Protein AF-A0A2I2G0P3-F1 (afdb_monomer)

Nearest PDB structures (foldseek):
  2veo-assembly2_B  TM=8.657E-01  e=7.746E-29  Moesziomyces antarcticus
  3guu-assembly2_B  TM=8.616E-01  e=9.047E-29  Moesziomyces antarcticus
  3zpx-assembly1_B  TM=8.786E-01  e=8.376E-28  Mycosarcoma maydis
  4ezi-assembly1_A  TM=7.750E-01  e=2.146E-11  Legionella pneumophila subsp. pneumophila str. Philadelphia 1
  7qun-assembly1_A  TM=5.470E-01  e=3.706E-06  Sus scrofa domesticus

Foldseek 3Di:
DDPPPPPDPVLVVDPLVVSLVVLLVQQAQDFQFDDDPDPDDGDRDGLDDPPDDHDCVVQPPDPVSVLSNLLSSLASDEWEWEQELAFIDGSNDTHGQPHQDPLSLQSHQHYEYEYEQDDDDPDDPDPVVCCNRQVSLSVVLSSLQSNFDDPSGHHQYYEYEYEYEPNVVVVCVVPVVVVVVSCCSSCVSNVVGNPDHNYYHYHYHYDYPPDDDPVVVVLVVVVVVVVVVPDCPLPVCVPPDPPPPVVVPPDDDPDPPDPDDDADDFLVGDCVLPADPPLQVDDQLAFRDKDWQPAAFAAPPLHHDAFPTKMKTWTWWAALVRGIDIWIKIKTFHPLADLQAEEEEEEPQLFQARSSFLSQLRGGPRCLVDDVSNNSSNVSVLLVVLCVVVNHIYIYISLLGDRNLQLSQLSLLRRSLSSVSNCLVCCVVRPHDVNHAYEYEYADSSLLSQLSVLQCCVPPPVVDDHLEYEHYQDALFPLQLCVLCALALQNLSVLRNLLSNVSRPVVSVVLCVVFFDPPPVLSVLSVVRSNHTRPVSSVSCHSHRNLVRTNHSVSCPPPVNVVSRVSSGHDPGAGPHAYEYEHECQASRHHVVSVVVSLVSNQVVQHHYEYEYADQDYRPVCCLQVSLVSSVVSVCSSVVNHGDSHHDHDYHNTSVPDPCSVCSSPDVNVVVSCVVVVD

Sequence (679 aa):
MASSPVSALPLLDFPAEVRLCIYRYLVPNVPIRNFPLIRGRSKTVHLRSDNLPCCPAILRTNHQIHDELIPEWYGSTPYEVVIDNRYILFCGKVIPPYAPLPSTIRWVQSMHLKITIQGAPRHIHSTSTLEHLLGFQDRVVALARSLSHNEMRQLRKLHIDIAVDIPLLLSLSKTPSELLDLLDWNFSPFREIVTDVPEVEWELNEQSYGIQSHEFLQSYAELKAIMHGAGMVTFLNLFLLPLSPLLLTLGYSLPTLDKRAPGPVPPSEDPFYQPPDGYQDEQPGTVLASREVPHPIAGLLNRPVKLSSSYQLLYRSTDSFDNATATITTVLVPENADPTKLLSYQMPEDSSFVDCAPSYALQKDADNDGILGDTYNKVNILFILSLLEKGWIVSIPDFEGPRGAFLANNRAGYAVLDGIRAVLASSDLFGVSSDVDITMWGYSGGSLATGFAAELQPSYASELHIAGAALGGVIGSLETTTNTVNEGLFAGLVVAGAHGFAREYPDVAELIEDQLTDDPVRRKKFLDARDRCLIPNILDFASEDVLSYYKNHDIQSNPIFQRVYHENELGHHTPGIPLFVYKGTLDEVSPVNETNALVDQYCAEGVIVEYKETVTHEHALLEVDGFAEATLWLQDRMNGVPAEEKCTHSKKLTPLTEPGTLNVLGTTVIAELQEILGL

Solvent-accessible surface area (backbone atoms only — not comparable to full-atom values): 36543 Å² total; per-residue (Å²): 133,86,79,73,76,78,74,71,60,73,68,72,76,46,58,66,73,57,40,52,57,51,44,64,62,33,51,45,71,48,67,44,57,52,79,64,96,59,95,75,78,73,64,64,51,53,64,38,84,82,84,64,85,54,62,61,72,74,54,76,77,44,70,68,59,31,66,63,34,49,47,53,57,35,44,61,44,74,43,61,34,38,46,46,87,72,32,39,36,46,86,74,40,81,38,52,76,92,57,85,75,66,86,64,63,36,31,31,20,25,39,37,38,38,35,63,49,63,73,67,71,94,66,88,89,51,72,68,60,52,46,73,63,64,59,39,40,72,58,44,43,55,51,20,62,55,63,27,90,57,103,84,59,52,50,44,36,39,37,38,38,38,32,36,29,51,68,36,51,58,59,38,65,78,40,60,67,60,48,50,54,50,51,45,67,50,46,44,46,44,64,73,41,43,75,79,50,86,38,74,46,79,43,83,44,79,40,65,90,90,67,84,50,72,64,56,57,52,54,47,58,50,52,53,51,51,71,70,45,86,78,60,79,72,60,62,58,72,78,78,52,78,81,78,64,77,72,74,72,74,73,88,74,82,73,76,86,66,82,70,74,82,45,61,76,50,51,89,77,32,70,79,70,54,80,62,91,70,50,66,79,53,56,75,12,41,70,76,46,74,44,66,54,92,41,57,46,21,33,64,95,62,39,71,61,87,55,65,48,46,35,37,37,28,22,25,24,38,41,77,81,76,42,65,41,52,34,43,26,29,37,41,32,24,78,65,50,41,41,46,35,38,36,42,40,33,70,60,55,65,20,16,18,39,54,42,31,56,69,50,45,38,25,32,66,37,78,36,83,50,73,66,30,38,47,56,49,19,54,55,38,46,60,51,48,30,43,28,74,73,8,28,28,39,34,32,37,28,32,46,28,81,53,8,16,20,72,45,24,57,18,11,8,38,28,45,52,19,36,51,42,26,50,64,77,41,19,83,83,80,52,47,42,97,79,40,30,31,34,39,36,12,42,41,65,7,11,46,28,44,48,35,23,42,27,40,29,62,82,78,41,64,86,62,72,54,54,29,36,31,31,26,51,42,64,40,41,63,66,62,22,45,66,54,16,43,47,25,66,54,16,14,52,51,56,23,37,54,38,1,36,31,57,70,36,65,69,51,35,51,48,48,67,72,34,41,32,88,51,67,66,57,38,48,55,59,61,57,42,40,75,34,41,39,52,62,33,24,67,75,30,44,50,31,61,59,46,68,46,27,70,52,58,65,51,66,77,34,70,67,47,45,50,54,43,57,70,42,38,77,80,85,50,75,40,78,44,41,34,39,37,36,36,21,62,53,20,66,54,36,56,43,66,38,36,50,53,49,50,55,51,41,43,73,74,66,29,33,30,46,35,40,38,23,61,75,21,32,59,71,62,33,54,68,45,45,45,31,56,44,50,53,55,51,48,36,28,56,70,70,45,78,77,66,97,49,58,44,79,47,78,39,67,58,63,72,76,48,90,64,32,79,63,44,50,37,69,66,44,52,49,56,52,32,55,76,70,73,103

pLDDT: mean 79.22, std 20.1, range [27.23, 98.94]

Organism: NCBI:txid1392250

Mean predicted aligned error: 16.6 Å

Radius of gyration: 34.7 Å; Cα contacts (8 Å, |Δi|>4): 1254; chains: 1; bounding box: 94×105×55 Å

Secondary structure (DSSP, 8-state):
------PPPGGGGS-HHHHHHHHHTTS--PEE----SSSS----EES--S-----GGGGGS-HHHHHHHHHHHHHSS-EEEEE-SS-EEETTEEE-TTSPPPTTGGG-SEEEEEEEE----S----HHHHHHHH--HHHHHHHHHHHS--TT----EEEEEEEEEHHHHHHHHT-HHHHHHHHHHHHHHHHHH----SEEEEEEEEE-SS---HHHHHHHHHHHHHHHSTTSHHHHTTTSS---SGGGS--S-------PPP-PPPTTT-GGGSPPTTGGGSPTT-EEEEEE-SS-BB-GGGPBP--SEEEEEEEEEE-TTS-EEEEEEEEEE-TT--TTEEEEEE-----S-GGG-HHHHTBTT---SSHHHHHHHHHHHHHHHHHHHTT-EEEEE-TTGGGT-TT-HHHHHHHHHHHHHHHHHTHHHHT--TT-EEEEEEETHHHHHHHHHHHHHHHH-TT--EEEEEEES----HHHHHHHHTTSTTTHHHHHHHHHHHHH-HHHHHHHHHHB-S-HHHHHHHHHGGGS-HHHHHHHHTT--GGGGBSSTTGGGSHHHHHHHHHTSS-SS--SS-EEEEEETT-SSS-HHHHHHHHHHHHHHT--EEEEEETT--HHHHHHHHHHHHHHHHHHHHTT-PPPSS-EEEEES-GGGSTTHHHHSHHHHHHHHHHHTT-

InterPro domains:
  IPR005152 Lipase, secreted [PF03583] (379-643)
  IPR005152 Lipase, secreted [PTHR34853] (252-678)
  IPR029058 Alpha/Beta hydrolase fold [G3DSA:3.40.50.1820] (267-641)
  IPR029058 Alpha/Beta hydrolase fold [SSF53474] (379-625)

Structure (mmCIF, N/CA/C/O backbone):
data_AF-A0A2I2G0P3-F1
#
_entry.id   AF-A0A2I2G0P3-F1
#
loop_
_atom_site.group_PDB
_atom_site.id
_atom_site.type_symbol
_atom_site.label_atom_id
_atom_site.label_alt_id
_atom_site.label_comp_id
_atom_site.label_asym_id
_atom_site.label_entity_id
_atom_site.label_seq_id
_atom_site.pdbx_PDB_ins_code
_atom_site.Cartn_x
_atom_site.Cartn_y
_atom_site.Cartn_z
_atom_site.occupancy
_atom_site.B_iso_or_equiv
_atom_site.auth_seq_id
_atom_site.auth_comp_id
_atom_site.auth_asym_id
_atom_site.auth_atom_id
_atom_site.pdbx_PDB_model_num
ATOM 1 N N . MET A 1 1 ? 70.099 74.543 -27.214 1.00 40.28 1 MET A N 1
ATOM 2 C CA . MET A 1 1 ? 68.625 74.612 -27.174 1.00 40.28 1 MET A CA 1
ATOM 3 C C . MET A 1 1 ? 68.181 73.769 -25.998 1.00 40.28 1 MET A C 1
ATOM 5 O O . MET A 1 1 ? 68.446 72.576 -26.000 1.00 40.28 1 MET A O 1
ATOM 9 N N . ALA A 1 2 ? 67.660 74.412 -24.955 1.00 42.47 2 ALA A N 1
ATOM 10 C CA . ALA A 1 2 ? 67.150 73.743 -23.769 1.00 42.47 2 ALA A CA 1
ATOM 11 C C . ALA A 1 2 ? 65.943 72.882 -24.162 1.00 42.47 2 ALA A C 1
ATOM 13 O O . ALA A 1 2 ? 64.975 73.405 -24.710 1.00 42.47 2 ALA A O 1
ATOM 14 N N . SER A 1 3 ? 66.006 71.576 -23.912 1.00 48.91 3 SER A N 1
ATOM 15 C CA . SER A 1 3 ? 64.800 70.759 -23.862 1.00 48.91 3 SER A CA 1
ATOM 16 C C . SER A 1 3 ? 64.043 71.187 -22.610 1.00 48.91 3 SER A C 1
ATOM 18 O O . SER A 1 3 ? 64.527 70.966 -21.498 1.00 48.91 3 SER A O 1
ATOM 20 N N . SER A 1 4 ? 62.911 71.864 -22.790 1.00 47.22 4 SER A N 1
ATOM 21 C CA . SER A 1 4 ? 61.995 72.205 -21.704 1.00 47.22 4 SER A CA 1
ATOM 22 C C . SER A 1 4 ? 61.783 70.982 -20.804 1.00 47.22 4 SER A C 1
ATOM 24 O O . SER A 1 4 ? 61.609 69.882 -21.342 1.00 47.22 4 SER A O 1
ATOM 26 N N . PRO A 1 5 ? 61.807 71.128 -19.467 1.00 50.09 5 PRO A N 1
ATOM 27 C CA . PRO A 1 5 ? 61.433 70.026 -18.597 1.00 50.09 5 PRO A CA 1
ATOM 28 C C . PRO A 1 5 ? 60.013 69.633 -18.993 1.00 50.09 5 PRO A C 1
ATOM 30 O O . PRO A 1 5 ? 59.148 70.503 -19.120 1.00 50.09 5 PRO A O 1
ATOM 33 N N . VAL A 1 6 ? 59.791 68.348 -19.272 1.00 56.84 6 VAL A N 1
ATOM 34 C CA . VAL A 1 6 ? 58.440 67.805 -19.423 1.00 56.84 6 VAL A CA 1
ATOM 35 C C . VAL A 1 6 ? 57.692 68.271 -18.183 1.00 56.84 6 VAL A C 1
ATOM 37 O O . VAL A 1 6 ? 58.076 67.891 -17.077 1.00 56.84 6 VAL A O 1
ATOM 40 N N . SER A 1 7 ? 56.732 69.187 -18.345 1.00 55.19 7 SER A N 1
ATOM 41 C CA . SER A 1 7 ? 55.986 69.712 -17.209 1.00 55.19 7 SER A CA 1
ATOM 42 C C . SER A 1 7 ? 55.406 68.505 -16.492 1.00 55.19 7 SER A C 1
ATOM 44 O O . SER A 1 7 ? 54.683 67.723 -17.123 1.00 55.19 7 SER A O 1
ATOM 46 N N . ALA A 1 8 ? 55.760 68.319 -15.219 1.00 60.59 8 ALA A N 1
ATOM 47 C CA . ALA A 1 8 ? 55.073 67.350 -14.388 1.00 60.59 8 ALA A CA 1
ATOM 48 C C . ALA A 1 8 ? 53.572 67.595 -14.575 1.00 60.59 8 ALA A C 1
ATOM 50 O O . ALA A 1 8 ? 53.137 68.747 -14.651 1.00 60.59 8 ALA A O 1
ATOM 51 N N . LEU A 1 9 ? 52.804 66.524 -14.790 1.00 66.69 9 LEU A N 1
ATOM 52 C CA . LEU A 1 9 ? 51.352 66.628 -14.900 1.00 66.69 9 LEU A CA 1
ATOM 53 C C . LEU A 1 9 ? 50.876 67.461 -13.702 1.00 66.69 9 LEU A C 1
ATOM 55 O O . LEU A 1 9 ? 51.123 67.011 -12.588 1.00 66.69 9 LEU A O 1
ATOM 59 N N . PRO A 1 10 ? 50.204 68.616 -13.887 1.00 75.19 10 PRO A N 1
ATOM 60 C CA . PRO A 1 10 ? 49.797 69.475 -12.766 1.00 75.19 10 PRO A CA 1
ATOM 61 C C . PRO A 1 10 ? 48.950 68.740 -11.716 1.00 75.19 10 PRO A C 1
ATOM 63 O O . PRO A 1 10 ? 48.854 69.143 -10.565 1.00 75.19 10 PRO A O 1
ATOM 66 N N . LEU A 1 11 ? 48.348 67.614 -12.113 1.00 75.25 11 LEU A N 1
ATOM 67 C CA . LEU A 1 11 ? 47.662 66.680 -11.230 1.00 75.25 11 LEU A CA 1
ATOM 68 C C . LEU A 1 11 ? 48.566 66.093 -10.125 1.00 75.25 11 LEU A C 1
ATOM 70 O O . LEU A 1 11 ? 48.083 65.834 -9.029 1.00 75.25 11 LEU A O 1
ATOM 74 N N . LEU A 1 12 ? 49.856 65.880 -10.395 1.00 80.81 12 LEU A N 1
ATOM 75 C CA . LEU A 1 12 ? 50.821 65.316 -9.445 1.00 80.81 12 LEU A CA 1
ATOM 76 C C . LEU A 1 12 ? 51.267 66.325 -8.374 1.00 80.81 12 LEU A C 1
ATOM 78 O O . LEU A 1 12 ? 51.775 65.903 -7.337 1.00 80.81 12 LEU A O 1
ATOM 82 N N . ASP A 1 13 ? 51.017 67.622 -8.583 1.00 84.44 13 ASP A N 1
ATOM 83 C CA . ASP A 1 13 ? 51.335 68.683 -7.618 1.00 84.44 13 ASP A CA 1
ATOM 84 C C . ASP A 1 13 ? 50.328 68.743 -6.452 1.00 84.44 13 ASP A C 1
ATOM 86 O O . ASP A 1 13 ? 50.613 69.325 -5.404 1.00 84.44 13 ASP A O 1
ATOM 90 N N . PHE A 1 14 ? 49.145 68.133 -6.601 1.00 82.94 14 PHE A N 1
ATOM 91 C CA . PHE A 1 14 ? 48.169 68.020 -5.514 1.00 82.94 14 PHE A CA 1
ATOM 92 C C . PHE A 1 14 ? 48.627 67.024 -4.444 1.00 82.94 14 PHE A C 1
ATOM 94 O O . PHE A 1 14 ? 49.267 66.043 -4.800 1.00 82.94 14 PHE A O 1
ATOM 101 N N . PRO A 1 15 ? 48.247 67.183 -3.163 1.00 85.25 15 PRO A N 1
ATOM 102 C CA . PRO A 1 15 ? 48.445 66.153 -2.139 1.00 85.25 15 PRO A CA 1
ATOM 103 C C . PRO A 1 15 ? 47.830 64.803 -2.538 1.00 85.25 15 PRO A C 1
ATOM 105 O O . PRO A 1 15 ? 46.817 64.763 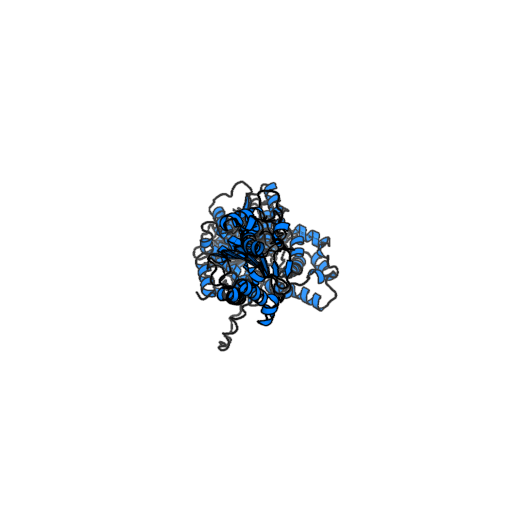-3.242 1.00 85.25 15 PRO A O 1
ATOM 108 N N . ALA A 1 16 ? 48.418 63.695 -2.077 1.00 77.31 16 ALA A N 1
ATOM 109 C CA . ALA A 1 16 ? 48.000 62.344 -2.461 1.00 77.31 16 ALA A CA 1
ATOM 110 C C . ALA A 1 16 ? 46.517 62.079 -2.158 1.00 77.31 16 ALA A C 1
ATOM 112 O O . ALA A 1 16 ? 45.821 61.481 -2.968 1.00 77.31 16 ALA A O 1
ATOM 113 N N . GLU A 1 17 ? 45.996 62.603 -1.052 1.00 77.38 17 GLU A N 1
ATOM 114 C CA . GLU A 1 17 ? 44.597 62.478 -0.639 1.00 77.38 17 GLU A CA 1
ATOM 115 C C . GLU A 1 17 ? 43.647 63.102 -1.667 1.00 77.38 17 GLU A C 1
ATOM 117 O O . GLU A 1 17 ? 42.596 62.541 -1.981 1.00 77.38 17 GLU A O 1
ATOM 122 N N . VAL A 1 18 ? 44.046 64.238 -2.246 1.00 79.19 18 VAL A N 1
ATOM 123 C CA . VAL A 1 18 ? 43.287 64.930 -3.292 1.00 79.19 18 VAL A CA 1
ATOM 124 C C . VAL A 1 18 ? 43.397 64.165 -4.609 1.00 79.19 18 VAL A C 1
ATOM 126 O O . VAL A 1 18 ? 42.388 63.980 -5.290 1.00 79.19 18 VAL A O 1
ATOM 129 N N . ARG A 1 19 ? 44.589 63.655 -4.948 1.00 83.19 19 ARG A N 1
ATOM 130 C CA . ARG A 1 19 ? 44.794 62.824 -6.145 1.00 83.19 19 ARG A CA 1
ATOM 131 C C . ARG A 1 19 ? 43.959 61.546 -6.101 1.00 83.19 19 ARG A C 1
ATOM 133 O O . ARG A 1 19 ? 43.268 61.263 -7.072 1.00 83.19 19 ARG A O 1
ATOM 140 N N . LEU A 1 20 ? 43.925 60.840 -4.970 1.00 76.69 20 LEU A N 1
ATOM 141 C CA . LEU A 1 20 ? 43.100 59.641 -4.768 1.00 76.69 20 LEU A CA 1
ATOM 142 C C . LEU A 1 20 ? 41.602 59.956 -4.890 1.00 76.69 20 LEU A C 1
ATOM 144 O O . LEU A 1 20 ? 40.874 59.218 -5.554 1.00 76.69 20 LEU A O 1
ATOM 148 N N . CYS A 1 21 ? 41.140 61.086 -4.336 1.00 76.38 21 CYS A N 1
ATOM 149 C CA . CYS A 1 21 ? 39.766 61.553 -4.551 1.00 76.38 21 CYS A CA 1
ATOM 150 C C . CYS A 1 21 ? 39.467 61.749 -6.042 1.00 76.38 21 CYS A C 1
ATOM 152 O O . CYS A 1 21 ? 38.429 61.301 -6.519 1.00 76.38 21 CYS A O 1
ATOM 154 N N . ILE A 1 22 ? 40.385 62.369 -6.790 1.00 77.19 22 ILE A N 1
ATOM 155 C CA . ILE A 1 22 ? 40.242 62.577 -8.237 1.00 77.19 22 ILE A CA 1
ATOM 156 C C . ILE A 1 22 ? 40.249 61.241 -8.988 1.00 77.19 22 ILE A C 1
ATOM 158 O O . ILE A 1 22 ? 39.395 61.022 -9.844 1.00 77.19 22 ILE A O 1
ATOM 162 N N . TYR A 1 23 ? 41.162 60.325 -8.665 1.00 77.56 23 TYR A N 1
ATOM 163 C CA . TYR A 1 23 ? 41.257 59.013 -9.304 1.00 77.56 23 TYR A CA 1
ATOM 164 C C . TYR A 1 23 ? 39.973 58.194 -9.159 1.00 77.56 23 TYR A C 1
ATOM 166 O O . TYR A 1 23 ? 39.544 57.577 -10.134 1.00 77.56 23 TYR A O 1
ATOM 174 N N . ARG A 1 24 ? 39.295 58.263 -8.005 1.00 73.25 24 ARG A N 1
ATOM 175 C CA . ARG A 1 24 ? 37.970 57.646 -7.800 1.00 73.25 24 ARG A CA 1
ATOM 176 C C . ARG A 1 24 ? 36.917 58.164 -8.787 1.00 73.25 24 ARG A C 1
ATOM 178 O O . ARG A 1 24 ? 36.109 57.381 -9.278 1.00 73.25 24 ARG A O 1
ATOM 185 N N . TYR A 1 25 ? 36.973 59.445 -9.162 1.00 71.62 25 TYR A N 1
ATOM 186 C CA . TYR A 1 25 ? 36.127 60.030 -10.216 1.00 71.62 25 TYR A CA 1
ATOM 187 C C . TYR A 1 25 ? 36.585 59.701 -11.647 1.00 71.62 25 TYR A C 1
ATOM 189 O O . TYR A 1 25 ? 35.917 60.082 -12.610 1.00 71.62 25 TYR A O 1
ATOM 197 N N . LEU A 1 26 ? 37.708 59.011 -11.831 1.00 70.25 26 LEU A N 1
ATOM 198 C CA . LEU A 1 26 ? 38.186 58.584 -13.148 1.00 70.25 26 LEU A CA 1
ATOM 199 C C . LEU A 1 26 ? 37.987 57.085 -13.395 1.00 70.25 26 LEU A C 1
ATOM 201 O O . LEU A 1 26 ? 38.092 56.655 -14.548 1.00 70.25 26 LEU A O 1
ATOM 205 N N . VAL A 1 27 ? 37.647 56.311 -12.357 1.00 70.69 27 VAL A N 1
ATOM 206 C CA . VAL A 1 27 ? 37.251 54.904 -12.482 1.00 70.69 27 VAL A CA 1
ATOM 207 C C . VAL A 1 27 ? 36.070 54.811 -13.452 1.00 70.69 27 VAL A C 1
ATOM 209 O O . VAL A 1 27 ? 35.062 55.504 -13.274 1.00 70.69 27 VAL A O 1
ATOM 212 N N . PRO A 1 28 ? 36.184 54.013 -14.524 1.00 66.44 28 PRO A N 1
ATOM 213 C CA . PRO A 1 28 ? 35.212 54.086 -15.587 1.00 66.44 28 PRO A CA 1
ATOM 214 C C . PRO A 1 28 ? 33.927 53.352 -15.200 1.00 66.44 28 PRO A C 1
ATOM 216 O O . PRO A 1 28 ? 33.969 52.287 -14.587 1.00 66.44 28 PRO A O 1
ATOM 219 N N . ASN A 1 29 ? 32.779 53.903 -15.603 1.00 67.62 29 ASN A N 1
ATOM 220 C CA . ASN A 1 29 ? 31.471 53.262 -15.438 1.00 67.62 29 ASN A CA 1
ATOM 221 C C . ASN A 1 29 ? 31.301 52.135 -16.473 1.00 67.62 29 ASN A C 1
ATOM 223 O O . ASN A 1 29 ? 30.474 52.204 -17.381 1.00 67.62 29 ASN A O 1
ATOM 227 N N . VAL A 1 30 ? 32.168 51.127 -16.388 1.00 63.97 30 VAL A N 1
ATOM 228 C CA . VAL A 1 30 ? 32.111 49.934 -17.227 1.00 63.97 30 VAL A CA 1
ATOM 229 C C . VAL A 1 30 ? 31.502 48.821 -16.390 1.00 63.97 30 VAL A C 1
ATOM 231 O O . VAL A 1 30 ? 31.969 48.588 -15.270 1.00 63.97 30 VAL A O 1
ATOM 234 N N . PRO A 1 31 ? 30.489 48.116 -16.912 1.00 61.91 31 PRO A N 1
ATOM 235 C CA . PRO A 1 31 ? 30.030 46.901 -16.275 1.00 61.91 31 PRO A CA 1
ATOM 236 C C . PRO A 1 31 ? 31.164 45.876 -16.290 1.00 61.91 31 PRO A C 1
ATOM 238 O O . PRO A 1 31 ? 31.675 45.511 -17.354 1.00 61.91 31 PRO A O 1
ATOM 241 N N . ILE A 1 32 ? 31.547 45.380 -15.117 1.00 63.06 32 ILE A N 1
ATOM 242 C CA . ILE A 1 32 ? 32.372 44.180 -15.047 1.00 63.06 32 ILE A CA 1
ATOM 243 C C . ILE A 1 32 ? 31.431 43.004 -15.265 1.00 63.06 32 ILE A C 1
ATOM 245 O O . ILE A 1 32 ? 30.459 42.801 -14.532 1.00 63.06 32 ILE A O 1
ATOM 249 N N . ARG A 1 33 ? 31.684 42.260 -16.344 1.00 54.50 33 ARG A N 1
ATOM 250 C CA . ARG A 1 33 ? 30.895 41.081 -16.676 1.00 54.50 33 ARG A CA 1
ATOM 251 C C . ARG A 1 33 ? 31.311 39.947 -15.747 1.00 54.50 33 ARG A C 1
ATOM 253 O O . ARG A 1 33 ? 32.296 39.260 -16.009 1.00 54.50 33 ARG A O 1
ATOM 260 N N . ASN A 1 34 ? 30.540 39.765 -14.686 1.00 54.72 34 ASN A N 1
ATOM 261 C CA . ASN A 1 34 ? 30.595 38.565 -13.866 1.00 54.72 34 ASN A CA 1
ATOM 262 C C . ASN A 1 34 ? 29.821 37.468 -14.604 1.00 54.72 34 ASN A C 1
ATOM 264 O O . ASN A 1 34 ? 28.681 37.682 -15.039 1.00 54.72 34 ASN A O 1
ATOM 268 N N . PHE A 1 35 ? 30.470 36.328 -14.830 1.00 49.59 35 PHE A N 1
ATOM 269 C CA . PHE A 1 35 ? 29.806 35.150 -15.374 1.00 49.59 35 PHE A CA 1
ATOM 270 C C . PHE A 1 35 ? 29.340 34.304 -14.197 1.00 49.59 35 PHE A C 1
ATOM 272 O O . PHE A 1 35 ? 30.177 33.684 -13.544 1.00 49.59 35 PHE A O 1
ATOM 279 N N . PRO A 1 36 ? 28.029 34.199 -13.951 1.00 47.06 36 PRO A N 1
ATOM 280 C CA . PRO A 1 36 ? 27.560 33.105 -13.135 1.00 47.06 36 PRO A CA 1
ATOM 281 C C . PRO A 1 36 ? 27.706 31.814 -13.956 1.00 47.06 36 PRO A C 1
ATOM 283 O O . PRO A 1 36 ? 27.268 31.746 -15.107 1.00 47.06 36 PRO A O 1
ATOM 286 N N . LEU A 1 37 ? 28.290 30.774 -13.356 1.00 45.00 37 LEU A N 1
ATOM 287 C CA . LEU A 1 37 ? 28.149 29.393 -13.844 1.00 45.00 37 LEU A CA 1
ATOM 288 C C . LEU A 1 37 ? 26.672 28.933 -13.814 1.00 45.00 37 LEU A C 1
ATOM 290 O O . LEU A 1 37 ? 26.308 27.954 -14.457 1.00 45.00 37 LEU A O 1
ATOM 294 N N . ILE A 1 38 ? 25.810 29.675 -13.110 1.00 43.47 38 ILE A N 1
ATOM 295 C CA . ILE A 1 38 ? 24.391 29.400 -12.885 1.00 43.47 38 ILE A CA 1
ATOM 296 C C . ILE A 1 38 ? 23.553 30.309 -13.798 1.00 43.47 38 ILE A C 1
ATOM 298 O O . ILE A 1 38 ? 23.591 31.538 -13.701 1.00 43.47 38 ILE A O 1
ATOM 302 N N . ARG A 1 39 ? 22.785 29.721 -14.723 1.00 42.62 39 ARG A N 1
ATOM 303 C CA . ARG A 1 39 ? 21.831 30.471 -15.553 1.00 42.62 39 ARG A CA 1
ATOM 304 C C . ARG A 1 39 ? 20.754 31.096 -14.663 1.00 42.62 39 ARG A C 1
ATOM 306 O O . ARG A 1 39 ? 19.858 30.403 -14.209 1.00 42.62 39 ARG A O 1
ATOM 313 N N . GLY A 1 40 ? 20.815 32.414 -14.483 1.00 41.03 40 GLY A N 1
ATOM 314 C CA . GLY A 1 40 ? 19.751 33.170 -13.822 1.00 41.03 40 GLY A CA 1
ATOM 315 C C . GLY A 1 40 ? 20.217 34.531 -13.316 1.00 41.03 40 GLY A C 1
ATOM 316 O O . GLY A 1 40 ? 20.467 34.694 -12.133 1.00 41.03 40 GLY A O 1
ATOM 317 N N . ARG A 1 41 ? 20.285 35.517 -14.223 1.00 41.66 41 ARG A N 1
ATOM 318 C CA . ARG A 1 41 ? 20.718 36.923 -14.030 1.00 41.66 41 ARG A CA 1
ATOM 319 C C . ARG A 1 41 ? 22.237 37.134 -13.919 1.00 41.66 41 ARG A C 1
ATOM 321 O O . ARG A 1 41 ? 22.862 36.900 -12.893 1.00 41.66 41 ARG A O 1
ATOM 328 N N . SER A 1 42 ? 22.823 37.709 -14.972 1.00 47.50 42 SER A N 1
ATOM 329 C CA . SER A 1 42 ? 24.113 38.400 -14.866 1.00 47.50 42 SER A CA 1
ATOM 330 C C . SER A 1 42 ? 23.920 39.623 -13.963 1.00 47.50 42 SER A C 1
ATOM 332 O O . SER A 1 42 ? 23.185 40.540 -14.327 1.00 47.50 42 SER A O 1
ATOM 334 N N . LYS A 1 43 ? 24.537 39.639 -12.776 1.00 52.78 43 LYS A N 1
ATOM 335 C CA . LYS A 1 43 ? 24.702 40.884 -12.018 1.00 52.78 43 LYS A CA 1
ATOM 336 C C . LYS A 1 43 ? 25.906 41.611 -12.607 1.00 52.78 43 LYS A C 1
ATOM 338 O O . LYS A 1 43 ? 27.048 41.255 -12.333 1.00 52.78 43 LYS A O 1
ATOM 343 N N . THR A 1 44 ? 25.657 42.611 -13.443 1.00 57.31 44 THR A N 1
ATOM 344 C CA . THR A 1 44 ? 26.690 43.574 -13.827 1.00 57.31 44 THR A CA 1
ATOM 345 C C . THR A 1 44 ? 26.968 44.475 -12.638 1.00 57.31 44 THR A C 1
ATOM 347 O O . THR A 1 44 ? 26.140 45.308 -12.273 1.00 57.31 44 THR A O 1
ATOM 350 N N . VAL A 1 45 ? 28.129 44.284 -12.014 1.00 60.06 45 VAL A N 1
ATOM 351 C CA . VAL A 1 45 ? 28.624 45.210 -11.000 1.00 60.06 45 VAL A CA 1
ATOM 352 C C . VAL A 1 45 ? 29.317 46.346 -11.732 1.00 60.06 45 VAL A C 1
ATOM 354 O O . VAL A 1 45 ? 30.199 46.133 -12.569 1.00 60.06 45 VAL A O 1
ATOM 357 N N . HIS A 1 46 ? 28.863 47.559 -11.454 1.00 63.38 46 HIS A N 1
ATOM 358 C CA . HIS A 1 46 ? 29.477 48.758 -11.984 1.00 63.38 46 HIS A CA 1
ATOM 359 C C . HIS A 1 46 ? 30.544 49.218 -11.005 1.00 63.38 46 HIS A C 1
ATOM 361 O O . HIS A 1 46 ? 30.270 49.393 -9.822 1.00 63.38 46 HIS A O 1
ATOM 367 N N . LEU A 1 47 ? 31.746 49.466 -11.518 1.00 67.06 47 LEU A N 1
ATOM 368 C CA . LEU A 1 47 ? 32.826 50.089 -10.751 1.00 67.06 47 LEU A CA 1
ATOM 369 C C . LEU A 1 47 ? 32.444 51.477 -10.211 1.00 67.06 47 LEU A C 1
ATOM 371 O O . LEU A 1 47 ? 33.038 51.966 -9.256 1.00 67.06 47 LEU A O 1
ATOM 375 N N . ARG A 1 48 ? 31.459 52.119 -10.852 1.00 69.50 48 ARG A N 1
ATOM 376 C CA . ARG A 1 48 ? 30.919 53.423 -10.486 1.00 69.50 48 ARG A CA 1
ATOM 377 C C . ARG A 1 48 ? 29.462 53.547 -10.928 1.00 69.50 48 ARG A C 1
ATOM 379 O O . ARG A 1 48 ? 29.143 53.173 -12.048 1.00 69.50 48 ARG A O 1
ATOM 386 N N . SER A 1 49 ? 28.599 54.108 -10.085 1.00 64.44 49 SER A N 1
ATOM 387 C CA . SER A 1 49 ? 27.141 54.185 -10.303 1.00 64.44 49 SER A CA 1
ATOM 388 C C . SER A 1 49 ? 26.592 55.604 -10.522 1.00 64.44 49 SER A C 1
ATOM 390 O O . SER A 1 49 ? 25.385 55.779 -10.660 1.00 64.44 49 SER A O 1
ATOM 392 N N . ASP A 1 50 ? 27.456 56.621 -10.583 1.00 71.69 50 ASP A N 1
ATOM 393 C CA . ASP A 1 50 ? 27.067 58.037 -10.705 1.00 71.69 50 ASP A CA 1
ATOM 394 C C . ASP A 1 50 ? 26.656 58.476 -12.128 1.00 71.69 50 ASP A C 1
ATOM 396 O O . ASP A 1 50 ? 26.198 59.601 -12.317 1.00 71.69 50 ASP A O 1
ATOM 400 N N . ASN A 1 51 ? 26.816 57.602 -13.134 1.00 66.31 51 ASN A N 1
ATOM 401 C CA . ASN A 1 51 ? 26.560 57.866 -14.558 1.00 66.31 51 ASN A CA 1
ATOM 402 C C . ASN A 1 51 ? 27.297 59.082 -15.155 1.00 66.31 51 ASN A C 1
ATOM 404 O O . ASN A 1 51 ? 26.950 59.540 -16.246 1.00 66.31 51 ASN A O 1
ATOM 408 N N . LEU A 1 52 ? 28.345 59.586 -14.498 1.00 70.69 52 LEU A N 1
ATOM 409 C CA . LEU A 1 52 ? 29.126 60.708 -15.012 1.00 70.69 52 LEU A CA 1
ATOM 410 C C . LEU A 1 52 ? 30.107 60.252 -16.112 1.00 70.69 52 LEU A C 1
ATOM 412 O O . LEU A 1 52 ? 30.453 59.067 -16.187 1.00 70.69 52 LEU A O 1
ATOM 416 N N . PRO A 1 53 ? 30.596 61.160 -16.980 1.00 63.00 53 PRO A N 1
ATOM 417 C CA . PRO A 1 53 ? 31.665 60.850 -17.929 1.00 63.00 53 PRO A CA 1
ATOM 418 C C . PRO A 1 53 ? 32.955 60.418 -17.212 1.00 63.00 53 PRO A C 1
ATOM 420 O O . PRO A 1 53 ? 33.270 60.893 -16.122 1.00 63.00 53 PRO A O 1
ATOM 423 N N . CYS A 1 54 ? 33.731 59.521 -17.819 1.00 68.12 54 CYS A N 1
ATOM 424 C CA . CYS A 1 54 ? 35.077 59.149 -17.365 1.00 68.12 54 CYS A CA 1
ATOM 425 C C . CYS A 1 54 ? 36.049 59.171 -18.548 1.00 68.12 54 CYS A C 1
ATOM 427 O O . CYS A 1 54 ? 35.662 58.858 -19.675 1.00 68.12 54 CYS A O 1
ATOM 429 N N . CYS A 1 55 ? 37.324 59.473 -18.295 1.00 64.94 55 CYS A N 1
ATOM 430 C CA . CYS A 1 55 ? 38.375 59.422 -19.312 1.00 64.94 55 CYS A CA 1
ATOM 431 C C . CYS A 1 55 ? 39.476 58.428 -18.900 1.00 64.94 55 CYS A C 1
ATOM 433 O O . CYS A 1 55 ? 40.541 58.838 -18.436 1.00 64.94 55 CYS A O 1
ATOM 435 N N . PRO A 1 56 ? 39.257 57.109 -19.068 1.00 60.78 56 PRO A N 1
ATOM 436 C CA . PRO A 1 56 ? 40.216 56.090 -18.639 1.00 60.78 56 PRO A CA 1
ATOM 437 C C . PRO A 1 56 ? 41.536 56.110 -19.427 1.00 60.78 56 PRO A C 1
ATOM 439 O O . PRO A 1 56 ? 42.503 55.468 -19.027 1.00 60.78 56 PRO A O 1
ATOM 442 N N . ALA A 1 57 ? 41.612 56.852 -20.536 1.00 60.25 57 ALA A N 1
ATOM 443 C CA . ALA A 1 57 ? 42.837 57.013 -21.317 1.00 60.25 57 ALA A CA 1
ATOM 444 C C . ALA A 1 57 ? 43.929 57.805 -20.567 1.00 60.25 57 ALA A C 1
ATOM 446 O O . ALA A 1 57 ? 45.104 57.480 -20.710 1.00 60.25 57 ALA A O 1
ATOM 447 N N . ILE A 1 58 ? 43.549 58.770 -19.713 1.00 62.00 58 ILE A N 1
ATOM 448 C CA . ILE A 1 58 ? 44.470 59.533 -18.838 1.00 62.00 58 ILE A CA 1
ATOM 449 C C . ILE A 1 58 ? 45.196 58.625 -17.828 1.00 62.00 58 ILE A C 1
ATOM 451 O O . ILE A 1 58 ? 46.252 58.964 -17.305 1.00 62.00 58 ILE A O 1
ATOM 455 N N . LEU A 1 59 ? 44.651 57.436 -17.579 1.00 59.12 59 LEU A N 1
ATOM 456 C CA . LEU A 1 59 ? 45.066 56.537 -16.506 1.00 59.12 59 LEU A CA 1
ATOM 457 C C . LEU A 1 59 ? 46.212 55.590 -16.891 1.00 59.12 59 LEU A C 1
ATOM 459 O O . LEU A 1 59 ? 46.672 54.811 -16.063 1.00 59.12 59 LEU A O 1
ATOM 463 N N . ARG A 1 60 ? 46.674 55.634 -18.147 1.00 60.31 60 ARG A N 1
ATOM 464 C CA . ARG A 1 60 ? 47.759 54.774 -18.662 1.00 60.31 60 ARG A CA 1
ATOM 465 C C . ARG A 1 60 ? 48.986 55.555 -19.132 1.00 60.31 60 ARG A C 1
ATOM 467 O O . ARG A 1 60 ? 49.896 54.968 -19.705 1.00 60.31 60 ARG A O 1
ATOM 474 N N . THR A 1 61 ? 49.006 56.872 -18.929 1.00 67.00 61 THR A N 1
ATOM 475 C CA . THR A 1 61 ? 50.025 57.764 -19.504 1.00 67.00 61 THR A CA 1
ATOM 476 C C . THR A 1 61 ? 51.177 58.090 -18.550 1.00 67.00 61 THR A C 1
ATOM 478 O O . THR A 1 61 ? 52.144 58.716 -18.975 1.00 67.00 61 THR A O 1
ATOM 481 N N . ASN A 1 62 ? 51.097 57.700 -17.272 1.00 79.12 62 ASN A N 1
ATOM 482 C CA . ASN A 1 62 ? 52.126 57.970 -16.265 1.00 79.12 62 ASN A CA 1
ATOM 483 C C . ASN A 1 62 ? 52.185 56.846 -15.210 1.00 79.12 62 ASN A C 1
ATOM 485 O O . ASN A 1 62 ? 51.144 56.414 -14.720 1.00 79.12 62 ASN A O 1
ATOM 489 N N . HIS A 1 63 ? 53.395 56.400 -14.853 1.00 77.81 63 HIS A N 1
ATOM 490 C CA . HIS A 1 63 ? 53.610 55.304 -13.898 1.00 77.81 63 HIS A CA 1
ATOM 491 C C . HIS A 1 63 ? 53.134 55.630 -12.478 1.00 77.81 63 HIS A C 1
ATOM 493 O O . HIS A 1 63 ? 52.500 54.790 -11.858 1.00 77.81 63 HIS A O 1
ATOM 499 N N . GLN A 1 64 ? 53.355 56.853 -11.987 1.00 81.50 64 GLN A N 1
ATOM 500 C CA . GLN A 1 64 ? 52.908 57.251 -10.651 1.00 81.50 64 GLN A CA 1
ATOM 501 C C . GLN A 1 64 ? 51.378 57.294 -10.563 1.00 81.50 64 GLN A C 1
ATOM 503 O O . GLN A 1 64 ? 50.802 56.787 -9.607 1.00 81.50 64 GLN A O 1
ATOM 508 N N . ILE A 1 65 ? 50.711 57.836 -11.588 1.00 77.25 65 ILE A N 1
ATOM 509 C CA . ILE A 1 65 ? 49.241 57.814 -11.667 1.00 77.25 65 ILE A CA 1
ATOM 510 C C . ILE A 1 65 ? 48.736 56.371 -11.700 1.00 77.25 65 ILE A C 1
ATOM 512 O O . ILE A 1 65 ? 47.790 56.045 -10.997 1.00 77.25 65 ILE A O 1
ATOM 516 N N . HIS A 1 66 ? 49.365 55.505 -12.498 1.00 76.50 66 HIS A N 1
ATOM 517 C CA . HIS A 1 66 ? 49.008 54.090 -12.568 1.00 76.50 66 HIS A CA 1
ATOM 518 C C . HIS A 1 66 ? 49.155 53.396 -11.205 1.00 76.50 66 HIS A C 1
ATOM 520 O O . HIS A 1 66 ? 48.239 52.701 -10.774 1.00 76.50 66 HIS A O 1
ATOM 526 N N . ASP A 1 67 ? 50.267 53.611 -10.507 1.00 77.94 67 ASP A N 1
ATOM 527 C CA . ASP A 1 67 ? 50.554 52.941 -9.238 1.00 77.94 67 ASP A CA 1
ATOM 528 C C . ASP A 1 67 ? 49.671 53.450 -8.088 1.00 77.94 67 ASP A C 1
ATOM 530 O O . ASP A 1 67 ? 49.301 52.664 -7.220 1.00 77.94 67 ASP A O 1
ATOM 534 N N . GLU A 1 68 ? 49.263 54.725 -8.104 1.00 79.19 68 GLU A N 1
ATOM 535 C CA . GLU A 1 68 ? 48.289 55.275 -7.147 1.00 79.19 68 GLU A CA 1
ATOM 536 C C . GLU A 1 68 ? 46.839 54.865 -7.483 1.00 79.19 68 GLU A C 1
ATOM 538 O O . GLU A 1 68 ? 46.024 54.653 -6.588 1.00 79.19 68 GLU A O 1
ATOM 543 N N . LEU A 1 69 ? 46.500 54.726 -8.768 1.00 77.25 69 LEU A N 1
ATOM 544 C CA . LEU A 1 69 ? 45.143 54.421 -9.228 1.00 77.25 69 LEU A CA 1
ATOM 545 C C . LEU A 1 69 ? 44.789 52.938 -9.151 1.00 77.25 69 LEU A C 1
ATOM 547 O O . LEU A 1 69 ? 43.650 52.607 -8.839 1.00 77.25 69 LEU A O 1
ATOM 551 N N . ILE A 1 70 ? 45.695 52.036 -9.531 1.00 78.00 70 ILE A N 1
ATOM 552 C CA . ILE A 1 70 ? 45.390 50.601 -9.608 1.00 78.00 70 ILE A CA 1
ATOM 553 C C . ILE A 1 70 ? 44.865 50.050 -8.266 1.00 78.00 70 ILE A C 1
ATOM 555 O O . ILE A 1 70 ? 43.867 49.324 -8.303 1.00 78.00 70 ILE A O 1
ATOM 559 N N . PRO A 1 71 ? 45.426 50.420 -7.098 1.00 77.44 71 PRO A N 1
ATOM 560 C CA . PRO A 1 71 ? 44.850 50.071 -5.801 1.00 77.44 71 PRO A CA 1
ATOM 561 C C . PRO A 1 71 ? 43.440 50.641 -5.593 1.00 77.44 71 PRO A C 1
ATOM 563 O O . PRO A 1 71 ? 42.563 49.928 -5.118 1.00 77.44 71 PRO A O 1
ATOM 566 N N . GLU A 1 72 ? 43.183 51.888 -6.002 1.00 78.25 72 GLU A N 1
ATOM 567 C CA . GLU A 1 72 ? 41.846 52.498 -5.915 1.00 78.25 72 GLU A CA 1
ATOM 568 C C . GLU A 1 72 ? 40.834 51.801 -6.837 1.00 78.25 72 GLU A C 1
ATOM 570 O O . GLU A 1 72 ? 39.684 51.584 -6.461 1.00 78.25 72 GLU A O 1
ATOM 575 N N . TRP A 1 73 ? 41.257 51.377 -8.029 1.00 78.81 73 TRP A N 1
ATOM 576 C CA . TRP A 1 73 ? 40.403 50.664 -8.977 1.00 78.81 73 TRP A CA 1
ATOM 577 C C . TRP A 1 73 ? 40.041 49.272 -8.446 1.00 78.81 73 TRP A C 1
ATOM 579 O O . TRP A 1 73 ? 38.858 48.937 -8.328 1.00 78.81 73 TRP A O 1
ATOM 589 N N . TYR A 1 74 ? 41.030 48.449 -8.099 1.00 80.69 74 TYR A N 1
ATOM 590 C CA . TYR A 1 74 ? 40.783 47.087 -7.612 1.00 80.69 74 TYR A CA 1
ATOM 591 C C . TYR A 1 74 ? 40.274 47.045 -6.156 1.00 80.69 74 TYR A C 1
ATOM 593 O O . TYR A 1 74 ? 39.763 46.016 -5.717 1.00 80.69 74 TYR A O 1
ATOM 601 N N . GLY A 1 75 ? 40.323 48.171 -5.437 1.00 78.62 75 GLY A N 1
ATOM 602 C CA . GLY A 1 75 ? 39.698 48.355 -4.126 1.00 78.62 75 GLY A CA 1
ATOM 603 C C . GLY A 1 75 ? 38.270 48.909 -4.144 1.00 78.62 75 GLY A C 1
ATOM 604 O O . GLY A 1 75 ? 37.568 48.802 -3.144 1.00 78.62 75 GLY A O 1
ATOM 605 N N . SER A 1 76 ? 37.811 49.480 -5.263 1.00 76.44 76 SER A N 1
ATOM 606 C CA . SER A 1 76 ? 36.516 50.185 -5.335 1.00 76.44 76 SER A CA 1
ATOM 607 C C . SER A 1 76 ? 35.273 49.296 -5.214 1.00 76.44 76 SER A C 1
ATOM 609 O O . SER A 1 76 ? 34.196 49.789 -4.884 1.00 76.44 76 SER A O 1
ATOM 611 N N . THR A 1 77 ? 35.395 47.999 -5.496 1.00 74.88 77 THR A N 1
ATOM 612 C CA . THR A 1 77 ? 34.270 47.059 -5.537 1.00 74.88 77 THR A CA 1
ATOM 613 C C . THR A 1 77 ? 34.735 45.641 -5.210 1.00 74.88 77 THR A C 1
ATOM 615 O O . THR A 1 77 ? 35.911 45.330 -5.419 1.00 74.88 77 THR A O 1
ATOM 618 N N . PRO A 1 78 ? 33.834 44.746 -4.770 1.00 79.38 78 PRO A N 1
ATOM 619 C CA . PRO A 1 78 ? 34.104 43.317 -4.751 1.00 79.38 78 PRO A CA 1
ATOM 620 C C . PRO A 1 78 ? 34.357 42.769 -6.160 1.00 79.38 78 PRO A C 1
ATOM 622 O O . PRO A 1 78 ? 33.613 43.085 -7.095 1.00 79.38 78 PRO A O 1
ATOM 625 N N . TYR A 1 79 ? 35.381 41.928 -6.302 1.00 82.56 79 TYR A N 1
ATOM 626 C CA . TYR A 1 79 ? 35.702 41.215 -7.540 1.00 82.56 79 TYR A CA 1
ATOM 627 C C . TYR A 1 79 ? 35.377 39.732 -7.417 1.00 82.56 79 TYR A C 1
ATOM 629 O O . TYR A 1 79 ? 35.738 39.093 -6.434 1.00 82.56 79 TYR A O 1
ATOM 637 N N . GLU A 1 80 ? 34.747 39.177 -8.449 1.00 82.31 80 GLU A N 1
ATOM 638 C CA . GLU A 1 80 ? 34.450 37.748 -8.524 1.00 82.31 80 GLU A CA 1
ATOM 639 C C . GLU A 1 80 ? 35.609 36.988 -9.188 1.00 82.31 80 GLU A C 1
ATOM 641 O O . GLU A 1 80 ? 36.116 37.392 -10.243 1.00 82.31 80 GLU A O 1
ATOM 646 N N . VAL A 1 81 ? 36.020 35.883 -8.568 1.00 84.69 81 VAL A N 1
ATOM 647 C CA . VAL A 1 81 ? 36.964 34.910 -9.124 1.00 84.69 81 VAL A CA 1
ATOM 648 C C . VAL A 1 81 ? 36.274 33.556 -9.138 1.00 84.69 81 VAL A C 1
ATOM 650 O O . VAL A 1 81 ? 35.794 33.118 -8.101 1.00 84.69 81 VAL A O 1
ATOM 653 N N . VAL A 1 82 ? 36.236 32.880 -10.286 1.00 82.25 82 VAL A N 1
ATOM 654 C CA . VAL A 1 82 ? 35.668 31.524 -10.385 1.00 82.25 82 VAL A CA 1
ATOM 655 C C . VAL A 1 82 ? 36.794 30.525 -10.603 1.00 82.25 82 VAL A C 1
ATOM 657 O O . VAL A 1 82 ? 37.602 30.712 -11.515 1.00 82.25 82 VAL A O 1
ATOM 660 N N . ILE A 1 83 ? 36.848 29.467 -9.799 1.00 80.75 83 ILE A N 1
ATOM 661 C CA . ILE A 1 83 ? 37.741 28.328 -10.025 1.00 80.75 83 ILE A CA 1
ATOM 662 C C . ILE A 1 83 ? 36.903 27.146 -10.503 1.00 80.75 83 ILE A C 1
ATOM 664 O O . ILE A 1 83 ? 35.983 26.701 -9.823 1.00 80.75 83 ILE A O 1
ATOM 668 N N . ASP A 1 84 ? 37.257 26.645 -11.681 1.00 73.44 84 ASP A N 1
ATOM 669 C CA . ASP A 1 84 ? 36.691 25.451 -12.305 1.00 73.44 84 ASP A CA 1
ATOM 670 C C . ASP A 1 84 ? 37.760 24.346 -12.376 1.00 73.44 84 ASP A C 1
ATOM 672 O O . ASP A 1 84 ? 38.954 24.594 -12.151 1.00 73.44 84 ASP A O 1
ATOM 676 N N . ASN A 1 85 ? 37.373 23.116 -12.724 1.00 68.75 85 ASN A N 1
ATOM 677 C CA . ASN A 1 85 ? 38.338 22.043 -12.957 1.00 68.75 85 ASN A CA 1
ATOM 678 C C . ASN A 1 85 ? 39.275 22.324 -14.155 1.00 68.75 85 ASN A C 1
ATOM 680 O O . ASN A 1 85 ? 40.394 21.810 -14.197 1.00 68.75 85 ASN A O 1
ATOM 684 N N . ARG A 1 86 ? 38.874 23.190 -15.096 1.00 70.94 86 ARG A N 1
ATOM 685 C CA . ARG A 1 86 ? 39.632 23.483 -16.324 1.00 70.94 86 ARG A CA 1
ATOM 686 C C . ARG A 1 86 ? 40.194 24.894 -16.425 1.00 70.94 86 ARG A C 1
ATOM 688 O O . ARG A 1 86 ? 40.969 25.132 -17.346 1.00 70.94 86 ARG A O 1
ATOM 695 N N . TYR A 1 87 ? 39.835 25.838 -15.556 1.00 78.00 87 TYR A N 1
ATOM 696 C CA . TYR A 1 87 ? 40.305 27.227 -15.662 1.00 78.00 87 TYR A CA 1
ATOM 697 C C . TYR A 1 87 ? 40.094 28.049 -14.382 1.00 78.00 87 TYR A C 1
ATOM 699 O O . TYR A 1 87 ? 39.378 27.646 -13.470 1.00 78.00 87 TYR A O 1
ATOM 707 N N . ILE A 1 88 ? 40.697 29.240 -14.345 1.00 83.88 88 ILE A N 1
ATOM 708 C CA . ILE A 1 88 ? 40.335 30.336 -13.437 1.00 83.88 88 ILE A CA 1
ATOM 709 C C . ILE A 1 88 ? 39.673 31.433 -14.270 1.00 83.88 88 ILE A C 1
ATOM 711 O O . ILE A 1 88 ? 40.208 31.834 -15.302 1.00 83.88 88 ILE A O 1
ATOM 715 N N . LEU A 1 89 ? 38.525 31.947 -13.846 1.00 80.50 89 LEU A N 1
ATOM 716 C CA . LEU A 1 89 ? 37.893 33.106 -14.466 1.00 80.50 89 LEU A CA 1
ATOM 717 C C . LEU A 1 89 ? 38.108 34.345 -13.597 1.00 80.50 89 LEU A C 1
ATOM 719 O O . LEU A 1 89 ? 37.757 34.348 -12.421 1.00 80.50 89 LEU A O 1
ATOM 723 N N . PHE A 1 90 ? 38.629 35.417 -14.194 1.00 83.88 90 PHE A N 1
ATOM 724 C CA . PHE A 1 90 ? 38.771 36.712 -13.527 1.00 83.88 90 PHE A CA 1
ATOM 725 C C . PHE A 1 90 ? 38.531 37.860 -14.510 1.00 83.88 90 PHE A C 1
ATOM 727 O O . PHE A 1 90 ? 39.091 37.870 -15.609 1.00 83.88 90 PHE A O 1
ATOM 734 N N . CYS A 1 91 ? 37.685 38.828 -14.136 1.00 74.56 91 CYS A N 1
ATOM 735 C CA . CYS A 1 91 ? 37.315 39.982 -14.975 1.00 74.56 91 CYS A CA 1
ATOM 736 C C . CYS A 1 91 ? 36.894 39.594 -16.411 1.00 74.56 91 CYS A C 1
ATOM 738 O O . CYS A 1 91 ? 37.287 40.241 -17.386 1.00 74.56 91 CYS A O 1
ATOM 740 N N . GLY A 1 92 ? 36.136 38.501 -16.554 1.00 68.25 92 GLY A N 1
ATOM 741 C CA . GLY A 1 92 ? 35.661 37.994 -17.846 1.00 68.25 92 GLY A CA 1
ATOM 742 C C . GLY A 1 92 ? 36.726 37.318 -18.721 1.00 68.25 92 GLY A C 1
ATOM 743 O O . GLY A 1 92 ? 36.440 37.009 -19.877 1.00 68.25 92 GLY A O 1
ATOM 744 N N . LYS A 1 93 ? 37.940 37.079 -18.205 1.00 75.38 93 LYS A N 1
ATOM 745 C CA . LYS A 1 93 ? 38.996 36.326 -18.894 1.00 75.38 93 LYS A CA 1
ATOM 746 C C . LYS A 1 93 ? 39.143 34.928 -18.311 1.00 75.38 93 LYS A C 1
ATOM 748 O O . LYS A 1 93 ? 39.330 34.782 -17.107 1.00 75.38 93 LYS A O 1
ATOM 753 N N . VAL A 1 94 ? 39.109 33.929 -19.191 1.00 79.31 94 VAL A N 1
ATOM 754 C CA . VAL A 1 94 ? 39.432 32.534 -18.874 1.00 79.31 94 VAL A CA 1
ATOM 755 C C . VAL A 1 94 ? 40.951 32.389 -18.865 1.00 79.31 94 VAL A C 1
ATOM 757 O O . VAL A 1 94 ? 41.612 32.637 -19.873 1.00 79.31 94 VAL A O 1
ATOM 760 N N . ILE A 1 95 ? 41.500 32.024 -17.716 1.00 83.50 95 ILE A N 1
ATOM 761 C CA . ILE A 1 95 ? 42.922 31.812 -17.474 1.00 83.50 95 ILE A CA 1
ATOM 762 C C . ILE A 1 95 ? 43.128 30.295 -17.388 1.00 83.50 95 ILE A C 1
ATOM 764 O O . ILE A 1 95 ? 42.582 29.665 -16.478 1.00 83.50 95 ILE A O 1
ATOM 768 N N . PRO A 1 96 ? 43.862 29.686 -18.336 1.00 78.19 96 PRO A N 1
ATOM 769 C CA . PRO A 1 96 ? 44.116 28.253 -18.320 1.00 78.19 96 PRO A CA 1
ATOM 770 C C . PRO A 1 96 ? 44.840 27.800 -17.045 1.00 78.19 96 PRO A C 1
ATOM 772 O O . PRO A 1 96 ? 45.534 28.605 -16.412 1.00 78.19 96 PRO A O 1
ATOM 775 N N . PRO A 1 97 ? 44.751 26.507 -16.693 1.00 65.06 97 PRO A N 1
ATOM 776 C CA . PRO A 1 97 ? 45.533 25.942 -15.606 1.00 65.06 97 PRO A CA 1
ATOM 777 C C . PRO A 1 97 ? 47.019 26.196 -15.898 1.00 65.06 97 PRO A C 1
ATOM 779 O O . PRO A 1 97 ? 47.452 26.064 -17.043 1.00 65.06 97 PRO A O 1
ATOM 782 N N . TYR A 1 98 ? 47.786 26.598 -14.882 1.00 69.38 98 TYR A N 1
ATOM 783 C CA . TYR A 1 98 ? 49.232 26.879 -14.962 1.00 69.38 98 TYR A CA 1
ATOM 784 C C . TYR A 1 98 ? 49.659 28.176 -15.678 1.00 69.38 98 TYR A C 1
ATOM 786 O O . TYR A 1 98 ? 50.852 28.477 -15.721 1.00 69.38 98 TYR A O 1
ATOM 794 N N . ALA A 1 99 ? 48.730 28.991 -16.188 1.00 79.19 99 ALA A N 1
ATOM 795 C CA . ALA A 1 99 ? 49.064 30.338 -16.655 1.00 79.19 99 ALA A CA 1
ATOM 796 C C . ALA A 1 99 ? 49.239 31.308 -15.462 1.00 79.19 99 ALA A C 1
ATOM 798 O O . ALA A 1 99 ? 48.481 31.223 -14.491 1.00 79.19 99 ALA A O 1
ATOM 799 N N . PRO A 1 100 ? 50.204 32.252 -15.503 1.00 81.00 100 PRO A N 1
ATOM 800 C CA . PRO A 1 100 ? 50.373 33.225 -14.428 1.00 81.00 100 PRO A CA 1
ATOM 801 C C . PRO A 1 100 ? 49.139 34.128 -14.317 1.00 81.00 100 PRO A C 1
ATOM 803 O O . PRO A 1 100 ? 48.659 34.674 -15.315 1.00 81.00 100 PRO A O 1
ATOM 806 N N . LEU A 1 101 ? 48.642 34.311 -13.090 1.00 84.25 101 LEU A N 1
ATOM 807 C CA . LEU A 1 101 ? 47.536 35.226 -12.817 1.00 84.25 101 LEU A CA 1
ATOM 808 C C . LEU A 1 101 ? 47.943 36.679 -13.123 1.00 84.25 101 LEU A C 1
ATOM 810 O O . LEU A 1 101 ? 49.109 37.049 -12.941 1.00 84.25 101 LEU A O 1
ATOM 814 N N . PRO A 1 102 ? 47.001 37.538 -13.562 1.00 84.25 102 PRO A N 1
ATOM 815 C CA . PRO A 1 102 ? 47.276 38.950 -13.769 1.00 84.25 102 PRO A CA 1
ATOM 816 C C . PRO A 1 102 ? 47.858 39.576 -12.507 1.00 84.25 102 PRO A C 1
ATOM 818 O O . PRO A 1 102 ? 47.262 39.501 -11.435 1.00 84.25 102 PRO A O 1
ATOM 821 N N . SER A 1 103 ? 48.983 40.280 -12.641 1.00 80.56 103 SER A N 1
ATOM 822 C CA . SER A 1 103 ? 49.647 40.933 -11.509 1.00 80.56 103 SER A CA 1
ATOM 823 C C . SER A 1 103 ? 48.789 42.002 -10.828 1.00 80.56 103 SER A C 1
ATOM 825 O O . SER A 1 103 ? 49.215 42.575 -9.834 1.00 80.56 103 SER A O 1
ATOM 827 N N . THR A 1 104 ? 47.625 42.344 -11.379 1.00 80.62 104 THR A N 1
ATOM 828 C CA . THR A 1 104 ? 46.670 43.272 -10.777 1.00 80.62 104 THR A CA 1
ATOM 829 C C . THR A 1 104 ? 45.789 42.628 -9.707 1.00 80.62 104 THR A C 1
ATOM 831 O O . THR A 1 104 ? 45.277 43.350 -8.860 1.00 80.62 104 THR A O 1
ATOM 834 N N . ILE A 1 105 ? 45.661 41.293 -9.679 1.00 85.00 105 ILE A N 1
ATOM 835 C CA . ILE A 1 105 ? 44.793 40.581 -8.723 1.00 85.00 105 ILE A CA 1
ATOM 836 C C . ILE A 1 105 ? 45.193 40.821 -7.258 1.00 85.00 105 ILE A C 1
ATOM 838 O O . ILE A 1 105 ? 44.341 40.831 -6.379 1.00 85.00 105 ILE A O 1
ATOM 842 N N . ARG A 1 106 ? 46.476 41.110 -7.000 1.00 83.38 106 ARG A N 1
ATOM 843 C CA . ARG A 1 106 ? 47.010 41.436 -5.663 1.00 83.38 106 ARG A CA 1
ATOM 844 C C . ARG A 1 106 ? 46.457 42.730 -5.053 1.00 83.38 106 ARG A C 1
ATOM 846 O O . ARG A 1 106 ? 46.649 42.965 -3.865 1.00 83.38 106 ARG A O 1
ATOM 853 N N . TRP A 1 107 ? 45.842 43.585 -5.871 1.00 83.81 107 TRP A N 1
ATOM 854 C CA . TRP A 1 107 ? 45.262 44.863 -5.449 1.00 83.81 107 TRP A CA 1
ATOM 855 C C . TRP A 1 107 ? 43.769 44.758 -5.122 1.00 83.81 107 TRP A C 1
ATOM 857 O O . TRP A 1 107 ? 43.162 45.752 -4.735 1.00 83.81 107 TRP A O 1
ATOM 867 N N . VAL A 1 108 ? 43.172 43.572 -5.284 1.00 86.62 108 VAL A N 1
ATOM 868 C CA . VAL A 1 108 ? 41.777 43.322 -4.920 1.00 86.62 108 VAL A CA 1
ATOM 869 C C . VAL A 1 108 ? 41.630 43.419 -3.404 1.00 86.62 108 VAL A C 1
ATOM 871 O O . VAL A 1 108 ? 42.268 42.668 -2.668 1.00 86.62 108 VAL A O 1
ATOM 874 N N . GLN A 1 109 ? 40.783 44.341 -2.940 1.00 86.38 109 GLN A N 1
ATOM 875 C CA . GLN A 1 109 ? 40.507 44.502 -1.507 1.00 86.38 109 GLN A CA 1
ATOM 876 C C . GLN A 1 109 ? 39.336 43.647 -1.020 1.00 86.38 109 GLN A C 1
ATOM 878 O O . GLN A 1 109 ? 39.300 43.262 0.147 1.00 86.38 109 GLN A O 1
ATOM 883 N N . SER A 1 110 ? 38.376 43.352 -1.895 1.00 85.75 110 SER A N 1
ATOM 884 C CA . SER A 1 110 ? 37.233 42.493 -1.595 1.00 85.75 110 SER A CA 1
ATOM 885 C C . SER A 1 110 ? 37.066 41.476 -2.715 1.00 85.75 110 SER A C 1
ATOM 887 O O . SER A 1 110 ? 36.948 41.850 -3.882 1.00 85.75 110 SER A O 1
ATOM 889 N N . MET A 1 111 ? 37.101 40.192 -2.369 1.00 86.00 111 MET A N 1
ATOM 890 C CA . MET A 1 111 ? 37.026 39.093 -3.326 1.00 86.00 111 MET A CA 1
ATOM 891 C C . MET A 1 111 ? 35.862 38.169 -2.992 1.00 86.00 111 MET A C 1
ATOM 893 O O . MET A 1 111 ? 35.704 37.776 -1.843 1.00 86.00 111 MET A O 1
ATOM 897 N N . HIS A 1 112 ? 35.093 37.799 -4.012 1.00 84.75 112 HIS A N 1
ATOM 898 C CA . HIS A 1 112 ? 34.123 36.715 -3.964 1.00 84.75 112 HIS A CA 1
ATOM 899 C C . HIS A 1 112 ? 34.678 35.554 -4.794 1.00 84.75 112 HIS A C 1
ATOM 901 O O . HIS A 1 112 ? 34.706 35.608 -6.024 1.00 84.75 112 HIS A O 1
ATOM 907 N N . LEU A 1 113 ? 35.172 34.527 -4.117 1.00 82.94 113 LEU A N 1
ATOM 908 C CA . LEU A 1 113 ? 35.703 33.319 -4.723 1.00 82.94 113 LEU A CA 1
ATOM 909 C C . LEU A 1 113 ? 34.583 32.290 -4.877 1.00 82.94 113 LEU A C 1
ATOM 911 O O . LEU A 1 113 ? 34.023 31.867 -3.878 1.00 82.94 113 LEU A O 1
ATOM 915 N N . LYS A 1 114 ? 34.288 31.873 -6.107 1.00 79.56 114 LYS A N 1
ATOM 916 C CA . LYS A 1 114 ? 33.292 30.843 -6.415 1.00 79.56 114 LYS A CA 1
ATOM 917 C C . LYS A 1 114 ? 33.949 29.571 -6.900 1.00 79.56 114 LYS A C 1
ATOM 919 O O . LYS A 1 114 ? 34.763 29.605 -7.825 1.00 79.56 114 LYS A O 1
ATOM 924 N N . ILE A 1 115 ? 33.569 28.454 -6.306 1.00 75.19 115 ILE A N 1
ATOM 925 C CA . ILE A 1 115 ? 34.101 27.135 -6.629 1.00 75.19 115 ILE A CA 1
ATOM 926 C C . ILE A 1 115 ? 32.920 26.210 -6.811 1.00 75.19 115 ILE A C 1
ATOM 928 O O . ILE A 1 115 ? 32.055 26.155 -5.948 1.00 75.19 115 ILE A O 1
ATOM 932 N N . THR A 1 116 ? 32.877 25.483 -7.921 1.00 70.69 116 THR A N 1
ATOM 933 C CA . THR A 1 116 ? 31.834 24.480 -8.131 1.00 70.69 116 THR A CA 1
ATOM 934 C C . THR A 1 116 ? 32.455 23.098 -8.186 1.00 70.69 116 THR A C 1
ATOM 936 O O . THR A 1 116 ? 33.352 22.830 -8.984 1.00 70.69 116 THR A O 1
ATOM 939 N N . ILE A 1 117 ? 31.959 22.235 -7.316 1.00 66.69 117 ILE A N 1
ATOM 940 C CA . ILE A 1 117 ? 32.323 20.842 -7.182 1.00 66.69 117 ILE A CA 1
ATOM 941 C C . ILE A 1 117 ? 31.225 20.023 -7.867 1.00 66.69 117 ILE A C 1
ATOM 943 O O . ILE A 1 117 ? 30.054 20.172 -7.528 1.00 66.69 117 ILE A O 1
ATOM 947 N N . GLN A 1 118 ? 31.588 19.230 -8.879 1.00 64.00 118 GLN A N 1
ATOM 948 C CA . GLN A 1 118 ? 30.631 18.491 -9.710 1.00 64.00 118 GLN A CA 1
ATOM 949 C C . GLN A 1 118 ? 31.112 17.070 -9.995 1.00 64.00 118 GLN A C 1
ATOM 951 O O . GLN A 1 118 ? 32.304 16.856 -10.230 1.00 64.00 118 GLN A O 1
ATOM 956 N N . GLY A 1 119 ? 30.158 16.142 -10.109 1.00 55.81 119 GLY A N 1
ATOM 957 C CA . GLY A 1 119 ? 30.354 14.806 -10.663 1.00 55.81 119 GLY A CA 1
ATOM 958 C C . GLY A 1 119 ? 30.029 13.710 -9.657 1.00 55.81 119 GLY A C 1
ATOM 959 O O . GLY A 1 119 ? 30.659 13.621 -8.614 1.00 55.81 119 GLY A O 1
ATOM 960 N N . ALA A 1 120 ? 29.097 12.821 -10.005 1.00 52.50 120 ALA A N 1
ATOM 961 C CA . ALA A 1 120 ? 28.812 11.614 -9.236 1.00 52.50 120 ALA A CA 1
ATOM 962 C C . ALA A 1 120 ? 29.707 10.462 -9.728 1.00 52.50 120 ALA A C 1
ATOM 964 O O . ALA A 1 120 ? 29.474 9.941 -10.828 1.00 52.50 120 ALA A O 1
ATOM 965 N N . PRO A 1 121 ? 30.743 10.038 -8.983 1.00 47.28 121 PRO A N 1
ATOM 966 C CA . PRO A 1 121 ? 31.460 8.832 -9.355 1.00 47.28 121 PRO A CA 1
ATOM 967 C C . PRO A 1 121 ? 30.515 7.639 -9.185 1.00 47.28 121 PRO A C 1
ATOM 969 O O . PRO A 1 121 ? 29.999 7.398 -8.099 1.00 47.28 121 PRO A O 1
ATOM 972 N N . ARG A 1 122 ? 30.306 6.862 -10.256 1.00 43.00 122 ARG A N 1
ATOM 973 C CA . ARG A 1 122 ? 29.550 5.600 -10.162 1.00 43.00 122 ARG A CA 1
ATOM 974 C C . ARG A 1 122 ? 30.215 4.618 -9.187 1.00 43.00 122 ARG A C 1
ATOM 976 O O . ARG A 1 122 ? 29.500 3.854 -8.558 1.00 43.00 122 ARG A O 1
ATOM 983 N N . HIS A 1 123 ? 31.542 4.705 -9.008 1.00 45.12 123 HIS A N 1
ATOM 984 C CA . HIS A 1 123 ? 32.300 4.030 -7.950 1.00 45.12 123 HIS A CA 1
ATOM 985 C C . HIS A 1 123 ? 33.572 4.817 -7.560 1.00 45.12 123 HIS A C 1
ATOM 987 O O . HIS A 1 123 ? 34.321 5.251 -8.438 1.00 45.12 123 HIS A O 1
ATOM 993 N N . ILE A 1 124 ? 33.854 4.965 -6.258 1.00 47.53 124 ILE A N 1
ATOM 994 C CA . ILE A 1 124 ? 35.124 5.500 -5.732 1.00 47.53 124 ILE A CA 1
ATOM 995 C C . ILE A 1 124 ? 36.017 4.307 -5.374 1.00 47.53 124 ILE A C 1
ATOM 997 O O . ILE A 1 124 ? 35.837 3.679 -4.337 1.00 47.53 124 ILE A O 1
ATOM 1001 N N . HIS A 1 125 ? 36.958 3.949 -6.249 1.00 42.59 125 HIS A N 1
ATOM 1002 C CA . HIS A 1 125 ? 37.852 2.802 -6.020 1.00 42.59 125 HIS A CA 1
ATOM 1003 C C . HIS A 1 125 ? 39.263 3.197 -5.541 1.00 42.59 125 HIS A C 1
ATOM 1005 O O . HIS A 1 125 ? 40.038 2.321 -5.161 1.00 42.59 125 HIS A O 1
ATOM 1011 N N . SER A 1 126 ? 39.620 4.490 -5.562 1.00 48.38 126 SER A N 1
ATOM 1012 C CA . SER A 1 126 ? 40.923 4.997 -5.098 1.00 48.38 126 SER A CA 1
ATOM 1013 C C . SER A 1 126 ? 40.953 6.525 -4.927 1.00 48.38 126 SER A C 1
ATOM 1015 O O . SER A 1 126 ? 40.202 7.254 -5.582 1.00 48.38 126 SER A O 1
ATOM 1017 N N . THR A 1 127 ? 41.915 7.017 -4.137 1.00 49.56 127 THR A N 1
ATOM 1018 C CA . THR A 1 127 ? 42.243 8.445 -3.944 1.00 49.56 127 THR A CA 1
ATOM 1019 C C . THR A 1 127 ? 42.555 9.177 -5.257 1.00 49.56 127 THR A C 1
ATOM 1021 O O . THR A 1 127 ? 42.176 10.331 -5.421 1.00 49.56 127 THR A O 1
ATOM 1024 N N . SER A 1 128 ? 43.138 8.496 -6.252 1.00 50.12 128 SER A N 1
ATOM 1025 C CA . SER A 1 128 ? 43.459 9.096 -7.561 1.00 50.12 128 SER A CA 1
ATOM 1026 C C . SER A 1 128 ? 42.222 9.465 -8.392 1.00 50.12 128 SER A C 1
ATOM 1028 O O . SER A 1 128 ? 42.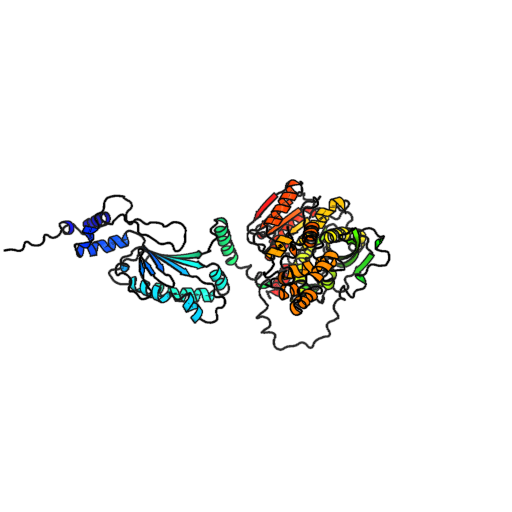281 10.342 -9.251 1.00 50.12 128 SER A O 1
ATOM 1030 N N . THR A 1 129 ? 41.092 8.786 -8.167 1.00 54.97 129 THR A N 1
ATOM 1031 C CA . THR A 1 129 ? 39.828 9.069 -8.870 1.00 54.97 129 THR A CA 1
ATOM 1032 C C . THR A 1 129 ? 39.177 10.341 -8.314 1.00 54.97 129 THR A C 1
ATOM 1034 O O . THR A 1 129 ? 38.647 11.148 -9.075 1.00 54.97 129 THR A O 1
ATOM 1037 N N . LEU A 1 130 ? 39.303 10.566 -7.000 1.00 54.09 130 LEU A N 1
ATOM 1038 C CA . LEU A 1 130 ? 38.905 11.806 -6.327 1.00 54.09 130 LEU A CA 1
ATOM 1039 C C . LEU A 1 130 ? 39.795 12.984 -6.751 1.00 54.09 130 LEU A C 1
ATOM 1041 O O . LEU A 1 130 ? 39.272 14.037 -7.101 1.00 54.09 130 LEU A O 1
ATOM 1045 N N . GLU A 1 131 ? 41.117 12.797 -6.833 1.00 55.34 131 GLU A N 1
ATOM 1046 C CA . GLU A 1 131 ? 42.051 13.820 -7.335 1.00 55.34 131 GLU A CA 1
ATOM 1047 C C . GLU A 1 131 ? 41.713 14.278 -8.765 1.00 55.34 131 GLU A C 1
ATOM 1049 O O . GLU A 1 131 ? 41.801 15.463 -9.077 1.00 55.34 131 GLU A O 1
ATOM 1054 N N . HIS A 1 132 ? 41.282 13.370 -9.645 1.00 55.81 132 HIS A N 1
ATOM 1055 C CA . HIS A 1 132 ? 40.951 13.709 -11.032 1.00 55.81 132 HIS A CA 1
ATOM 1056 C C . HIS A 1 132 ? 39.583 14.405 -11.184 1.00 55.81 132 HIS A C 1
ATOM 1058 O O . HIS A 1 132 ? 39.391 15.202 -12.106 1.00 55.81 132 HIS A O 1
ATOM 1064 N N . LEU A 1 133 ? 38.623 14.110 -10.302 1.00 53.88 133 LEU A N 1
ATOM 1065 C CA . LEU A 1 133 ? 37.298 14.742 -10.297 1.00 53.88 133 LEU A CA 1
ATOM 1066 C C . LEU A 1 133 ? 37.305 16.096 -9.566 1.00 53.88 133 LEU A C 1
ATOM 1068 O O . LEU A 1 133 ? 36.550 16.995 -9.930 1.00 53.88 133 LEU A O 1
ATOM 1072 N N . LEU A 1 134 ? 38.186 16.256 -8.572 1.00 59.34 134 LEU A N 1
ATOM 1073 C CA . LEU A 1 134 ? 38.127 17.329 -7.571 1.00 59.34 134 LEU A CA 1
ATOM 1074 C C . LEU A 1 134 ? 39.451 18.111 -7.421 1.00 59.34 134 LEU A C 1
ATOM 1076 O O . LEU A 1 134 ? 39.547 19.013 -6.596 1.00 59.34 134 LEU A O 1
ATOM 1080 N N . GLY A 1 135 ? 40.473 17.820 -8.234 1.00 60.53 135 GLY A N 1
ATOM 1081 C CA . GLY A 1 135 ? 41.818 18.410 -8.169 1.00 60.53 135 GLY A CA 1
ATOM 1082 C C . GLY A 1 135 ? 41.934 19.823 -8.747 1.00 60.53 135 GLY A C 1
ATOM 1083 O O . GLY A 1 135 ? 42.511 20.041 -9.818 1.00 60.53 135 GLY A O 1
ATOM 1084 N N . PHE A 1 136 ? 41.409 20.819 -8.033 1.00 71.31 136 PHE A N 1
ATOM 1085 C CA . PHE A 1 136 ? 41.661 22.245 -8.302 1.00 71.31 136 PHE A CA 1
ATOM 1086 C C . PHE A 1 136 ? 42.635 22.908 -7.326 1.00 71.31 136 PHE A C 1
ATOM 1088 O O . PHE A 1 136 ? 42.884 24.112 -7.434 1.00 71.31 136 PHE A O 1
ATOM 1095 N N . GLN A 1 137 ? 43.258 22.119 -6.451 1.00 73.19 137 GLN A N 1
ATOM 1096 C CA . GLN A 1 137 ? 44.232 22.572 -5.463 1.00 73.19 137 GLN A CA 1
ATOM 1097 C C . GLN A 1 137 ? 45.360 23.425 -6.073 1.00 73.19 137 GLN A C 1
ATOM 1099 O O . GLN A 1 137 ? 45.656 24.495 -5.553 1.00 73.19 137 GLN A O 1
ATOM 1104 N N . ASP A 1 138 ? 45.922 23.055 -7.229 1.00 76.00 138 ASP A N 1
ATOM 1105 C CA . ASP A 1 138 ? 46.959 23.853 -7.914 1.00 76.00 138 ASP A CA 1
ATOM 1106 C C . ASP A 1 138 ? 46.507 25.290 -8.230 1.00 76.00 138 ASP A C 1
ATOM 1108 O O . ASP A 1 138 ? 47.280 26.249 -8.130 1.00 76.00 138 ASP A O 1
ATOM 1112 N N . ARG A 1 139 ? 45.234 25.458 -8.607 1.00 83.06 139 ARG A N 1
ATOM 1113 C CA . ARG A 1 139 ? 44.628 26.760 -8.930 1.00 83.06 139 ARG A CA 1
ATOM 1114 C C . ARG A 1 139 ? 44.363 27.564 -7.662 1.00 83.06 139 ARG A C 1
ATOM 1116 O O . ARG A 1 139 ? 44.641 28.763 -7.639 1.00 83.06 139 ARG A O 1
ATOM 1123 N N . VAL A 1 140 ? 43.904 26.892 -6.607 1.00 80.44 140 VAL A N 1
ATOM 1124 C CA . VAL A 1 140 ? 43.759 27.465 -5.263 1.00 80.44 140 VAL A CA 1
ATOM 1125 C C . VAL A 1 140 ? 45.109 27.946 -4.735 1.00 80.44 140 VAL A C 1
ATOM 1127 O O . VAL A 1 140 ? 45.219 29.094 -4.323 1.00 80.44 140 VAL A O 1
ATOM 1130 N N . VAL A 1 141 ? 46.166 27.142 -4.849 1.00 81.75 141 VAL A N 1
ATOM 1131 C CA . VAL A 1 141 ? 47.533 27.508 -4.452 1.00 81.75 141 VAL A CA 1
ATOM 1132 C C . VAL A 1 141 ? 48.049 28.696 -5.268 1.00 81.75 141 VAL A C 1
ATOM 1134 O O . VAL A 1 141 ? 48.637 29.621 -4.706 1.00 81.75 141 VAL A O 1
ATOM 1137 N N . ALA A 1 142 ? 47.836 28.715 -6.587 1.00 82.62 142 ALA A N 1
ATOM 1138 C CA . ALA A 1 142 ? 48.256 29.828 -7.442 1.00 82.62 142 ALA A CA 1
ATOM 1139 C C . ALA A 1 142 ? 47.553 31.148 -7.072 1.00 82.62 142 ALA A C 1
ATOM 1141 O O . ALA A 1 142 ? 48.194 32.207 -7.027 1.00 82.62 142 ALA A O 1
ATOM 1142 N N . LEU A 1 143 ? 46.253 31.082 -6.770 1.00 84.75 143 LEU A N 1
ATOM 1143 C CA . LEU A 1 143 ? 45.472 32.223 -6.303 1.00 84.75 143 LEU A CA 1
ATOM 1144 C C . LEU A 1 143 ? 45.915 32.662 -4.904 1.00 84.75 143 LEU A C 1
ATOM 1146 O O . LEU A 1 143 ? 46.261 33.827 -4.720 1.00 84.75 143 LEU A O 1
ATOM 1150 N N . ALA A 1 144 ? 46.020 31.729 -3.958 1.00 81.56 144 ALA A N 1
ATOM 1151 C CA . ALA A 1 144 ? 46.471 31.979 -2.595 1.00 81.56 144 ALA A CA 1
ATOM 1152 C C . ALA A 1 144 ? 47.861 32.636 -2.568 1.00 81.56 144 ALA A C 1
ATOM 1154 O O . ALA A 1 144 ? 48.040 33.656 -1.915 1.00 81.56 144 ALA A O 1
ATOM 1155 N N . ARG A 1 145 ? 48.830 32.167 -3.368 1.00 81.56 145 ARG A N 1
ATOM 1156 C CA . ARG A 1 145 ? 50.161 32.806 -3.507 1.00 81.56 145 ARG A CA 1
ATOM 1157 C C . ARG A 1 145 ? 50.099 34.222 -4.088 1.00 81.56 145 ARG A C 1
ATOM 1159 O O . ARG A 1 145 ? 50.882 35.100 -3.715 1.00 81.56 145 ARG A O 1
ATOM 1166 N N . SER A 1 146 ? 49.164 34.469 -5.001 1.00 79.31 146 SER A N 1
ATOM 1167 C CA . SER A 1 146 ? 48.951 35.809 -5.565 1.00 79.31 146 SER A CA 1
ATOM 1168 C C . SER A 1 146 ? 48.332 36.780 -4.550 1.00 79.31 146 SER A C 1
ATOM 1170 O O . SER A 1 146 ? 48.449 37.993 -4.728 1.00 79.31 146 SER A O 1
ATOM 1172 N N . LEU A 1 147 ? 47.738 36.247 -3.475 1.00 77.12 147 LEU A N 1
ATOM 1173 C CA . LEU A 1 147 ? 47.088 36.980 -2.385 1.00 77.12 147 LEU A CA 1
ATOM 1174 C C . LEU A 1 147 ? 47.885 36.965 -1.061 1.00 77.12 147 LEU A C 1
ATOM 1176 O O . LEU A 1 147 ? 47.644 37.812 -0.211 1.00 77.12 147 LEU A O 1
ATOM 1180 N N . SER A 1 148 ? 48.875 36.077 -0.917 1.00 73.12 148 SER A N 1
ATOM 1181 C CA . SER A 1 148 ? 49.708 35.852 0.282 1.00 73.12 148 SER A CA 1
ATOM 1182 C C . SER A 1 148 ? 50.476 37.084 0.782 1.00 73.12 148 SER A C 1
ATOM 1184 O O . SER A 1 148 ? 50.702 38.023 0.033 1.00 73.12 148 SER A O 1
ATOM 1186 N N . HIS A 1 149 ? 50.948 37.094 2.024 1.00 59.38 149 HIS A N 1
ATOM 1187 C CA . HIS A 1 149 ? 51.537 38.280 2.664 1.00 59.38 149 HIS A CA 1
ATOM 1188 C C . HIS A 1 149 ? 52.690 38.974 1.888 1.00 59.38 149 HIS A C 1
ATOM 1190 O O . HIS A 1 149 ? 53.642 38.324 1.450 1.00 59.38 149 HIS A O 1
ATOM 1196 N N . ASN A 1 150 ? 52.610 40.308 1.736 1.00 59.91 150 ASN A N 1
ATOM 1197 C CA . ASN A 1 150 ? 53.733 41.230 1.475 1.00 59.91 150 ASN A CA 1
ATOM 1198 C C . ASN A 1 150 ? 53.283 42.689 1.740 1.00 59.91 150 ASN A C 1
ATOM 1200 O O . ASN A 1 150 ? 52.098 42.974 1.567 1.00 59.91 150 ASN A O 1
ATOM 1204 N N . GLU A 1 151 ? 54.199 43.616 2.065 1.00 57.78 151 GLU A N 1
ATOM 1205 C CA . GLU A 1 151 ? 53.933 45.000 2.559 1.00 57.78 151 GLU A CA 1
ATOM 1206 C C . GLU A 1 151 ? 52.995 45.881 1.690 1.00 57.78 151 GLU A C 1
ATOM 1208 O O . GLU A 1 151 ? 52.570 46.954 2.107 1.00 57.78 151 GLU A O 1
ATOM 1213 N N . MET A 1 152 ? 52.645 45.435 0.481 1.00 57.34 152 MET A N 1
ATOM 1214 C CA . MET A 1 152 ? 51.916 46.190 -0.546 1.00 57.34 152 MET A CA 1
ATOM 1215 C C . MET A 1 152 ? 50.509 45.637 -0.861 1.00 57.34 152 MET A C 1
ATOM 1217 O O . MET A 1 152 ? 49.909 46.044 -1.853 1.00 57.34 152 MET A O 1
ATOM 1221 N N . ARG A 1 153 ? 49.978 44.674 -0.093 1.00 63.41 153 ARG A N 1
ATOM 1222 C CA . ARG A 1 153 ? 48.705 43.977 -0.401 1.00 63.41 153 ARG A CA 1
ATOM 1223 C C . ARG A 1 153 ? 47.568 44.395 0.538 1.00 63.41 153 ARG A C 1
ATOM 1225 O O . ARG A 1 153 ? 47.815 44.835 1.654 1.00 63.41 153 ARG A O 1
ATOM 1232 N N . GLN A 1 154 ? 46.320 44.306 0.062 1.00 67.31 154 GLN A N 1
ATOM 1233 C CA . GLN A 1 154 ? 45.164 44.946 0.712 1.00 67.31 154 GLN A CA 1
ATOM 1234 C C . GLN A 1 154 ? 43.879 44.096 0.738 1.00 67.31 154 GLN A C 1
ATOM 1236 O O . GLN A 1 154 ? 42.805 44.673 0.896 1.00 67.31 154 GLN A O 1
ATOM 1241 N N . LEU A 1 155 ? 43.944 42.765 0.578 1.00 81.19 155 LEU A N 1
ATOM 1242 C CA . LEU A 1 155 ? 42.741 41.928 0.692 1.00 81.19 155 LEU A CA 1
ATOM 1243 C C . LEU A 1 155 ? 42.180 42.046 2.116 1.00 81.19 155 LEU A C 1
ATOM 1245 O O . LEU A 1 155 ? 42.787 41.590 3.079 1.00 81.19 155 LEU A O 1
ATOM 1249 N N . ARG A 1 156 ? 41.038 42.719 2.238 1.00 82.50 156 ARG A N 1
ATOM 1250 C CA . ARG A 1 156 ? 40.355 43.001 3.503 1.00 82.50 156 ARG A CA 1
ATOM 1251 C C . ARG A 1 156 ? 39.184 42.062 3.736 1.00 82.50 156 ARG A C 1
ATOM 1253 O O . ARG A 1 156 ? 38.915 41.727 4.882 1.00 82.50 156 ARG A O 1
ATOM 1260 N N . LYS A 1 157 ? 38.508 41.679 2.651 1.00 81.88 157 LYS A N 1
ATOM 1261 C CA . LYS A 1 157 ? 37.323 40.824 2.667 1.00 81.88 157 LYS A CA 1
ATOM 1262 C C . LYS A 1 157 ? 37.467 39.694 1.661 1.00 81.88 157 LYS A C 1
ATOM 1264 O O . LYS A 1 157 ? 37.697 39.957 0.478 1.00 81.88 157 LYS A O 1
ATOM 1269 N N . LEU A 1 158 ? 37.290 38.464 2.112 1.00 81.56 158 LEU A N 1
ATOM 1270 C CA . LEU A 1 158 ? 37.257 37.282 1.264 1.00 81.56 158 LEU A CA 1
ATOM 1271 C C . LEU A 1 158 ? 35.979 36.504 1.556 1.00 81.56 158 LEU A C 1
ATOM 1273 O O . LEU A 1 158 ? 35.833 35.958 2.640 1.00 81.56 158 LEU A O 1
ATOM 1277 N N . HIS A 1 159 ? 35.079 36.452 0.581 1.00 79.94 159 HIS A N 1
ATOM 1278 C CA . HIS A 1 159 ? 33.894 35.603 0.613 1.00 79.94 159 HIS A CA 1
ATOM 1279 C C . HIS A 1 159 ? 34.144 34.379 -0.255 1.00 79.94 159 HIS A C 1
ATOM 1281 O O . HIS A 1 159 ? 34.480 34.535 -1.432 1.00 79.94 159 HIS A O 1
ATOM 1287 N N . ILE A 1 160 ? 34.019 33.182 0.302 1.00 76.81 160 ILE A N 1
ATOM 1288 C CA . ILE A 1 160 ? 34.247 31.923 -0.408 1.00 76.81 160 ILE A CA 1
ATOM 1289 C C . ILE A 1 160 ? 32.918 31.195 -0.523 1.00 76.81 160 ILE A C 1
ATOM 1291 O O . ILE A 1 160 ? 32.381 30.739 0.476 1.00 76.81 160 ILE A O 1
ATOM 1295 N N . ASP A 1 161 ? 32.427 31.076 -1.748 1.00 73.44 161 ASP A N 1
ATOM 1296 C CA . ASP A 1 161 ? 31.200 30.388 -2.124 1.00 73.44 161 ASP A CA 1
ATOM 1297 C C . ASP A 1 161 ? 31.559 29.049 -2.787 1.00 73.44 161 ASP A C 1
ATOM 1299 O O . ASP A 1 161 ? 32.174 29.001 -3.861 1.00 73.44 161 ASP A O 1
ATOM 1303 N N . ILE A 1 162 ? 31.224 27.953 -2.110 1.00 69.75 162 ILE A N 1
ATOM 1304 C CA . ILE A 1 162 ? 31.462 26.584 -2.568 1.00 69.75 162 ILE A CA 1
ATOM 1305 C C . ILE A 1 162 ? 30.118 25.991 -2.968 1.00 69.75 162 ILE A C 1
ATOM 1307 O O . ILE A 1 162 ? 29.277 25.762 -2.114 1.00 69.75 162 ILE A O 1
ATOM 1311 N N . ALA A 1 163 ? 29.925 25.692 -4.247 1.00 69.44 163 ALA A N 1
ATOM 1312 C CA . ALA A 1 163 ? 28.739 25.027 -4.763 1.00 69.44 163 ALA A CA 1
ATOM 1313 C C . ALA A 1 163 ? 29.008 23.529 -4.976 1.00 69.44 163 ALA A C 1
ATOM 1315 O O . ALA A 1 163 ? 29.923 23.190 -5.724 1.00 69.44 163 ALA A O 1
ATOM 1316 N N . VAL A 1 164 ? 28.224 22.637 -4.368 1.00 65.62 164 VAL A N 1
ATOM 1317 C CA . VAL A 1 164 ? 28.327 21.171 -4.559 1.00 65.62 164 VAL A CA 1
ATOM 1318 C C . VAL A 1 164 ? 27.063 20.643 -5.237 1.00 65.62 164 VAL A C 1
ATOM 1320 O O . VAL A 1 164 ? 25.961 21.068 -4.887 1.00 65.62 164 VAL A O 1
ATOM 1323 N N . ASP A 1 165 ? 27.187 19.736 -6.209 1.00 66.38 165 ASP A N 1
ATOM 1324 C CA . ASP A 1 165 ? 26.025 19.103 -6.839 1.00 66.38 165 ASP A CA 1
ATOM 1325 C C . ASP A 1 165 ? 25.322 18.110 -5.902 1.00 66.38 165 ASP A C 1
ATOM 1327 O O . ASP A 1 165 ? 25.952 17.334 -5.185 1.00 66.38 165 ASP A O 1
ATOM 1331 N N . ILE A 1 166 ? 23.985 18.118 -5.930 1.00 59.31 166 ILE A N 1
ATOM 1332 C CA . ILE A 1 166 ? 23.150 17.307 -5.027 1.00 59.31 166 ILE A CA 1
ATOM 1333 C C . ILE A 1 166 ? 23.498 15.806 -5.065 1.00 59.31 166 ILE A C 1
ATOM 1335 O O . ILE A 1 166 ? 23.635 15.218 -3.996 1.00 59.31 166 ILE A O 1
ATOM 1339 N N . PRO A 1 167 ? 23.712 15.158 -6.228 1.00 58.88 167 PRO A N 1
ATOM 1340 C CA . PRO A 1 167 ? 24.070 13.739 -6.258 1.00 58.88 167 PRO A CA 1
ATOM 1341 C C . PRO A 1 167 ? 25.402 13.422 -5.568 1.00 58.88 167 PRO A C 1
ATOM 1343 O O . PRO A 1 167 ? 25.519 12.403 -4.888 1.00 58.88 167 PRO A O 1
ATOM 1346 N N . LEU A 1 168 ? 26.406 14.291 -5.711 1.00 60.66 168 LEU A N 1
ATOM 1347 C CA . LEU A 1 168 ? 27.682 14.132 -5.022 1.00 60.66 168 LEU A CA 1
ATOM 1348 C C . LEU A 1 168 ? 27.533 14.422 -3.532 1.00 60.66 168 LEU A C 1
ATOM 1350 O O . LEU A 1 168 ? 28.079 13.681 -2.725 1.00 60.66 168 LEU A O 1
ATOM 1354 N N . LEU A 1 169 ? 26.759 15.440 -3.154 1.00 59.34 169 LEU A N 1
ATOM 1355 C CA . LEU A 1 169 ? 26.467 15.730 -1.753 1.00 59.34 169 LEU A CA 1
ATOM 1356 C C . LEU A 1 169 ? 25.771 14.542 -1.071 1.00 59.34 169 LEU A C 1
ATOM 1358 O O . LEU A 1 169 ? 26.169 14.145 0.019 1.00 59.34 169 LEU A O 1
ATOM 1362 N N . LEU A 1 170 ? 24.803 13.915 -1.744 1.00 55.91 170 LEU A N 1
ATOM 1363 C CA . LEU A 1 170 ? 24.133 12.699 -1.279 1.00 55.91 170 LEU A CA 1
ATOM 1364 C C . LEU A 1 170 ? 25.099 11.508 -1.208 1.00 55.91 170 LEU A C 1
ATOM 1366 O O . LEU A 1 170 ? 25.084 10.769 -0.226 1.00 55.91 170 LEU A O 1
ATOM 1370 N N . SER A 1 171 ? 25.983 11.341 -2.195 1.00 55.62 171 SER A N 1
ATOM 1371 C CA . SER A 1 171 ? 27.023 10.305 -2.161 1.00 55.62 171 SER A CA 1
ATOM 1372 C C . SER A 1 171 ? 28.008 10.505 -1.004 1.00 55.62 171 SER A C 1
ATOM 1374 O O . SER A 1 171 ? 28.372 9.535 -0.348 1.00 55.62 171 SER A O 1
ATOM 1376 N N . LEU A 1 172 ? 28.432 11.743 -0.747 1.00 51.47 172 LEU A N 1
ATOM 1377 C CA . LEU A 1 172 ? 29.416 12.102 0.280 1.00 51.47 172 LEU A CA 1
ATOM 1378 C C . LEU A 1 172 ? 28.800 12.188 1.684 1.00 51.47 172 LEU A C 1
ATOM 1380 O O . LEU A 1 172 ? 29.506 12.015 2.673 1.00 51.47 172 LEU A O 1
ATOM 1384 N N . SER A 1 173 ? 27.482 12.388 1.797 1.00 49.97 173 SER A N 1
ATOM 1385 C CA . SER A 1 173 ? 26.759 12.341 3.079 1.00 49.97 173 SER A CA 1
ATOM 1386 C C . SER A 1 173 ? 26.824 10.964 3.751 1.00 49.97 173 SER A C 1
ATOM 1388 O O . SER A 1 173 ? 26.686 10.859 4.968 1.00 49.97 173 SER A O 1
ATOM 1390 N N . LYS A 1 174 ? 27.108 9.915 2.968 1.00 45.84 174 LYS A N 1
ATOM 1391 C CA . LYS A 1 174 ? 27.336 8.549 3.449 1.00 45.84 174 LYS A CA 1
ATOM 1392 C C . LYS A 1 174 ? 28.726 8.364 4.080 1.00 45.84 174 LYS A C 1
ATOM 1394 O O . LYS A 1 174 ? 28.916 7.408 4.825 1.00 45.84 174 LYS A O 1
ATOM 1399 N N . THR A 1 175 ? 29.676 9.274 3.828 1.00 53.19 175 THR A N 1
ATOM 1400 C CA . THR A 1 175 ? 31.048 9.255 4.374 1.00 53.19 175 THR A CA 1
ATOM 1401 C C . THR A 1 175 ? 31.524 10.658 4.816 1.00 53.19 175 THR A C 1
ATOM 1403 O O . THR A 1 175 ? 32.437 11.240 4.227 1.00 53.19 175 THR A O 1
ATOM 1406 N N . PRO A 1 176 ? 30.965 11.230 5.905 1.00 48.81 176 PRO A N 1
ATOM 1407 C CA . PRO A 1 176 ? 31.237 12.617 6.316 1.00 48.81 176 PRO A CA 1
ATOM 1408 C C . PRO A 1 176 ? 32.715 12.952 6.579 1.00 48.81 176 PRO A C 1
ATOM 1410 O O . PRO A 1 176 ? 33.141 14.086 6.361 1.00 48.81 176 PRO A O 1
ATOM 1413 N N . SER A 1 177 ? 33.511 11.979 7.033 1.00 52.66 177 SER A N 1
ATOM 1414 C CA . SER A 1 177 ? 34.954 12.151 7.248 1.00 52.66 177 SER A CA 1
ATOM 1415 C C . SER A 1 177 ? 35.716 12.377 5.943 1.00 52.66 177 SER A C 1
ATOM 1417 O O . SER A 1 177 ? 36.609 13.213 5.899 1.00 52.66 177 SER A O 1
ATOM 1419 N N . GLU A 1 178 ? 35.324 11.703 4.860 1.00 56.00 178 GLU A N 1
ATOM 1420 C CA . GLU A 1 178 ? 35.970 11.844 3.550 1.00 56.00 178 GLU A CA 1
ATOM 1421 C C . GLU A 1 178 ? 35.680 13.214 2.930 1.00 56.00 178 GLU A C 1
ATOM 1423 O O . GLU A 1 178 ? 36.557 13.812 2.310 1.00 56.00 178 GLU A O 1
ATOM 1428 N N . LEU A 1 179 ? 34.472 13.754 3.140 1.00 57.59 179 LEU A N 1
ATOM 1429 C CA . LEU A 1 179 ? 34.128 15.121 2.742 1.00 57.59 179 LEU A CA 1
ATOM 1430 C C . LEU A 1 179 ? 34.986 16.151 3.486 1.00 57.59 179 LEU A C 1
ATOM 1432 O O . LEU A 1 179 ? 35.482 17.095 2.870 1.00 57.59 179 LEU A O 1
ATOM 1436 N N . LEU A 1 180 ? 35.165 15.976 4.797 1.00 57.28 180 LEU A N 1
ATOM 1437 C CA . LEU A 1 180 ? 36.002 16.865 5.601 1.00 57.28 180 LEU A CA 1
ATOM 1438 C C . LEU A 1 180 ? 37.464 16.799 5.165 1.00 57.28 180 LEU A C 1
ATOM 1440 O O . LEU A 1 180 ? 38.049 17.853 4.944 1.00 57.28 180 LEU A O 1
ATOM 1444 N N . ASP A 1 181 ? 38.020 15.606 4.956 1.00 61.28 181 ASP A N 1
ATOM 1445 C CA . ASP A 1 181 ? 39.390 15.429 4.461 1.00 61.28 181 ASP A CA 1
ATOM 1446 C C . ASP A 1 181 ? 39.576 16.057 3.072 1.00 61.28 181 ASP A C 1
ATOM 1448 O O . ASP A 1 181 ? 40.610 16.655 2.772 1.00 61.28 181 ASP A O 1
ATOM 1452 N N . LEU A 1 182 ? 38.552 15.981 2.221 1.00 63.22 182 LEU A N 1
ATOM 1453 C CA . LEU A 1 182 ? 38.583 16.533 0.872 1.00 63.22 182 LEU A CA 1
ATOM 1454 C C . LEU A 1 182 ? 38.502 18.061 0.840 1.00 63.22 182 LEU A C 1
ATOM 1456 O O . LEU A 1 182 ? 39.217 18.713 0.067 1.00 63.22 182 LEU A O 1
ATOM 1460 N N . LEU A 1 183 ? 37.616 18.640 1.651 1.00 66.12 183 LEU A N 1
ATOM 1461 C CA . LEU A 1 183 ? 37.543 20.085 1.840 1.00 66.12 183 LEU A CA 1
ATOM 1462 C C . LEU A 1 183 ? 38.835 20.580 2.495 1.00 66.12 183 LEU A C 1
ATOM 1464 O O . LEU A 1 183 ? 39.420 21.563 2.041 1.00 66.12 183 LEU A O 1
ATOM 1468 N N . ASP A 1 184 ? 39.337 19.873 3.503 1.00 66.12 184 ASP A N 1
ATOM 1469 C CA . ASP A 1 184 ? 40.585 20.221 4.169 1.00 66.12 184 ASP A CA 1
ATOM 1470 C C . ASP A 1 184 ? 41.752 20.234 3.175 1.00 66.12 184 ASP A C 1
ATOM 1472 O O . ASP A 1 184 ? 42.423 21.258 3.049 1.00 66.12 184 ASP A O 1
ATOM 1476 N N . TRP A 1 185 ? 41.893 19.184 2.361 1.00 67.12 185 TRP A N 1
ATOM 1477 C CA . TRP A 1 185 ? 42.916 19.080 1.321 1.00 67.12 185 TRP A CA 1
ATOM 1478 C C . TRP A 1 185 ? 42.850 20.223 0.296 1.00 67.12 185 TRP A C 1
ATOM 1480 O O . TRP A 1 185 ? 43.872 20.834 -0.025 1.00 67.12 185 TRP A O 1
ATOM 1490 N N . ASN A 1 186 ? 41.664 20.576 -0.206 1.00 67.50 186 ASN A N 1
ATOM 1491 C CA . ASN A 1 186 ? 41.539 21.639 -1.211 1.00 67.50 186 ASN A CA 1
ATOM 1492 C C . ASN A 1 186 ? 41.721 23.051 -0.635 1.00 67.50 186 ASN A C 1
ATOM 1494 O O . ASN A 1 186 ? 42.189 23.944 -1.347 1.00 67.50 186 ASN A O 1
ATOM 1498 N N . PHE A 1 187 ? 41.363 23.267 0.633 1.00 70.75 187 PHE A N 1
ATOM 1499 C CA . PHE A 1 187 ? 41.277 24.601 1.235 1.00 70.75 187 PHE A CA 1
ATOM 1500 C C . PHE A 1 187 ? 42.359 24.910 2.270 1.00 70.75 187 PHE A C 1
ATOM 1502 O O . PHE A 1 187 ? 42.508 26.077 2.652 1.00 70.75 187 PHE A O 1
ATOM 1509 N N . SER A 1 188 ? 43.156 23.928 2.704 1.00 69.50 188 SER A N 1
ATOM 1510 C CA . SER A 1 188 ? 44.320 24.182 3.559 1.00 69.50 188 SER A CA 1
ATOM 1511 C C . SER A 1 188 ? 45.277 25.226 2.965 1.00 69.50 188 SER A C 1
ATOM 1513 O O . SER A 1 188 ? 45.688 26.105 3.722 1.00 69.50 188 SER A O 1
ATOM 1515 N N . PRO A 1 189 ? 45.530 25.309 1.635 1.00 75.69 189 PRO A N 1
ATOM 1516 C CA . PRO A 1 189 ? 46.436 26.323 1.107 1.00 75.69 189 PRO A CA 1
ATOM 1517 C C . PRO A 1 189 ? 45.940 27.758 1.301 1.00 75.69 189 PRO A C 1
ATOM 1519 O O . PRO A 1 189 ? 46.758 28.651 1.482 1.00 75.69 189 PRO A O 1
ATOM 1522 N N . PHE A 1 190 ? 44.626 28.018 1.297 1.00 70.12 190 PHE A N 1
ATOM 1523 C CA . PHE A 1 190 ? 44.119 29.355 1.633 1.00 70.12 190 PHE A CA 1
ATOM 1524 C C . PHE A 1 190 ? 44.370 29.688 3.103 1.00 70.12 190 PHE A C 1
ATOM 1526 O O . PHE A 1 190 ? 44.855 30.778 3.392 1.00 70.12 190 PHE A O 1
ATOM 1533 N N . ARG A 1 191 ? 44.109 28.740 4.011 1.00 68.50 191 ARG A N 1
ATOM 1534 C CA . ARG A 1 191 ? 44.350 28.913 5.454 1.00 68.50 191 ARG A CA 1
ATOM 1535 C C . ARG A 1 191 ? 45.833 29.081 5.787 1.00 68.50 191 ARG A C 1
ATOM 1537 O O . ARG A 1 191 ? 46.175 29.873 6.655 1.00 68.50 191 ARG A O 1
ATOM 1544 N N . GLU A 1 192 ? 46.706 28.364 5.088 1.00 73.38 192 GLU A N 1
ATOM 1545 C CA . GLU A 1 192 ? 48.150 28.364 5.340 1.00 73.38 192 GLU A CA 1
ATOM 1546 C C . GLU A 1 192 ? 48.880 29.547 4.685 1.00 73.38 192 GLU A C 1
ATOM 1548 O O . GLU A 1 192 ? 49.869 30.037 5.226 1.00 73.38 192 GLU A O 1
ATOM 1553 N N . ILE A 1 193 ? 48.425 30.006 3.512 1.00 73.06 193 ILE A N 1
ATOM 1554 C CA . ILE A 1 193 ? 49.138 31.003 2.694 1.00 73.06 193 ILE A CA 1
ATOM 1555 C C . ILE A 1 193 ? 48.534 32.415 2.836 1.00 73.06 193 ILE A C 1
ATOM 1557 O O . ILE A 1 193 ? 49.248 33.410 2.670 1.00 73.06 193 ILE A O 1
ATOM 1561 N N . VAL A 1 194 ? 47.233 32.530 3.120 1.00 71.62 194 VAL A N 1
ATOM 1562 C CA . VAL A 1 194 ? 46.497 33.803 3.222 1.00 71.62 194 VAL A CA 1
ATOM 1563 C C . VAL A 1 194 ? 46.086 34.026 4.683 1.00 71.62 194 VAL A C 1
ATOM 1565 O O . VAL A 1 194 ? 44.947 33.799 5.072 1.00 71.62 194 VAL A O 1
ATOM 1568 N N . THR A 1 195 ? 47.046 34.447 5.509 1.00 64.31 195 THR A N 1
ATOM 1569 C CA . THR A 1 195 ? 46.928 34.452 6.980 1.00 64.31 195 THR A CA 1
ATOM 1570 C C . THR A 1 195 ? 46.392 35.752 7.593 1.00 64.31 195 THR A C 1
ATOM 1572 O O . THR A 1 195 ? 45.979 35.742 8.747 1.00 64.31 195 THR A O 1
ATOM 1575 N N . ASP A 1 196 ? 46.366 36.860 6.840 1.00 69.81 196 ASP A N 1
ATOM 1576 C CA . ASP A 1 196 ? 46.131 38.215 7.381 1.00 69.81 196 ASP A CA 1
ATOM 1577 C C . ASP A 1 196 ? 44.912 38.931 6.773 1.00 69.81 196 ASP A C 1
ATOM 1579 O O . ASP A 1 196 ? 44.930 40.148 6.573 1.00 69.81 196 ASP A O 1
ATOM 1583 N N . VAL A 1 197 ? 43.852 38.191 6.437 1.00 69.44 197 VAL A N 1
ATOM 1584 C CA . VAL A 1 197 ? 42.597 38.785 5.947 1.00 69.44 197 VAL A CA 1
ATOM 1585 C C . VAL A 1 197 ? 41.668 39.043 7.143 1.00 69.44 197 VAL A C 1
ATOM 1587 O O . VAL A 1 197 ? 41.268 38.084 7.800 1.00 69.44 197 VAL A O 1
ATOM 1590 N N . PRO A 1 198 ? 41.307 40.308 7.440 1.00 69.38 198 PRO A N 1
ATOM 1591 C CA . PRO A 1 198 ? 40.473 40.665 8.592 1.00 69.38 198 PRO A CA 1
ATOM 1592 C C . PRO A 1 198 ? 39.082 40.028 8.594 1.00 69.38 198 PRO A C 1
ATOM 1594 O O . PRO A 1 198 ? 38.516 39.804 9.660 1.00 69.38 198 PRO A O 1
ATOM 1597 N N . GLU A 1 199 ? 38.516 39.785 7.412 1.00 70.06 199 GLU A N 1
ATOM 1598 C CA . GLU A 1 199 ? 37.150 39.301 7.242 1.00 70.06 199 GLU A CA 1
ATOM 1599 C C . GLU A 1 199 ? 37.141 38.190 6.189 1.00 70.06 199 GLU A C 1
ATOM 1601 O O . GLU A 1 199 ? 37.300 38.444 4.992 1.00 70.06 199 GLU A O 1
ATOM 1606 N N . VAL A 1 200 ? 37.003 36.948 6.653 1.00 67.62 200 VAL A N 1
ATOM 1607 C CA . VAL A 1 200 ? 36.844 35.774 5.793 1.00 67.62 200 VAL A CA 1
ATOM 1608 C C . VAL A 1 200 ? 35.491 35.150 6.091 1.00 67.62 200 VAL A C 1
ATOM 1610 O O . VAL A 1 200 ? 35.246 34.690 7.205 1.00 67.62 200 VAL A O 1
ATOM 1613 N N . GLU A 1 201 ? 34.633 35.138 5.085 1.00 66.06 201 GLU A N 1
ATOM 1614 C CA . GLU A 1 201 ? 33.301 34.552 5.130 1.00 66.06 201 GLU A CA 1
ATOM 1615 C C . GLU A 1 201 ? 33.278 33.321 4.226 1.00 66.06 201 GLU A C 1
ATOM 1617 O O . GLU A 1 201 ? 33.819 33.328 3.118 1.00 66.06 201 GLU A O 1
ATOM 1622 N N . TRP A 1 202 ? 32.679 32.244 4.724 1.00 63.62 202 TRP A N 1
ATOM 1623 C CA . TRP A 1 202 ? 32.523 30.993 3.992 1.00 63.62 202 TRP A CA 1
ATOM 1624 C C . TRP A 1 202 ? 31.037 30.719 3.818 1.00 63.62 202 TRP A C 1
ATOM 1626 O O . TRP A 1 202 ? 30.274 30.771 4.781 1.00 63.62 202 TRP A O 1
ATOM 1636 N N . GLU A 1 203 ? 30.645 30.391 2.600 1.00 58.44 203 GLU A N 1
ATOM 1637 C CA . GLU A 1 203 ? 29.289 30.037 2.225 1.00 58.44 203 GLU A CA 1
ATOM 1638 C C . GLU A 1 203 ? 29.348 28.731 1.427 1.00 58.44 203 GLU A C 1
ATOM 1640 O O . GLU A 1 203 ? 29.995 28.641 0.386 1.00 58.44 203 GLU A O 1
ATOM 1645 N N . LEU A 1 204 ? 28.720 27.680 1.952 1.00 54.41 204 LEU A N 1
ATOM 1646 C CA . LEU A 1 204 ? 28.562 26.412 1.246 1.00 54.41 204 LEU A CA 1
ATOM 1647 C C . LEU A 1 204 ? 27.154 26.385 0.659 1.00 54.41 204 LEU A C 1
ATOM 1649 O O . LEU A 1 204 ? 26.171 26.297 1.395 1.00 54.41 204 LEU A O 1
ATOM 1653 N N . ASN A 1 205 ? 27.082 26.459 -0.660 1.00 57.06 205 ASN A N 1
ATOM 1654 C CA . ASN A 1 205 ? 25.865 26.441 -1.442 1.00 57.06 205 ASN A CA 1
ATOM 1655 C C . ASN A 1 205 ? 25.666 25.087 -2.121 1.00 57.06 205 ASN A C 1
ATOM 1657 O O . ASN A 1 205 ? 26.595 24.343 -2.431 1.00 57.06 205 ASN A O 1
ATOM 1661 N N . GLU A 1 206 ? 24.410 24.763 -2.372 1.00 57.12 206 GLU A N 1
ATOM 1662 C CA . GLU A 1 206 ? 24.021 23.466 -2.901 1.00 57.12 206 GLU A CA 1
ATOM 1663 C C . GLU A 1 206 ? 23.363 23.652 -4.255 1.00 57.12 206 GLU A C 1
ATOM 1665 O O . GLU A 1 206 ? 22.543 24.554 -4.447 1.00 57.12 206 GLU A O 1
ATOM 1670 N N . GLN A 1 207 ? 23.764 22.840 -5.229 1.00 55.06 207 GLN A N 1
ATOM 1671 C CA . GLN A 1 207 ? 23.415 23.074 -6.620 1.00 55.06 207 GLN A CA 1
ATOM 1672 C C . GLN A 1 207 ? 22.605 21.908 -7.195 1.00 55.06 207 GLN A C 1
ATOM 1674 O O . GLN A 1 207 ? 23.140 20.853 -7.535 1.00 55.06 207 GLN A O 1
ATOM 1679 N N . SER A 1 208 ? 21.297 22.133 -7.360 1.00 48.59 208 SER A N 1
ATOM 1680 C CA . SER A 1 208 ? 20.404 21.281 -8.153 1.00 48.59 208 SER A CA 1
ATOM 1681 C C . SER A 1 208 ? 20.417 21.729 -9.613 1.00 48.59 208 SER A C 1
ATOM 1683 O O . SER A 1 208 ? 20.147 22.898 -9.911 1.00 48.59 208 SER A O 1
ATOM 1685 N N . TYR A 1 209 ? 20.705 20.826 -10.550 1.00 41.91 209 TYR A N 1
ATOM 1686 C CA . TYR A 1 209 ? 20.429 21.102 -11.958 1.00 41.91 209 TYR A CA 1
ATOM 1687 C C . TYR A 1 209 ? 18.938 20.873 -12.225 1.00 41.91 209 TYR A C 1
ATOM 1689 O O . TYR A 1 209 ? 18.480 19.740 -12.250 1.00 41.91 209 TYR A O 1
ATOM 1697 N N . GLY A 1 210 ? 18.194 21.954 -12.479 1.00 41.66 210 GLY A N 1
ATOM 1698 C CA . GLY A 1 210 ? 16.875 21.882 -13.120 1.00 41.66 210 GLY A CA 1
ATOM 1699 C C . GLY A 1 210 ? 15.649 22.143 -12.244 1.00 41.66 210 GLY A C 1
ATOM 1700 O O . GLY A 1 210 ? 14.574 22.316 -12.808 1.00 41.66 210 GLY A O 1
ATOM 1701 N N . ILE A 1 211 ? 15.776 22.261 -10.919 1.00 39.69 211 ILE A N 1
ATOM 1702 C CA . ILE A 1 211 ? 14.638 22.577 -10.038 1.00 39.69 211 ILE A CA 1
ATOM 1703 C C . ILE A 1 211 ? 15.068 23.673 -9.057 1.00 39.69 211 ILE A C 1
ATOM 1705 O O . ILE A 1 211 ? 15.887 23.449 -8.172 1.00 39.69 211 ILE A O 1
ATOM 1709 N N . GLN A 1 212 ? 14.558 24.889 -9.264 1.00 39.62 212 GLN A N 1
ATOM 1710 C CA . GLN A 1 212 ? 14.742 26.040 -8.366 1.00 39.62 212 GLN A CA 1
ATOM 1711 C C . GLN A 1 212 ? 13.388 26.636 -7.968 1.00 39.62 212 GLN A C 1
ATOM 1713 O O . GLN A 1 212 ? 13.209 27.856 -7.972 1.00 39.62 212 GLN A O 1
ATOM 1718 N N . SER A 1 213 ? 12.399 25.790 -7.681 1.00 45.31 213 SER A N 1
ATOM 1719 C CA . SER A 1 213 ? 11.182 26.282 -7.045 1.00 45.31 213 SER A CA 1
ATOM 1720 C C . SER A 1 213 ? 11.510 26.704 -5.607 1.00 45.31 213 SER A C 1
ATOM 1722 O O . SER A 1 213 ? 12.382 26.122 -4.953 1.00 45.31 213 SER A O 1
ATOM 1724 N N . HIS A 1 214 ? 10.868 27.771 -5.130 1.00 39.19 214 HIS A N 1
ATOM 1725 C CA . HIS A 1 214 ? 11.082 28.265 -3.767 1.00 39.19 214 HIS A CA 1
ATOM 1726 C C . HIS A 1 214 ? 10.689 27.189 -2.745 1.00 39.19 214 HIS A C 1
ATOM 1728 O O . HIS A 1 214 ? 11.362 27.026 -1.731 1.00 39.19 214 HIS A O 1
ATOM 1734 N N . GLU A 1 215 ? 9.678 26.388 -3.091 1.00 41.56 215 GLU A N 1
ATOM 1735 C CA . GLU A 1 215 ? 9.207 25.247 -2.316 1.00 41.56 215 GLU A CA 1
ATOM 1736 C C . GLU A 1 215 ? 10.280 24.155 -2.165 1.00 41.56 215 GLU A C 1
ATOM 1738 O O . GLU A 1 215 ? 10.447 23.618 -1.072 1.00 41.56 215 GLU A O 1
ATOM 1743 N N . PHE A 1 216 ? 11.066 23.859 -3.211 1.00 42.19 216 PHE A N 1
ATOM 1744 C CA . PHE A 1 216 ? 12.135 22.852 -3.143 1.00 42.19 216 PHE A CA 1
ATOM 1745 C C . PHE A 1 216 ? 13.279 23.299 -2.226 1.00 42.19 216 PHE A C 1
ATOM 1747 O O . PHE A 1 216 ? 13.749 22.526 -1.397 1.00 42.19 216 PHE A O 1
ATOM 1754 N N . LEU A 1 217 ? 13.708 24.560 -2.335 1.00 44.91 217 LEU A N 1
ATOM 1755 C CA . LEU A 1 217 ? 14.802 25.095 -1.515 1.00 44.91 217 LEU A CA 1
ATOM 1756 C C . LEU A 1 217 ? 14.420 25.201 -0.031 1.00 44.91 217 LEU A C 1
ATOM 1758 O O . LEU A 1 217 ? 1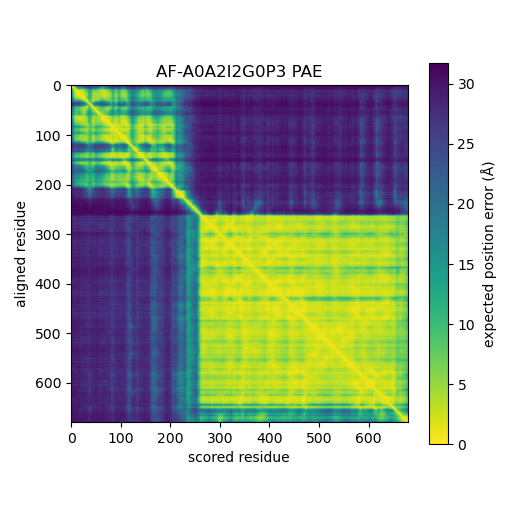5.269 24.980 0.831 1.00 44.91 217 LEU A O 1
ATOM 1762 N N . GLN A 1 218 ? 13.153 25.499 0.266 1.00 43.31 218 GLN A N 1
ATOM 1763 C CA . GLN A 1 218 ? 12.630 25.509 1.630 1.00 43.31 218 GLN A CA 1
ATOM 1764 C C . GLN A 1 218 ? 12.522 24.086 2.204 1.00 43.31 218 GLN A C 1
ATOM 1766 O O . GLN A 1 218 ? 13.053 23.827 3.282 1.00 43.31 218 GLN A O 1
ATOM 1771 N N . SER A 1 219 ? 11.955 23.148 1.436 1.00 40.56 219 SER A N 1
ATOM 1772 C CA . SER A 1 219 ? 11.847 21.728 1.818 1.00 40.56 219 SER A CA 1
ATOM 1773 C C . SER A 1 219 ? 13.220 21.094 2.057 1.00 40.56 219 SER A C 1
ATOM 1775 O O . SER A 1 219 ? 13.411 20.288 2.963 1.00 40.56 219 SER A O 1
ATOM 1777 N N . TYR A 1 220 ? 14.212 21.502 1.270 1.00 43.59 220 TYR A N 1
ATOM 1778 C CA . TYR A 1 220 ? 15.578 21.027 1.391 1.00 43.59 220 TYR A CA 1
ATOM 1779 C C . TYR A 1 220 ? 16.314 21.591 2.624 1.00 43.59 220 TYR A C 1
ATOM 1781 O O . TYR A 1 220 ? 17.030 20.861 3.313 1.00 43.59 220 TYR A O 1
ATOM 1789 N N . ALA A 1 221 ? 16.120 22.873 2.956 1.00 42.03 221 ALA A N 1
ATOM 1790 C CA . ALA A 1 221 ? 16.672 23.468 4.177 1.00 42.03 221 ALA A CA 1
ATOM 1791 C C . ALA A 1 221 ? 16.117 22.796 5.449 1.00 42.03 221 ALA A C 1
ATOM 1793 O O . ALA A 1 221 ? 16.837 22.644 6.440 1.00 42.03 221 ALA A O 1
ATOM 1794 N N . GLU A 1 222 ? 14.864 22.346 5.398 1.00 41.56 222 GLU A N 1
ATOM 1795 C CA . GLU A 1 222 ? 14.194 21.622 6.480 1.00 41.56 222 GLU A CA 1
ATOM 1796 C C . GLU A 1 222 ? 14.631 20.147 6.545 1.00 41.56 222 GLU A C 1
ATOM 1798 O O . GLU A 1 222 ? 14.963 19.674 7.631 1.00 41.56 222 GLU A O 1
ATOM 1803 N N . LEU A 1 223 ? 14.793 19.456 5.407 1.00 39.06 223 LEU A N 1
ATOM 1804 C CA . LEU A 1 223 ? 15.423 18.124 5.330 1.00 39.06 223 LEU A CA 1
ATOM 1805 C C . LEU A 1 223 ? 16.823 18.134 5.962 1.00 39.06 223 LEU A C 1
ATOM 1807 O O . LEU A 1 223 ? 17.172 17.264 6.759 1.00 39.06 223 LEU A O 1
ATOM 1811 N N . LYS A 1 224 ? 17.615 19.171 5.674 1.00 39.56 224 LYS A N 1
ATOM 1812 C CA . LYS A 1 224 ? 18.940 19.375 6.264 1.00 39.56 224 LYS A CA 1
ATOM 1813 C C . LYS A 1 224 ? 18.869 19.619 7.775 1.00 39.56 224 LYS A C 1
ATOM 1815 O O . LYS A 1 224 ? 19.756 19.163 8.494 1.00 39.56 224 LYS A O 1
ATOM 1820 N N . ALA A 1 225 ? 17.841 20.300 8.278 1.00 38.69 225 ALA A N 1
ATOM 1821 C CA . ALA A 1 225 ? 17.626 20.477 9.716 1.00 38.69 225 ALA A CA 1
ATOM 1822 C C . ALA A 1 225 ? 17.233 19.158 10.410 1.00 38.69 225 ALA A C 1
ATOM 1824 O O . ALA A 1 225 ? 17.712 18.888 11.510 1.00 38.69 225 ALA A O 1
ATOM 1825 N N . ILE A 1 226 ? 16.445 18.310 9.740 1.00 36.62 226 ILE A N 1
ATOM 1826 C CA . ILE A 1 226 ? 16.050 16.971 10.208 1.00 36.62 226 ILE A CA 1
ATOM 1827 C C . ILE A 1 226 ? 17.254 16.018 10.224 1.00 36.62 226 ILE A C 1
ATOM 1829 O O . ILE A 1 226 ? 17.479 15.329 11.212 1.00 36.62 226 ILE A O 1
ATOM 1833 N N . MET A 1 227 ? 18.093 16.030 9.184 1.00 36.22 227 MET A N 1
ATOM 1834 C CA . MET A 1 227 ? 19.308 15.203 9.122 1.00 36.22 227 MET A CA 1
ATOM 1835 C C . MET A 1 227 ? 20.363 15.593 10.171 1.00 36.22 227 MET A C 1
ATOM 1837 O O . MET A 1 227 ? 21.091 14.729 10.657 1.00 36.22 227 MET A O 1
ATOM 1841 N N . HIS A 1 228 ? 20.450 16.876 10.541 1.00 36.97 228 HIS A N 1
ATOM 1842 C CA . HIS A 1 228 ? 21.331 17.345 11.620 1.00 36.97 228 HIS A CA 1
ATOM 1843 C C . HIS A 1 228 ? 20.702 17.215 13.022 1.00 36.97 228 HIS A C 1
ATOM 1845 O O . HIS A 1 228 ? 21.420 17.275 14.023 1.00 36.97 228 HIS A O 1
ATOM 1851 N N . GLY A 1 229 ? 19.386 17.005 13.115 1.00 32.94 229 GLY A N 1
ATOM 1852 C CA . GLY A 1 229 ? 18.679 16.632 14.336 1.00 32.94 229 GLY A CA 1
ATOM 1853 C C . GLY A 1 229 ? 18.827 15.135 14.599 1.00 32.94 229 GLY A C 1
ATOM 1854 O O . GLY A 1 229 ? 18.006 14.335 14.170 1.00 32.94 229 GLY A O 1
ATOM 1855 N N . ALA A 1 230 ? 19.909 14.747 15.274 1.00 37.66 230 ALA A N 1
ATOM 1856 C CA . ALA A 1 230 ? 20.241 13.358 15.589 1.00 37.66 230 ALA A CA 1
ATOM 1857 C C . ALA A 1 230 ? 19.034 12.549 16.124 1.00 37.66 230 ALA A C 1
ATOM 1859 O O . ALA A 1 230 ? 18.562 12.793 17.233 1.00 37.66 230 ALA A O 1
ATOM 1860 N N . GLY A 1 231 ? 18.567 11.569 15.336 1.00 33.19 231 GLY A N 1
ATOM 1861 C CA . GLY A 1 231 ? 17.540 10.602 15.748 1.00 33.19 231 GLY A CA 1
ATOM 1862 C C . GLY A 1 231 ? 16.993 9.681 14.645 1.00 33.19 231 GLY A C 1
ATOM 1863 O O . GLY A 1 231 ? 16.718 8.521 14.923 1.00 33.19 231 GLY A O 1
ATOM 1864 N N . MET A 1 232 ? 16.883 10.141 13.392 1.00 33.44 232 MET A N 1
ATOM 1865 C CA . MET A 1 232 ? 16.177 9.386 12.327 1.00 33.44 232 MET A CA 1
ATOM 1866 C C . MET A 1 232 ? 17.066 8.606 11.345 1.00 33.44 232 MET A C 1
ATOM 1868 O O . MET A 1 232 ? 16.578 7.731 10.634 1.00 33.44 232 MET A O 1
ATOM 1872 N N . VAL A 1 233 ? 18.377 8.865 11.310 1.00 33.75 233 VAL A N 1
ATOM 1873 C CA . VAL A 1 233 ? 19.303 8.225 10.346 1.00 33.75 233 VAL A CA 1
ATOM 1874 C C . VAL A 1 233 ? 19.455 6.712 10.592 1.00 33.75 233 VAL A C 1
ATOM 1876 O O . VAL A 1 233 ? 19.845 5.965 9.699 1.00 33.75 233 VAL A O 1
ATOM 1879 N N . THR A 1 234 ? 19.079 6.223 11.773 1.00 33.72 234 THR A N 1
ATOM 1880 C CA . THR A 1 234 ? 19.111 4.793 12.105 1.00 33.72 234 THR A CA 1
ATOM 1881 C C . THR A 1 234 ? 17.969 4.001 11.456 1.00 33.72 234 THR A C 1
ATOM 1883 O O . THR A 1 234 ? 18.130 2.812 11.210 1.00 33.72 234 THR A O 1
ATOM 1886 N N . PHE A 1 235 ? 16.849 4.652 11.127 1.00 31.75 235 PHE A N 1
ATOM 1887 C CA . PHE A 1 235 ? 15.642 3.998 10.608 1.00 31.75 235 PHE A CA 1
ATOM 1888 C C . PHE A 1 235 ? 15.704 3.733 9.094 1.00 31.75 235 PHE A C 1
ATOM 1890 O O . PHE A 1 235 ? 15.311 2.666 8.632 1.00 31.75 235 PHE A O 1
ATOM 1897 N N . LEU A 1 236 ? 16.291 4.655 8.321 1.00 32.00 236 LEU A N 1
ATOM 1898 C CA . LEU A 1 236 ? 16.467 4.510 6.866 1.00 32.00 236 LEU A CA 1
ATOM 1899 C C . LEU A 1 236 ? 17.458 3.399 6.471 1.00 32.00 236 LEU A C 1
ATOM 1901 O O . LEU A 1 236 ? 17.350 2.829 5.387 1.00 32.00 236 LEU A O 1
ATOM 1905 N N . ASN A 1 237 ? 18.400 3.046 7.350 1.00 32.94 237 ASN A N 1
ATOM 1906 C CA . ASN A 1 237 ? 19.337 1.947 7.096 1.00 32.94 237 ASN A CA 1
ATOM 1907 C C . ASN A 1 237 ? 18.683 0.554 7.161 1.00 32.94 237 ASN A C 1
ATOM 1909 O O . ASN A 1 237 ? 19.305 -0.403 6.704 1.00 32.94 237 ASN A O 1
ATOM 1913 N N . LEU A 1 238 ? 17.461 0.426 7.695 1.00 37.06 238 LEU A N 1
ATOM 1914 C CA . LEU A 1 238 ? 16.727 -0.846 7.737 1.00 37.06 238 LEU A CA 1
ATOM 1915 C C . LEU A 1 238 ? 15.977 -1.163 6.438 1.00 37.06 238 LEU A C 1
ATOM 1917 O O . LEU A 1 238 ? 15.738 -2.336 6.169 1.00 37.06 238 LEU A O 1
ATOM 1921 N N . PHE A 1 239 ? 15.641 -0.154 5.630 1.00 36.91 239 PHE A N 1
ATOM 1922 C CA . PHE A 1 239 ? 14.765 -0.346 4.471 1.00 36.91 239 PHE A CA 1
ATOM 1923 C C . PHE A 1 239 ? 15.494 -0.437 3.119 1.00 36.91 239 PHE A C 1
ATOM 1925 O O . PHE A 1 239 ? 14.939 -1.018 2.193 1.00 36.91 239 PHE A O 1
ATOM 1932 N N . LEU A 1 240 ? 16.733 0.068 2.973 1.00 27.89 240 LEU A N 1
ATOM 1933 C CA . LEU A 1 240 ? 17.400 0.140 1.651 1.00 27.89 240 LEU A CA 1
ATOM 1934 C C . LEU A 1 240 ? 18.911 -0.193 1.604 1.00 27.89 240 LEU A C 1
ATOM 1936 O O . LEU A 1 240 ? 19.570 0.096 0.603 1.00 27.89 240 LEU A O 1
ATOM 1940 N N . LEU A 1 241 ? 19.498 -0.840 2.620 1.00 29.44 241 LEU A N 1
ATOM 1941 C CA . LEU A 1 241 ? 20.850 -1.422 2.509 1.00 29.44 241 LEU A CA 1
ATOM 1942 C C . LEU A 1 241 ? 20.835 -2.936 2.769 1.00 29.44 241 LEU A C 1
ATOM 1944 O O . LEU A 1 241 ? 20.177 -3.388 3.705 1.00 29.44 241 LEU A O 1
ATOM 1948 N N . PRO A 1 242 ? 21.601 -3.738 1.999 1.00 37.19 242 PRO A N 1
ATOM 1949 C CA . PRO A 1 242 ? 21.821 -5.129 2.345 1.00 37.19 242 PRO A CA 1
ATOM 1950 C C . PRO A 1 242 ? 22.572 -5.175 3.681 1.00 37.19 242 PRO A C 1
ATOM 1952 O O . PRO A 1 242 ? 23.474 -4.374 3.929 1.00 37.19 242 PRO A O 1
ATOM 1955 N N . LEU A 1 243 ? 22.227 -6.146 4.523 1.00 31.61 243 LEU A N 1
ATOM 1956 C CA . LEU A 1 243 ? 22.966 -6.586 5.712 1.00 31.61 243 LEU A CA 1
ATOM 1957 C C . LEU A 1 243 ? 24.408 -7.025 5.359 1.00 31.61 243 LEU A C 1
ATOM 1959 O O . LEU A 1 243 ? 24.755 -8.201 5.452 1.00 31.61 243 LEU A O 1
ATOM 1963 N N . SER A 1 244 ? 25.273 -6.105 4.924 1.00 31.19 244 SER A N 1
ATOM 1964 C CA . SER A 1 244 ? 26.588 -6.425 4.354 1.00 31.19 244 SER A CA 1
ATOM 1965 C C . SER A 1 244 ? 27.799 -5.968 5.178 1.00 31.19 244 SER A C 1
ATOM 1967 O O . SER A 1 244 ? 28.893 -5.885 4.619 1.00 31.19 244 SER A O 1
ATOM 1969 N N . PRO A 1 245 ? 27.681 -5.748 6.504 1.00 31.98 245 PRO A N 1
ATOM 1970 C CA . PRO A 1 245 ? 28.807 -6.179 7.337 1.00 31.98 245 PRO A CA 1
ATOM 1971 C C . PRO A 1 245 ? 28.441 -6.959 8.609 1.00 31.98 245 PRO A C 1
ATOM 1973 O O . PRO A 1 245 ? 29.346 -7.531 9.214 1.00 31.98 245 PRO A O 1
ATOM 1976 N N . LEU A 1 246 ? 27.167 -7.082 9.009 1.00 29.55 246 LEU A N 1
ATOM 1977 C CA . LEU A 1 246 ? 26.826 -7.823 10.241 1.00 29.55 246 LEU A CA 1
ATOM 1978 C C . LEU A 1 246 ? 26.955 -9.355 10.091 1.00 29.55 246 LEU A C 1
ATOM 1980 O O . LEU A 1 246 ? 27.115 -10.069 11.076 1.00 29.55 246 LEU A O 1
ATOM 1984 N N . LEU A 1 247 ? 26.986 -9.865 8.856 1.00 29.17 247 LEU A N 1
ATOM 1985 C CA . LEU A 1 247 ? 27.231 -11.283 8.557 1.00 29.17 247 LEU A CA 1
ATOM 1986 C C . LEU A 1 247 ? 28.722 -11.676 8.535 1.00 29.17 247 LEU A C 1
ATOM 1988 O O . LEU A 1 247 ? 29.035 -12.858 8.412 1.00 29.17 247 LEU A O 1
ATOM 1992 N N . LEU A 1 248 ? 29.656 -10.728 8.691 1.00 30.36 248 LEU A N 1
ATOM 1993 C CA . LEU A 1 248 ? 31.102 -11.005 8.649 1.00 30.36 248 LEU A CA 1
ATOM 1994 C C . LEU A 1 248 ? 31.761 -11.187 10.028 1.00 30.36 248 LEU A C 1
ATOM 1996 O O . LEU A 1 248 ? 32.936 -11.549 10.083 1.00 30.36 248 LEU A O 1
ATOM 2000 N N . THR A 1 249 ? 31.032 -11.022 11.138 1.00 31.05 249 THR A N 1
ATOM 2001 C CA . THR A 1 249 ? 31.568 -11.239 12.501 1.00 31.05 249 THR A CA 1
ATOM 2002 C C . THR A 1 249 ? 30.929 -12.394 13.280 1.00 31.05 249 THR A C 1
ATOM 2004 O O . THR A 1 249 ? 31.456 -12.759 14.327 1.00 31.05 249 THR A O 1
ATOM 2007 N N . LEU A 1 250 ? 29.900 -13.070 12.750 1.00 33.28 250 LEU A N 1
ATOM 2008 C CA . LEU A 1 250 ? 29.405 -14.360 13.270 1.00 33.28 250 LEU A CA 1
ATOM 2009 C C . LEU A 1 250 ? 29.957 -15.563 12.479 1.00 33.28 250 LEU A C 1
ATOM 2011 O O . LEU A 1 250 ? 29.271 -16.540 12.192 1.00 33.28 250 LEU A O 1
ATOM 2015 N N . GLY A 1 251 ? 31.245 -15.512 12.142 1.00 35.75 251 GLY A N 1
ATOM 2016 C CA . GLY A 1 251 ? 32.012 -16.703 11.793 1.00 35.75 251 GLY A CA 1
ATOM 2017 C C . GLY A 1 251 ? 32.532 -17.372 13.067 1.00 35.75 251 GLY A C 1
ATOM 2018 O O . GLY A 1 251 ? 33.292 -16.754 13.804 1.00 35.75 251 GLY A O 1
ATOM 2019 N N . TYR A 1 252 ? 32.181 -18.645 13.270 1.00 36.09 252 TYR A N 1
ATOM 2020 C CA . TYR A 1 252 ? 32.638 -19.558 14.336 1.00 36.09 252 TYR A CA 1
ATOM 2021 C C . TYR A 1 252 ? 31.887 -19.531 15.674 1.00 36.09 252 TYR A C 1
ATOM 2023 O O . TYR A 1 252 ? 32.467 -19.344 16.739 1.00 36.09 252 TYR A O 1
ATOM 2031 N N . SER A 1 253 ? 30.606 -19.891 15.623 1.00 27.23 253 SER A N 1
ATOM 2032 C CA . SER A 1 253 ? 30.025 -20.921 16.500 1.00 27.23 253 SER A CA 1
ATOM 2033 C C . SER A 1 253 ? 28.712 -21.367 15.866 1.00 27.23 253 SER A C 1
ATOM 2035 O O . SER A 1 253 ? 27.677 -20.787 16.153 1.00 27.23 253 SER A O 1
ATOM 2037 N N . LEU A 1 254 ? 28.749 -22.353 14.962 1.00 30.98 254 LEU A N 1
ATOM 2038 C CA . LEU A 1 254 ? 27.532 -23.061 14.556 1.00 30.98 254 LEU A CA 1
ATOM 2039 C C . LEU A 1 254 ? 26.955 -23.708 15.824 1.00 30.98 254 LEU A C 1
ATOM 2041 O O . LEU A 1 254 ? 27.589 -24.639 16.336 1.00 30.98 254 LEU A O 1
ATOM 2045 N N . PRO A 1 255 ? 25.790 -23.279 16.348 1.00 35.66 255 PRO A N 1
ATOM 2046 C CA . PRO A 1 255 ? 25.021 -24.194 17.161 1.00 35.66 255 PRO A CA 1
ATOM 2047 C C . PRO A 1 255 ? 24.687 -25.351 16.221 1.00 35.66 255 PRO A C 1
ATOM 2049 O O . PRO A 1 255 ? 24.297 -25.148 15.068 1.00 35.66 255 PRO A O 1
ATOM 2052 N N . THR A 1 256 ? 24.919 -26.573 16.681 1.00 32.50 256 THR A N 1
ATOM 2053 C CA . THR A 1 256 ? 24.352 -27.767 16.058 1.00 32.50 256 THR A CA 1
ATOM 2054 C C . THR A 1 256 ? 22.918 -27.456 15.648 1.00 32.50 256 THR A C 1
ATOM 2056 O O . THR A 1 256 ? 22.183 -26.958 16.499 1.00 32.50 256 THR A O 1
ATOM 2059 N N . LEU A 1 257 ? 22.566 -27.698 14.376 1.00 40.28 257 LEU A N 1
ATOM 2060 C CA . LEU A 1 257 ? 21.190 -27.688 13.876 1.00 40.28 257 LEU A CA 1
ATOM 2061 C C . LEU A 1 257 ? 20.342 -28.507 14.849 1.00 40.28 257 LEU A C 1
ATOM 2063 O O . LEU A 1 257 ? 20.287 -29.736 14.768 1.00 40.28 257 LEU A O 1
ATOM 2067 N N . ASP A 1 258 ? 19.747 -27.819 15.814 1.00 37.19 258 ASP A N 1
ATOM 2068 C CA . ASP A 1 258 ? 18.682 -28.378 16.605 1.00 37.19 258 ASP A CA 1
ATOM 2069 C C . ASP A 1 258 ? 17.532 -28.560 15.623 1.00 37.19 258 ASP A C 1
ATOM 2071 O O . ASP A 1 258 ? 17.333 -27.734 14.724 1.00 37.19 258 ASP A O 1
ATOM 2075 N N . LYS A 1 259 ? 16.839 -29.693 15.708 1.00 37.31 259 LYS A N 1
ATOM 2076 C CA . LYS A 1 259 ? 15.708 -29.972 14.824 1.00 37.31 259 LYS A CA 1
ATOM 2077 C C . LYS A 1 259 ? 14.679 -28.868 15.045 1.00 37.31 259 LYS A C 1
ATOM 2079 O O . LYS A 1 259 ? 13.944 -28.917 16.029 1.00 37.31 259 LYS A O 1
ATOM 2084 N N . ARG A 1 260 ? 14.650 -27.873 14.153 1.00 50.94 260 ARG A N 1
ATOM 2085 C CA . ARG A 1 260 ? 13.609 -26.847 14.122 1.00 50.94 260 ARG A CA 1
ATOM 2086 C C . ARG A 1 260 ? 12.284 -27.607 14.113 1.00 50.94 260 ARG A C 1
ATOM 2088 O O . ARG A 1 260 ? 12.133 -28.558 13.340 1.00 50.94 260 ARG A O 1
ATOM 2095 N N . ALA A 1 261 ? 11.385 -27.276 15.038 1.00 58.22 261 ALA A N 1
ATOM 2096 C CA . ALA A 1 261 ? 10.023 -27.783 14.954 1.00 58.22 261 ALA A CA 1
ATOM 2097 C C . ALA A 1 261 ? 9.501 -27.472 13.537 1.00 58.22 261 ALA A C 1
ATOM 2099 O O . ALA A 1 261 ? 9.877 -26.427 12.997 1.00 58.22 261 ALA A O 1
ATOM 2100 N N . PRO A 1 262 ? 8.736 -28.376 12.901 1.00 72.00 262 PRO A N 1
ATOM 2101 C CA . PRO A 1 262 ? 8.181 -28.079 11.587 1.00 72.00 262 PRO A CA 1
ATOM 2102 C C . PRO A 1 262 ? 7.371 -26.780 11.687 1.00 72.00 262 PRO A C 1
ATOM 2104 O O . PRO A 1 262 ? 6.652 -26.598 12.670 1.00 72.00 262 PRO A O 1
ATOM 2107 N N . GLY A 1 263 ? 7.563 -25.870 10.730 1.00 85.81 263 GLY A N 1
ATOM 2108 C CA . GLY A 1 263 ? 6.752 -24.659 10.604 1.00 85.81 263 GLY A CA 1
ATOM 2109 C C . GLY A 1 263 ? 5.290 -24.990 10.269 1.00 85.81 263 GLY A C 1
ATOM 2110 O O . GLY A 1 263 ? 4.950 -26.172 10.132 1.00 85.81 263 GLY A O 1
ATOM 2111 N N . PRO A 1 264 ? 4.422 -23.972 10.149 1.00 93.81 264 PRO A N 1
ATOM 2112 C CA . PRO A 1 264 ? 3.045 -24.164 9.708 1.00 93.81 264 PRO A CA 1
ATOM 2113 C C . PRO A 1 264 ? 2.989 -24.861 8.343 1.00 93.81 264 PRO A C 1
ATOM 2115 O O . PRO A 1 264 ? 3.889 -24.716 7.517 1.00 93.81 264 PRO A O 1
ATOM 2118 N N . VAL A 1 265 ? 1.922 -25.629 8.112 1.00 95.44 265 VAL A N 1
ATOM 2119 C CA . VAL A 1 265 ? 1.651 -26.231 6.799 1.00 95.44 265 VAL A CA 1
ATOM 2120 C C . VAL A 1 265 ? 1.291 -25.103 5.823 1.00 95.44 265 VAL A C 1
ATOM 2122 O O . VAL A 1 265 ? 0.466 -24.260 6.192 1.00 95.44 265 VAL A O 1
ATOM 2125 N N . PRO A 1 266 ? 1.891 -25.055 4.621 1.00 95.62 266 PRO A N 1
ATOM 2126 C CA . PRO A 1 266 ? 1.573 -24.022 3.646 1.00 95.62 266 PRO A CA 1
ATOM 2127 C C . PRO A 1 266 ? 0.105 -24.117 3.187 1.00 95.62 266 PRO A C 1
ATOM 2129 O O . PRO A 1 266 ? -0.429 -25.227 3.092 1.00 95.62 266 PRO A O 1
ATOM 2132 N N . PRO A 1 267 ? -0.553 -22.984 2.890 1.00 97.06 267 PRO A N 1
ATOM 2133 C CA . PRO A 1 267 ? -1.931 -22.914 2.397 1.00 97.06 267 PRO A CA 1
ATOM 2134 C C . PRO A 1 267 ? -2.275 -23.900 1.276 1.00 97.06 267 PRO A C 1
ATOM 2136 O O . PRO A 1 267 ? -3.332 -24.531 1.300 1.00 97.06 267 PRO A O 1
ATOM 2139 N N . SER A 1 268 ? -1.367 -24.083 0.321 1.00 95.69 268 SER A N 1
ATOM 2140 C CA . SER A 1 268 ? -1.498 -24.990 -0.820 1.00 95.69 268 SER A CA 1
ATOM 2141 C C . SER A 1 268 ? -1.590 -26.472 -0.425 1.00 95.69 268 SER A C 1
ATOM 2143 O O . SER A 1 268 ? -2.117 -27.281 -1.194 1.00 95.69 268 SER A O 1
ATOM 2145 N N . GLU A 1 269 ? -1.133 -26.833 0.778 1.00 96.62 269 GLU A N 1
ATOM 2146 C CA . GLU A 1 269 ? -1.145 -28.195 1.324 1.00 96.62 269 GLU A CA 1
ATOM 2147 C C . GLU A 1 269 ? -2.079 -28.362 2.536 1.00 96.62 269 GLU A C 1
ATOM 2149 O O . GLU A 1 269 ? -2.287 -29.485 3.005 1.00 96.62 269 GLU A O 1
ATOM 2154 N N . ASP A 1 270 ? -2.655 -27.276 3.055 1.00 97.38 270 ASP A N 1
ATOM 2155 C CA . ASP A 1 270 ? -3.472 -27.282 4.265 1.00 97.38 270 ASP A CA 1
ATOM 2156 C C . ASP A 1 270 ? -4.975 -27.431 3.937 1.00 97.38 270 ASP A C 1
ATOM 2158 O O . ASP A 1 270 ? -5.586 -26.527 3.357 1.00 97.38 270 ASP A O 1
ATOM 2162 N N . PRO A 1 271 ? -5.633 -28.535 4.355 1.00 97.00 271 PRO A N 1
ATOM 2163 C CA . PRO A 1 271 ? -7.056 -28.754 4.101 1.00 97.00 271 PRO A CA 1
ATOM 2164 C C . PRO A 1 271 ? -7.980 -27.671 4.668 1.00 97.00 271 PRO A C 1
ATOM 2166 O O . PRO A 1 271 ? -9.118 -27.574 4.223 1.00 97.00 271 PRO A O 1
ATOM 2169 N N . PHE A 1 272 ? -7.531 -26.866 5.638 1.00 98.12 272 PHE A N 1
ATOM 2170 C CA . PHE A 1 272 ? -8.327 -25.757 6.170 1.00 98.12 272 PHE A CA 1
ATOM 2171 C C . PHE A 1 272 ? -8.587 -24.650 5.134 1.00 98.12 272 PHE A C 1
ATOM 2173 O O . PHE A 1 272 ? -9.569 -23.929 5.264 1.00 98.12 272 PHE A O 1
ATOM 2180 N N . TYR A 1 273 ? -7.761 -24.536 4.089 1.00 97.62 273 TYR A N 1
ATOM 2181 C CA . TYR A 1 273 ? -7.968 -23.584 2.988 1.00 97.62 273 TYR A CA 1
ATOM 2182 C C . TYR A 1 273 ? -8.962 -24.105 1.938 1.00 97.62 273 TYR A C 1
ATOM 2184 O O . TYR A 1 273 ? -9.268 -23.406 0.974 1.00 97.62 273 TYR A O 1
ATOM 2192 N N . GLN A 1 274 ? -9.479 -25.327 2.108 1.00 97.12 274 GLN A N 1
ATOM 2193 C CA . GLN A 1 274 ? -10.465 -25.928 1.215 1.00 97.12 274 GLN A CA 1
ATOM 2194 C C . GLN A 1 274 ? -11.861 -25.846 1.848 1.00 97.12 274 GLN A C 1
ATOM 2196 O O . GLN A 1 274 ? -12.078 -26.407 2.927 1.00 97.12 274 GLN A O 1
ATOM 2201 N N . PRO A 1 275 ? -12.833 -25.175 1.206 1.00 96.88 275 PRO A N 1
ATOM 2202 C CA . PRO A 1 275 ? -14.188 -25.121 1.732 1.00 96.88 275 PRO A CA 1
ATOM 2203 C C . PRO A 1 275 ? -14.891 -26.487 1.639 1.00 96.88 275 PRO A C 1
ATOM 2205 O O . PRO A 1 275 ? -14.614 -27.267 0.725 1.00 96.88 275 PRO A O 1
ATOM 2208 N N . PRO A 1 276 ? -15.812 -26.797 2.570 1.00 97.00 276 PRO A N 1
ATOM 2209 C CA . PRO A 1 276 ? -16.572 -28.044 2.544 1.00 97.00 276 PRO A CA 1
ATOM 2210 C C . PRO A 1 276 ? -17.551 -28.095 1.362 1.00 97.00 276 PRO A C 1
ATOM 2212 O O . PRO A 1 276 ? -17.994 -27.063 0.861 1.00 97.00 276 PRO A O 1
ATOM 2215 N N . ASP A 1 277 ? -17.954 -29.300 0.950 1.00 97.19 277 ASP A N 1
ATOM 2216 C CA . ASP A 1 277 ? -18.976 -29.479 -0.089 1.00 97.19 277 ASP A CA 1
ATOM 2217 C C . ASP A 1 277 ? -20.274 -28.723 0.255 1.00 97.19 277 ASP A C 1
ATOM 2219 O O . ASP A 1 277 ? -20.774 -28.804 1.378 1.00 97.19 277 ASP A O 1
ATOM 2223 N N . GLY A 1 278 ? -20.846 -28.021 -0.729 1.00 97.25 278 GLY A N 1
ATOM 2224 C CA . GLY A 1 278 ? -22.092 -27.262 -0.572 1.00 97.25 278 GLY A CA 1
ATOM 2225 C C . GLY A 1 278 ? -21.917 -25.840 -0.031 1.00 97.25 278 GLY A C 1
ATOM 2226 O O . GLY A 1 278 ? -22.907 -25.119 0.064 1.00 97.25 278 GLY A O 1
ATOM 2227 N N . TYR A 1 279 ? -20.686 -25.394 0.262 1.00 98.38 279 TYR A N 1
ATOM 2228 C CA . TYR A 1 279 ? -20.428 -24.024 0.728 1.00 98.38 279 TYR A CA 1
ATOM 2229 C C . TYR A 1 279 ? -20.963 -22.940 -0.223 1.00 98.38 279 TYR A C 1
ATOM 2231 O O . TYR A 1 279 ? -21.203 -21.813 0.201 1.00 98.38 279 TYR A O 1
ATOM 2239 N N . GLN A 1 280 ? -21.135 -23.258 -1.509 1.00 98.25 280 GLN A N 1
ATOM 2240 C CA . GLN A 1 280 ? -21.602 -22.320 -2.527 1.00 98.25 280 GLN A CA 1
ATOM 2241 C C . GLN A 1 280 ? -23.030 -21.819 -2.267 1.00 98.25 280 GLN A C 1
ATOM 2243 O O . GLN A 1 280 ? -23.365 -20.704 -2.672 1.00 98.25 280 GLN A O 1
ATOM 2248 N N . ASP A 1 281 ? -23.846 -22.627 -1.583 1.00 97.75 281 ASP A N 1
ATOM 2249 C CA . ASP A 1 281 ? -25.237 -22.310 -1.250 1.00 97.75 281 ASP A CA 1
ATOM 2250 C C . ASP A 1 281 ? -25.357 -21.425 0.008 1.00 97.75 281 ASP A C 1
ATOM 2252 O O . ASP A 1 281 ? -26.422 -20.860 0.276 1.00 97.75 281 ASP A O 1
ATOM 2256 N N . GLU A 1 282 ? -24.269 -21.278 0.772 1.00 98.38 282 GLU A N 1
ATOM 2257 C CA . GLU A 1 282 ? -24.218 -20.413 1.949 1.00 98.38 282 GLU A CA 1
ATOM 2258 C C . GLU A 1 282 ? -24.196 -18.931 1.557 1.00 98.38 282 GLU A C 1
ATOM 2260 O O . GLU A 1 282 ? -23.818 -18.547 0.444 1.00 98.38 282 GLU A O 1
ATOM 2265 N N . GLN A 1 283 ? -24.594 -18.067 2.491 1.00 98.31 283 GLN A N 1
ATOM 2266 C CA . GLN A 1 283 ? -24.565 -16.620 2.280 1.00 98.31 283 GLN A CA 1
ATOM 2267 C C . GLN A 1 283 ? -23.136 -16.065 2.409 1.00 98.31 283 GLN A C 1
ATOM 2269 O O . GLN A 1 283 ? -22.353 -16.599 3.204 1.00 98.31 283 GLN A O 1
ATOM 2274 N N . PRO A 1 284 ? -22.779 -14.993 1.674 1.00 98.62 284 PRO A N 1
ATOM 2275 C CA . PRO A 1 284 ? -21.514 -14.293 1.888 1.00 98.62 284 PRO A CA 1
ATOM 2276 C C . PRO A 1 284 ? -21.284 -13.925 3.363 1.00 98.62 284 PRO A C 1
ATOM 2278 O O . PRO A 1 284 ? -22.200 -13.473 4.049 1.00 98.62 284 PRO A O 1
ATOM 2281 N N . GLY A 1 285 ? -20.073 -14.175 3.863 1.00 98.62 285 GLY A N 1
ATOM 2282 C CA . GLY A 1 285 ? -19.690 -13.997 5.266 1.00 98.62 285 GLY A CA 1
ATOM 2283 C C . GLY A 1 285 ? -20.021 -15.169 6.197 1.00 98.62 285 GLY A C 1
ATOM 2284 O O . GLY A 1 285 ? -19.668 -15.126 7.375 1.00 98.62 285 GLY A O 1
ATOM 2285 N N . THR A 1 286 ? -20.667 -16.234 5.706 1.00 98.75 286 THR A N 1
ATOM 2286 C CA . THR A 1 286 ? -20.925 -17.439 6.515 1.00 98.75 286 THR A CA 1
ATOM 2287 C C . THR A 1 286 ? -19.613 -18.126 6.869 1.00 98.75 286 THR A C 1
ATOM 2289 O O . THR A 1 286 ? -18.823 -18.459 5.985 1.00 98.75 286 THR A O 1
ATOM 2292 N N . VAL A 1 287 ? -19.397 -18.370 8.161 1.00 98.62 287 VAL A N 1
ATOM 2293 C CA . VAL A 1 287 ? -18.228 -19.092 8.674 1.00 98.62 287 VAL A CA 1
ATOM 2294 C C . VAL A 1 287 ? -18.396 -20.577 8.372 1.00 98.62 287 VAL A C 1
ATOM 2296 O O . VAL A 1 287 ? -19.306 -21.230 8.878 1.00 98.62 287 VAL A O 1
ATOM 2299 N N . LEU A 1 288 ? -17.505 -21.105 7.542 1.00 98.69 288 LEU A N 1
ATOM 2300 C CA . LEU A 1 288 ? -17.488 -22.497 7.096 1.00 98.69 288 LEU A CA 1
ATOM 2301 C C . LEU A 1 288 ? -16.669 -23.377 8.045 1.00 98.69 288 LEU A C 1
ATOM 2303 O O . LEU A 1 288 ? -17.011 -24.534 8.286 1.00 98.69 288 LEU A O 1
ATOM 2307 N N . ALA A 1 289 ? -15.584 -22.824 8.588 1.00 98.38 289 ALA A N 1
ATOM 2308 C CA . ALA A 1 289 ? -14.751 -23.466 9.593 1.00 98.38 289 ALA A CA 1
ATOM 2309 C C . ALA A 1 289 ? -13.993 -22.417 10.417 1.00 98.38 289 ALA A C 1
ATOM 2311 O O . ALA A 1 289 ? -13.708 -21.317 9.948 1.00 98.38 289 ALA A O 1
ATOM 2312 N N . SER A 1 290 ? -13.617 -22.779 11.640 1.00 98.25 290 SER A N 1
ATOM 2313 C CA . SER A 1 290 ? -12.785 -21.950 12.514 1.00 98.25 290 SER A CA 1
ATOM 2314 C C . SER A 1 290 ? -11.721 -22.799 13.195 1.00 98.25 290 SER A C 1
ATOM 2316 O O . SER A 1 290 ? -12.011 -23.926 13.608 1.00 98.25 290 SER A O 1
ATOM 2318 N N . ARG A 1 291 ? -10.521 -22.253 13.384 1.00 97.94 291 ARG A N 1
ATOM 2319 C CA . ARG A 1 291 ? -9.474 -22.862 14.216 1.00 97.94 291 ARG A CA 1
ATOM 2320 C C . ARG A 1 291 ? -8.687 -21.800 14.964 1.00 97.94 291 ARG A C 1
ATOM 2322 O O . ARG A 1 291 ? -8.575 -20.671 14.497 1.00 97.94 291 ARG A O 1
ATOM 2329 N N . GLU A 1 292 ? -8.120 -22.166 16.106 1.00 97.25 292 GLU A N 1
ATOM 2330 C CA . GLU A 1 292 ? -7.021 -21.385 16.675 1.00 97.25 292 GLU A CA 1
ATOM 2331 C C . GLU A 1 292 ? -5.837 -21.427 15.695 1.00 97.25 292 GLU A C 1
ATOM 2333 O O . GLU A 1 292 ? -5.637 -22.440 15.014 1.00 97.25 292 GLU A O 1
ATOM 2338 N N . VAL A 1 293 ? -5.083 -20.331 15.577 1.00 97.25 293 VAL A N 1
ATOM 2339 C CA . VAL A 1 293 ? -3.919 -20.289 14.678 1.00 97.25 293 VAL A CA 1
ATOM 2340 C C . VAL A 1 293 ? -2.937 -21.401 15.089 1.00 97.25 293 VAL A C 1
ATOM 2342 O O . VAL A 1 293 ? -2.550 -21.462 16.259 1.00 97.25 293 VAL A O 1
ATOM 2345 N N . PRO A 1 294 ? -2.530 -22.300 14.171 1.00 94.88 294 PRO A N 1
ATOM 2346 C CA . PRO A 1 294 ? -1.817 -23.521 14.550 1.00 94.88 294 PRO A CA 1
ATOM 2347 C C . PRO A 1 294 ? -0.395 -23.259 15.061 1.00 94.88 294 PRO A C 1
ATOM 2349 O O . PRO A 1 294 ? 0.131 -24.048 15.847 1.00 94.88 294 PRO A O 1
ATOM 2352 N N . HIS A 1 295 ? 0.220 -22.151 14.645 1.00 95.00 295 HIS A N 1
ATOM 2353 C CA . HIS A 1 295 ? 1.495 -21.669 15.164 1.00 95.00 295 HIS A CA 1
ATOM 2354 C C . HIS A 1 295 ? 1.336 -20.240 15.693 1.00 95.00 295 HIS A C 1
ATOM 2356 O O . HIS A 1 295 ? 0.618 -19.448 15.085 1.00 95.00 295 HIS A O 1
ATOM 2362 N N . PRO A 1 296 ? 2.015 -19.863 16.794 1.00 94.81 296 PRO A N 1
ATOM 2363 C CA . PRO A 1 296 ? 1.921 -18.506 17.323 1.00 94.81 296 PRO A CA 1
ATOM 2364 C C . PRO A 1 296 ? 2.206 -17.463 16.245 1.00 94.81 296 PRO A C 1
ATOM 2366 O O . PRO A 1 296 ? 3.134 -17.640 15.458 1.00 94.81 296 PRO A O 1
ATOM 2369 N N . ILE A 1 297 ? 1.469 -16.356 16.243 1.00 94.69 297 ILE A N 1
ATOM 2370 C CA . ILE A 1 297 ? 1.848 -15.190 15.443 1.00 94.69 297 ILE A CA 1
ATOM 2371 C C . ILE A 1 297 ? 3.207 -14.699 15.928 1.00 94.69 297 ILE A C 1
ATOM 2373 O O . ILE A 1 297 ? 3.447 -14.612 17.135 1.00 94.69 297 ILE A O 1
ATOM 2377 N N . ALA A 1 298 ? 4.104 -14.407 14.994 1.00 90.25 298 ALA A N 1
ATOM 2378 C CA . ALA A 1 298 ? 5.440 -13.928 15.300 1.00 90.25 298 ALA A CA 1
ATOM 2379 C C . ALA A 1 298 ? 5.686 -12.559 14.674 1.00 90.25 298 ALA A C 1
ATOM 2381 O O . ALA A 1 298 ? 5.215 -12.306 13.569 1.00 90.25 298 ALA A O 1
ATOM 2382 N N . GLY A 1 299 ? 6.435 -11.711 15.381 1.00 84.25 299 GLY A N 1
ATOM 2383 C CA . GLY A 1 299 ? 6.992 -10.456 14.880 1.00 84.25 299 GLY A CA 1
ATOM 2384 C C . GLY A 1 299 ? 8.452 -10.608 14.447 1.00 84.25 299 GLY A C 1
ATOM 2385 O O . GLY A 1 299 ? 8.900 -11.702 14.084 1.00 84.25 299 GLY A O 1
ATOM 2386 N N . LEU A 1 300 ? 9.206 -9.506 14.495 1.00 74.00 300 LEU A N 1
ATOM 2387 C CA . LEU A 1 300 ? 10.619 -9.481 14.112 1.00 74.00 300 LEU A CA 1
ATOM 2388 C C . LEU A 1 300 ? 11.451 -10.483 14.923 1.00 74.00 300 LEU A C 1
ATOM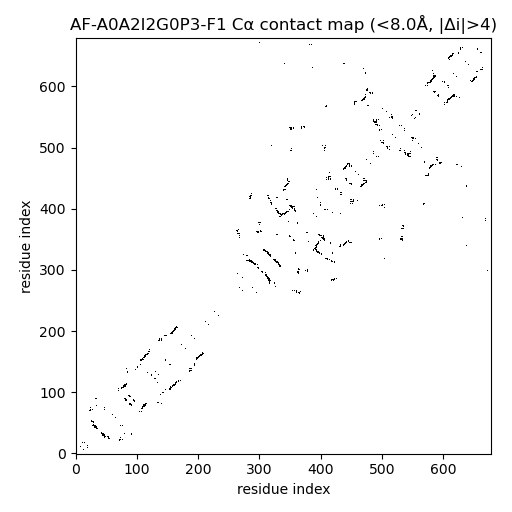 2390 O O . LEU A 1 300 ? 11.119 -10.869 16.046 1.00 74.00 300 LEU A O 1
ATOM 2394 N N . LEU A 1 301 ? 12.526 -10.977 14.301 1.00 73.25 301 LEU A N 1
ATOM 2395 C CA . LEU A 1 301 ? 13.367 -12.050 14.849 1.00 73.25 301 LEU A CA 1
ATOM 2396 C C . LEU A 1 301 ? 12.577 -13.334 15.198 1.00 73.25 301 LEU A C 1
ATOM 2398 O O . LEU A 1 301 ? 13.030 -14.136 16.019 1.00 73.25 301 LEU A O 1
ATOM 2402 N N . ASN A 1 302 ? 11.408 -13.535 14.572 1.00 77.25 302 ASN A N 1
ATOM 2403 C CA . ASN A 1 302 ? 10.528 -14.695 14.735 1.00 77.25 302 ASN A CA 1
ATOM 2404 C C . ASN A 1 302 ? 10.069 -14.923 16.193 1.00 77.25 302 ASN A C 1
ATOM 2406 O O . ASN A 1 302 ? 9.942 -16.056 16.681 1.00 77.25 302 ASN A O 1
ATOM 2410 N N . ARG A 1 303 ? 9.848 -13.822 16.920 1.00 83.00 303 ARG A N 1
ATOM 2411 C CA . ARG A 1 303 ? 9.410 -13.833 18.320 1.00 83.00 303 ARG A CA 1
ATOM 2412 C C . ARG A 1 303 ? 7.891 -13.876 18.423 1.00 83.00 303 ARG A C 1
ATOM 2414 O O . ARG A 1 303 ? 7.240 -13.075 17.760 1.00 83.00 303 ARG A O 1
ATOM 2421 N N . PRO A 1 304 ? 7.316 -14.761 19.258 1.00 89.25 304 PRO A N 1
ATOM 2422 C CA . PRO A 1 304 ? 5.874 -14.800 19.459 1.00 89.25 304 PRO A CA 1
ATOM 2423 C C . PRO A 1 304 ? 5.324 -13.464 19.960 1.00 89.25 304 PRO A C 1
ATOM 2425 O O . PRO A 1 304 ? 5.831 -12.906 20.935 1.00 89.25 304 PRO A O 1
ATOM 2428 N N . VAL A 1 305 ? 4.251 -13.004 19.327 1.00 90.50 305 VAL A N 1
ATOM 2429 C CA . VAL A 1 305 ? 3.447 -11.876 19.793 1.00 90.50 305 VAL A CA 1
ATOM 2430 C C . VAL A 1 305 ? 2.579 -12.338 20.961 1.00 90.50 305 VAL A C 1
ATOM 2432 O O . VAL A 1 305 ? 2.023 -13.438 20.944 1.00 90.50 305 VAL A O 1
ATOM 2435 N N . LYS A 1 306 ? 2.457 -11.503 21.996 1.00 90.75 306 LYS A N 1
ATOM 2436 C CA . LYS A 1 306 ? 1.554 -11.773 23.120 1.00 90.75 306 LYS A CA 1
ATOM 2437 C C . LYS A 1 306 ? 0.124 -11.419 22.729 1.00 90.75 306 LYS A C 1
ATOM 2439 O O . LYS A 1 306 ? -0.183 -10.252 22.509 1.00 90.75 306 LYS A O 1
ATOM 2444 N N . LEU A 1 307 ? -0.732 -12.430 22.670 1.00 94.94 307 LEU A N 1
ATOM 2445 C CA . LEU A 1 307 ? -2.154 -12.310 22.367 1.00 94.94 307 LEU A CA 1
ATOM 2446 C C . LEU A 1 307 ? -2.950 -13.072 23.426 1.00 94.94 307 LEU A C 1
ATOM 2448 O O . LEU A 1 307 ? -2.483 -14.088 23.941 1.00 94.94 307 LEU A O 1
ATOM 2452 N N . SER A 1 308 ? -4.161 -12.602 23.713 1.00 95.69 308 SER A N 1
ATOM 2453 C CA . SER A 1 308 ? -5.144 -13.362 24.489 1.00 95.69 308 SER A CA 1
ATOM 2454 C C . SER A 1 308 ? -5.593 -14.600 23.711 1.00 95.69 308 SER A C 1
ATOM 2456 O O . SER A 1 308 ? -5.667 -15.700 24.254 1.00 95.69 308 SER A O 1
ATOM 2458 N N . SER A 1 309 ? -5.861 -14.422 22.414 1.00 95.88 309 SER A N 1
ATOM 2459 C CA . SER A 1 309 ? -6.159 -15.503 21.476 1.00 95.88 309 SER A CA 1
ATOM 2460 C C . SER A 1 309 ? -5.929 -15.052 20.032 1.00 95.88 309 SER A C 1
ATOM 2462 O O . SER A 1 309 ? -5.867 -13.854 19.739 1.00 95.88 309 SER A O 1
ATOM 2464 N N . SER A 1 310 ? -5.802 -16.020 19.128 1.00 97.56 310 SER A N 1
ATOM 2465 C CA . SER A 1 310 ? -5.745 -15.779 17.688 1.00 97.56 310 SER A CA 1
ATOM 2466 C C . SER A 1 310 ? -6.473 -16.887 16.940 1.00 97.56 310 SER A C 1
ATOM 2468 O O . SER A 1 310 ? -6.191 -18.064 17.172 1.00 97.56 310 SER A O 1
ATOM 2470 N N . TYR A 1 311 ? -7.359 -16.523 16.017 1.00 98.25 311 TYR A N 1
ATOM 2471 C CA . TYR A 1 311 ? -8.185 -17.470 15.269 1.00 98.25 311 TYR A CA 1
ATOM 2472 C C . TYR A 1 311 ? -8.082 -17.247 13.766 1.00 98.25 311 TYR A C 1
ATOM 2474 O O . TYR A 1 311 ? -7.954 -16.117 13.314 1.00 98.25 311 TYR A O 1
ATOM 2482 N N . GLN A 1 312 ? -8.207 -18.320 12.996 1.00 98.75 312 GLN A N 1
ATOM 2483 C CA . GLN A 1 312 ? -8.506 -18.266 11.571 1.00 98.75 312 GLN A CA 1
ATOM 2484 C C . GLN A 1 312 ? -9.958 -18.671 11.349 1.00 98.75 312 GLN A C 1
ATOM 2486 O O . GLN A 1 312 ? -10.405 -19.703 11.861 1.00 98.75 312 GLN A O 1
ATOM 2491 N N . LEU A 1 313 ? -10.676 -17.869 10.570 1.00 98.88 313 LEU A N 1
ATOM 2492 C CA . LEU A 1 313 ? -12.037 -18.145 10.123 1.00 98.88 313 LEU A CA 1
ATOM 2493 C C . LEU A 1 313 ? -12.002 -18.364 8.614 1.00 98.88 313 LEU A C 1
ATOM 2495 O O . LEU A 1 313 ? -11.657 -17.441 7.885 1.00 98.88 313 LEU A O 1
ATOM 2499 N N . LEU A 1 314 ? -12.364 -19.560 8.155 1.00 98.88 314 LEU A N 1
ATOM 2500 C CA . LEU A 1 314 ? -12.677 -19.821 6.754 1.00 98.88 314 LEU A CA 1
ATOM 2501 C C . LEU A 1 314 ? -14.130 -19.411 6.525 1.00 98.88 314 LEU A C 1
ATOM 2503 O O . LEU A 1 314 ? -15.022 -19.928 7.202 1.00 98.88 314 LEU A O 1
ATOM 2507 N N . TYR A 1 315 ? -14.381 -18.516 5.578 1.00 98.88 315 TYR A N 1
ATOM 2508 C CA . TYR A 1 315 ? -15.721 -18.017 5.287 1.00 98.88 315 TYR A CA 1
ATOM 2509 C C . TYR A 1 315 ? -16.026 -18.021 3.794 1.00 98.88 315 TYR A C 1
ATOM 2511 O O . TYR A 1 315 ? -15.140 -17.912 2.944 1.00 98.88 315 TYR A O 1
ATOM 2519 N N . ARG A 1 316 ? -17.314 -18.150 3.477 1.00 98.75 316 ARG A N 1
ATOM 2520 C CA . ARG A 1 316 ? -17.837 -18.036 2.115 1.00 98.75 316 ARG A CA 1
ATOM 2521 C C . ARG A 1 316 ? -17.770 -16.574 1.674 1.00 98.75 316 ARG A C 1
ATOM 2523 O O . ARG A 1 316 ? -18.253 -15.699 2.383 1.00 98.75 316 ARG A O 1
ATOM 2530 N N . SER A 1 317 ? -17.242 -16.320 0.483 1.00 98.69 317 SER A N 1
ATOM 2531 C CA . SER A 1 317 ? -17.203 -14.996 -0.148 1.00 98.69 317 SER A CA 1
ATOM 2532 C C . SER A 1 317 ? -17.589 -15.075 -1.633 1.00 98.69 317 SER A C 1
ATOM 2534 O O . SER A 1 317 ? -18.198 -16.062 -2.062 1.00 98.69 317 SER A O 1
ATOM 2536 N N . THR A 1 318 ? -17.291 -14.035 -2.406 1.00 98.56 318 THR A N 1
ATOM 2537 C CA . THR A 1 318 ? -17.689 -13.864 -3.808 1.00 98.56 318 THR A CA 1
ATOM 2538 C C . THR A 1 318 ? -16.464 -13.478 -4.648 1.00 98.56 318 THR A C 1
ATOM 2540 O O . THR A 1 318 ? -15.628 -12.700 -4.190 1.00 98.56 318 THR A O 1
ATOM 2543 N N . ASP A 1 319 ? -16.306 -14.069 -5.834 1.00 97.81 319 ASP A N 1
ATOM 2544 C CA . ASP A 1 319 ? -15.232 -13.721 -6.777 1.00 97.81 319 ASP A CA 1
ATOM 2545 C C . ASP A 1 319 ? -15.599 -12.521 -7.672 1.00 97.81 319 ASP A C 1
ATOM 2547 O O . ASP A 1 319 ? -16.666 -11.925 -7.525 1.00 97.81 319 ASP A O 1
ATOM 2551 N N . SER A 1 320 ? -14.718 -12.142 -8.602 1.00 97.56 320 SER A N 1
ATOM 2552 C CA . SER A 1 320 ? -14.922 -10.960 -9.458 1.00 97.56 320 SER A CA 1
ATOM 2553 C C . SER A 1 320 ? -16.038 -11.140 -10.500 1.00 97.56 320 SER A C 1
ATOM 2555 O O . SER A 1 320 ? -16.352 -10.201 -11.225 1.00 97.56 320 SER A O 1
ATOM 2557 N N . PHE A 1 321 ? -16.632 -12.335 -10.596 1.00 97.56 321 PHE A N 1
ATOM 2558 C CA . PHE A 1 321 ? -17.696 -12.699 -11.537 1.00 97.56 321 PHE A CA 1
ATOM 2559 C C . PHE A 1 321 ? -18.974 -13.156 -10.815 1.00 97.56 321 PHE A C 1
ATOM 2561 O O . PHE A 1 321 ? -19.770 -13.904 -11.389 1.00 97.56 321 PHE A O 1
ATOM 2568 N N . ASP A 1 322 ? -19.152 -12.741 -9.558 1.00 96.50 322 ASP A N 1
ATOM 2569 C CA . ASP A 1 322 ? -20.288 -13.080 -8.695 1.00 96.50 322 ASP A CA 1
ATOM 2570 C C . ASP A 1 322 ? -20.431 -14.579 -8.355 1.00 96.50 322 ASP A C 1
ATOM 2572 O O . ASP A 1 322 ? -21.480 -15.018 -7.866 1.00 96.50 322 ASP A O 1
ATOM 2576 N N . ASN A 1 323 ? -19.393 -15.399 -8.567 1.00 98.00 323 ASN A N 1
ATOM 2577 C CA . ASN A 1 323 ? -19.429 -16.808 -8.172 1.00 98.00 323 ASN A CA 1
ATOM 2578 C C . ASN A 1 323 ? -19.011 -16.984 -6.710 1.00 98.00 323 ASN A C 1
ATOM 2580 O O . ASN A 1 323 ? -18.193 -16.242 -6.166 1.00 98.00 323 ASN A O 1
ATOM 2584 N N . ALA A 1 324 ? -19.541 -18.027 -6.069 1.00 98.44 324 ALA A N 1
ATOM 2585 C CA . ALA A 1 324 ? -19.174 -18.358 -4.700 1.00 98.44 324 ALA A CA 1
ATOM 2586 C C . ALA A 1 324 ? -17.719 -18.850 -4.605 1.00 98.44 324 ALA A C 1
ATOM 2588 O O . ALA A 1 324 ? -17.326 -19.840 -5.228 1.00 98.44 324 ALA A O 1
ATOM 2589 N N . THR A 1 325 ? -16.951 -18.213 -3.730 1.00 98.44 325 THR A N 1
ATOM 2590 C CA . THR A 1 325 ? -15.596 -18.622 -3.343 1.00 98.44 325 THR A CA 1
ATOM 2591 C C . THR A 1 325 ? -15.502 -18.714 -1.819 1.00 98.44 325 THR A C 1
ATOM 2593 O O . THR A 1 325 ? -16.491 -18.502 -1.114 1.00 98.44 325 THR A O 1
ATOM 2596 N N . ALA A 1 326 ? -14.341 -19.067 -1.286 1.00 98.50 326 ALA A N 1
ATOM 2597 C CA . ALA A 1 326 ? -14.077 -19.029 0.144 1.00 98.50 326 ALA A CA 1
ATOM 2598 C C . ALA A 1 326 ? -12.669 -18.503 0.393 1.00 98.50 326 ALA A C 1
ATOM 2600 O O . ALA A 1 326 ? -11.771 -18.732 -0.413 1.00 98.50 326 ALA A O 1
ATOM 2601 N N . THR A 1 327 ? -12.482 -17.793 1.496 1.00 98.62 327 THR A N 1
ATOM 2602 C CA . THR A 1 327 ? -11.167 -17.309 1.919 1.00 98.62 327 THR A CA 1
ATOM 2603 C C . THR A 1 327 ? -11.106 -17.209 3.440 1.00 98.62 327 THR A C 1
ATOM 2605 O O . THR A 1 327 ? -12.070 -17.555 4.130 1.00 98.62 327 THR A O 1
ATOM 2608 N N . ILE A 1 328 ? -9.955 -16.813 3.971 1.00 98.81 328 ILE A N 1
ATOM 2609 C CA . ILE A 1 328 ? -9.670 -16.797 5.400 1.00 98.81 328 ILE A CA 1
ATOM 2610 C C . ILE A 1 328 ? -9.510 -15.368 5.903 1.00 98.81 328 ILE A C 1
ATOM 2612 O O . ILE A 1 328 ? -9.109 -14.455 5.186 1.00 98.81 328 ILE A O 1
ATOM 2616 N N . THR A 1 329 ? -9.855 -15.162 7.170 1.00 98.75 329 THR A N 1
ATOM 2617 C CA . THR A 1 329 ? -9.392 -14.011 7.938 1.00 98.75 329 THR A CA 1
ATOM 2618 C C . THR A 1 329 ? -8.761 -14.478 9.236 1.00 98.75 329 THR A C 1
ATOM 2620 O O . THR A 1 329 ? -9.262 -15.400 9.887 1.00 98.75 329 THR A O 1
ATOM 2623 N N . THR A 1 330 ? -7.645 -13.851 9.601 1.00 98.69 330 THR A N 1
ATOM 2624 C CA . THR A 1 330 ? -6.972 -14.072 10.880 1.00 98.69 330 THR A CA 1
ATOM 2625 C C . THR A 1 330 ? -7.375 -12.979 11.859 1.00 98.69 330 THR A C 1
ATOM 2627 O O . THR A 1 330 ? -7.150 -11.801 11.601 1.00 98.69 330 THR A O 1
ATOM 2630 N N . VAL A 1 331 ? -7.964 -13.363 12.987 1.00 98.56 331 VAL A N 1
ATOM 2631 C CA . VAL A 1 331 ? -8.405 -12.462 14.056 1.00 98.56 331 VAL A CA 1
ATOM 2632 C C . VAL A 1 331 ? -7.401 -12.517 15.196 1.00 98.56 331 VAL A C 1
ATOM 2634 O O . VAL A 1 331 ? -7.147 -13.590 15.747 1.00 98.56 331 VAL A O 1
ATOM 2637 N N . LEU A 1 332 ? -6.843 -11.367 15.562 1.00 98.38 332 LEU A N 1
ATOM 2638 C CA . LEU A 1 332 ? -5.878 -11.199 16.642 1.00 98.38 332 LEU A CA 1
ATOM 2639 C C . LEU A 1 332 ? -6.525 -10.431 17.793 1.00 98.38 332 LEU A C 1
ATOM 2641 O O . LEU A 1 332 ? -7.009 -9.312 17.611 1.00 98.38 332 LEU A O 1
ATOM 2645 N N . VAL A 1 333 ? -6.515 -11.031 18.983 1.00 97.88 333 VAL A N 1
ATOM 2646 C CA . VAL A 1 333 ? -7.144 -10.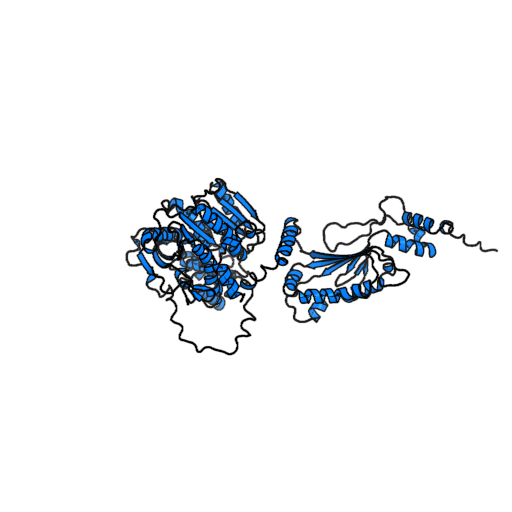470 20.182 1.00 97.88 333 VAL A CA 1
ATOM 2647 C C . VAL A 1 333 ? -6.061 -10.140 21.206 1.00 97.88 333 VAL A C 1
ATOM 2649 O O . VAL A 1 333 ? -5.417 -11.062 21.721 1.00 97.88 333 VAL A O 1
ATOM 2652 N N . PRO A 1 334 ? -5.831 -8.859 21.537 1.00 96.94 334 PRO A N 1
ATOM 2653 C CA . PRO A 1 334 ? -4.818 -8.496 22.521 1.00 96.94 334 PRO A CA 1
ATOM 2654 C C . PRO A 1 334 ? -5.273 -8.805 23.958 1.00 96.94 334 PRO A C 1
ATOM 2656 O O . PRO A 1 334 ? -6.458 -8.972 24.238 1.00 96.94 334 PRO A O 1
ATOM 2659 N N . GLU A 1 335 ? -4.334 -8.877 24.907 1.00 95.31 335 GLU A N 1
ATOM 2660 C CA . GLU A 1 335 ? -4.650 -9.107 26.334 1.00 95.31 335 GLU A CA 1
ATOM 2661 C C . GLU A 1 335 ? -5.483 -7.967 26.951 1.00 95.31 335 GLU A C 1
ATOM 2663 O O . GLU A 1 335 ? -6.255 -8.191 27.882 1.00 95.31 335 GLU A O 1
ATOM 2668 N N . ASN A 1 336 ? -5.346 -6.750 26.420 1.00 95.75 336 ASN A N 1
ATOM 2669 C CA . ASN A 1 336 ? -6.087 -5.551 26.809 1.00 95.75 336 ASN A CA 1
ATOM 2670 C C . ASN A 1 336 ? -7.241 -5.220 25.846 1.00 95.75 336 ASN A C 1
ATOM 2672 O O . ASN A 1 336 ? -7.575 -4.045 25.703 1.00 95.75 336 ASN A O 1
ATOM 2676 N N . ALA A 1 337 ? -7.811 -6.225 25.171 1.00 97.12 337 ALA A N 1
ATOM 2677 C CA . ALA A 1 337 ? -8.862 -6.028 24.176 1.00 97.12 337 ALA A CA 1
ATOM 2678 C C . ALA A 1 337 ? -10.029 -5.175 24.702 1.00 97.12 337 ALA A C 1
ATOM 2680 O O . ALA A 1 337 ? -10.639 -5.486 25.729 1.00 97.12 337 ALA A O 1
ATOM 2681 N N . ASP A 1 338 ? -10.356 -4.123 23.954 1.00 97.00 338 ASP A N 1
ATOM 2682 C CA . ASP A 1 338 ? -11.627 -3.423 24.028 1.00 97.00 338 ASP A CA 1
ATOM 2683 C C . ASP A 1 338 ? -12.600 -4.131 23.070 1.00 97.00 338 ASP A C 1
ATOM 2685 O O . ASP A 1 338 ? -12.430 -4.057 21.849 1.00 97.00 338 ASP A O 1
ATOM 2689 N N . PRO A 1 339 ? -13.632 -4.817 23.590 1.00 96.38 339 PRO A N 1
ATOM 2690 C CA . PRO A 1 339 ? -14.556 -5.591 22.766 1.00 96.38 339 PRO A CA 1
ATOM 2691 C C . PRO A 1 339 ? -15.371 -4.722 21.795 1.00 96.38 339 PRO A C 1
ATOM 2693 O O . PRO A 1 339 ? -16.033 -5.254 20.907 1.00 96.38 339 PRO A O 1
ATOM 2696 N N . THR A 1 340 ? -15.357 -3.396 21.954 1.00 96.94 340 THR A N 1
ATOM 2697 C CA . THR A 1 340 ? -16.080 -2.447 21.099 1.00 96.94 340 THR A CA 1
ATOM 2698 C C . THR A 1 340 ? -15.245 -1.898 19.942 1.00 96.94 340 THR A C 1
ATOM 2700 O O . THR A 1 340 ? -15.743 -1.052 19.206 1.00 96.94 340 THR A O 1
ATOM 2703 N N . LYS A 1 341 ? -13.998 -2.354 19.746 1.00 97.88 341 LYS A N 1
ATOM 2704 C CA . LYS A 1 341 ? -13.081 -1.819 18.724 1.00 97.88 341 LYS A CA 1
ATOM 2705 C C . LYS A 1 341 ? -12.582 -2.921 17.792 1.00 97.88 341 LYS A C 1
ATOM 2707 O O . LYS A 1 341 ? -11.783 -3.761 18.207 1.00 97.88 341 LYS A O 1
ATOM 2712 N N . LEU A 1 342 ? -13.021 -2.889 16.532 1.00 98.44 342 LEU A N 1
ATOM 2713 C CA . LEU A 1 342 ? -12.589 -3.818 15.485 1.00 98.44 342 LEU A CA 1
ATOM 2714 C C . LEU A 1 342 ? -11.977 -3.058 14.307 1.00 98.44 342 LEU A C 1
ATOM 2716 O O . LEU A 1 342 ? -12.628 -2.222 13.683 1.00 98.44 342 LEU A O 1
ATOM 2720 N N . LEU A 1 343 ? -10.740 -3.403 13.965 1.00 98.75 343 LEU A N 1
ATOM 2721 C CA . LEU A 1 343 ? -10.086 -2.958 12.740 1.00 98.75 343 LEU A CA 1
ATOM 2722 C C . LEU A 1 343 ? -9.965 -4.129 11.761 1.00 98.75 343 LEU A C 1
ATOM 2724 O O . LEU A 1 343 ? -9.396 -5.165 12.101 1.00 98.75 343 LEU A O 1
ATOM 2728 N N . SER A 1 344 ? -10.435 -3.939 10.531 1.00 98.81 344 SER A N 1
ATOM 2729 C CA . SER A 1 344 ? -10.052 -4.773 9.391 1.00 98.81 344 SER A CA 1
ATOM 2730 C C . SER A 1 344 ? -8.767 -4.205 8.778 1.00 98.81 344 SER A C 1
ATOM 2732 O O . SER A 1 344 ? -8.761 -3.063 8.323 1.00 98.81 344 SER A O 1
ATOM 2734 N N . TYR A 1 345 ? -7.668 -4.957 8.827 1.00 98.62 345 TYR A N 1
ATOM 2735 C CA . TYR A 1 345 ? -6.358 -4.560 8.310 1.00 98.62 345 TYR A CA 1
ATOM 2736 C C . TYR A 1 345 ? -6.017 -5.334 7.038 1.00 98.62 345 TYR A C 1
ATOM 2738 O O . TYR A 1 345 ? -5.811 -6.547 7.070 1.00 98.62 345 TYR A O 1
ATOM 2746 N N . GLN A 1 346 ? -5.933 -4.626 5.918 1.00 98.38 346 GLN A N 1
ATOM 2747 C CA . GLN A 1 346 ? -5.566 -5.174 4.618 1.00 98.38 346 GLN A CA 1
ATOM 2748 C C . GLN A 1 346 ? -4.042 -5.100 4.461 1.00 98.38 346 GLN A C 1
ATOM 2750 O O . GLN A 1 346 ? -3.506 -4.107 3.971 1.00 98.38 346 GLN A O 1
ATOM 2755 N N . MET A 1 347 ? -3.347 -6.148 4.909 1.00 95.69 347 MET A N 1
ATOM 2756 C CA . MET A 1 347 ? -1.895 -6.278 4.751 1.00 95.69 347 MET A CA 1
ATOM 2757 C C . MET A 1 347 ? -1.524 -6.435 3.263 1.00 95.69 347 MET A C 1
ATOM 2759 O O . MET A 1 347 ? -2.117 -7.290 2.610 1.00 95.69 347 MET A O 1
ATOM 2763 N N . PRO A 1 348 ? -0.560 -5.669 2.720 1.00 92.69 348 PRO A N 1
ATOM 2764 C CA . PRO A 1 348 ? -0.127 -5.822 1.329 1.00 92.69 348 PRO A CA 1
ATOM 2765 C C . PRO A 1 348 ? 0.558 -7.186 1.117 1.00 92.69 348 PRO A C 1
ATOM 2767 O O . PRO A 1 348 ? 1.682 -7.404 1.566 1.00 92.69 348 PRO A O 1
ATOM 2770 N N . GLU A 1 349 ? -0.150 -8.123 0.483 1.00 94.81 349 GLU A N 1
ATOM 2771 C CA . GLU A 1 349 ? 0.367 -9.447 0.096 1.00 94.81 349 GLU A CA 1
ATOM 2772 C C . GLU A 1 349 ? 1.186 -9.355 -1.201 1.00 94.81 349 GLU A C 1
ATOM 2774 O O . GLU A 1 349 ? 2.298 -9.887 -1.281 1.00 94.81 349 GLU A O 1
ATOM 2779 N N . ASP A 1 350 ? 0.655 -8.627 -2.188 1.00 95.06 350 ASP A N 1
ATOM 2780 C CA . ASP A 1 350 ? 1.288 -8.255 -3.455 1.00 95.06 350 ASP A CA 1
ATOM 2781 C C . ASP A 1 350 ? 1.947 -9.446 -4.185 1.00 95.06 350 ASP A C 1
ATOM 2783 O O . ASP A 1 350 ? 3.039 -9.346 -4.763 1.00 95.06 350 ASP A O 1
ATOM 2787 N N . SER A 1 351 ? 1.292 -10.612 -4.149 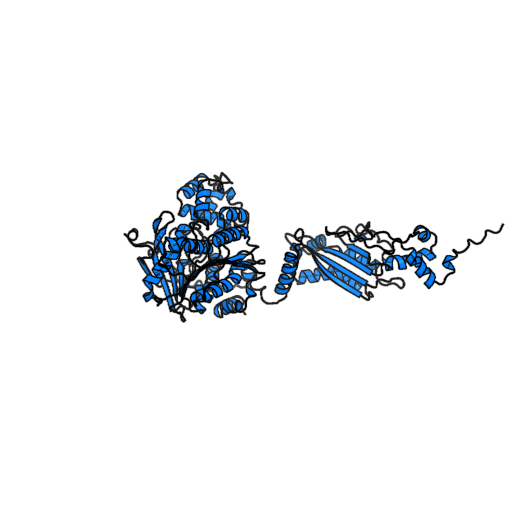1.00 93.81 351 SER A N 1
ATOM 2788 C CA . SER A 1 351 ? 1.826 -11.866 -4.684 1.00 93.81 351 SER A CA 1
ATOM 2789 C C . SER A 1 351 ? 0.755 -12.753 -5.300 1.00 93.81 351 SER A C 1
ATOM 2791 O O . SER A 1 351 ? -0.280 -13.023 -4.722 1.00 93.81 351 SER A O 1
ATOM 2793 N N . SER A 1 352 ? 1.062 -13.352 -6.450 1.00 95.12 352 SER A N 1
ATOM 2794 C CA . SER A 1 352 ? 0.143 -14.263 -7.130 1.00 95.12 352 SER A CA 1
ATOM 2795 C C . SER A 1 352 ? 0.091 -15.702 -6.576 1.00 95.12 352 SER A C 1
ATOM 2797 O O . SER A 1 352 ? -0.260 -16.636 -7.318 1.00 95.12 352 SER A O 1
ATOM 2799 N N . PHE A 1 353 ? 0.547 -15.926 -5.339 1.00 96.00 353 PHE A N 1
ATOM 2800 C CA . PHE A 1 353 ? 0.770 -17.257 -4.778 1.00 96.00 353 PHE A CA 1
ATOM 2801 C C . PHE A 1 353 ? 0.141 -17.410 -3.394 1.00 96.00 353 PHE A C 1
ATOM 2803 O O . PHE A 1 353 ? 0.498 -16.716 -2.455 1.00 96.00 353 PHE A O 1
ATOM 2810 N N . VAL A 1 354 ? -0.759 -18.389 -3.258 1.00 95.75 354 VAL A N 1
ATOM 2811 C CA . VAL A 1 354 ? -1.551 -18.597 -2.034 1.00 95.75 354 VAL A CA 1
ATOM 2812 C C . VAL A 1 354 ? -0.703 -18.859 -0.783 1.00 95.75 354 VAL A C 1
ATOM 2814 O O . VAL A 1 354 ? -1.149 -18.550 0.316 1.00 95.75 354 VAL A O 1
ATOM 2817 N N . ASP A 1 355 ? 0.527 -19.367 -0.919 1.00 96.12 355 ASP A N 1
ATOM 2818 C CA . ASP A 1 355 ? 1.416 -19.583 0.234 1.00 96.12 355 ASP A CA 1
ATOM 2819 C C . ASP A 1 355 ? 2.057 -18.289 0.760 1.00 96.12 355 ASP A C 1
ATOM 2821 O O . ASP A 1 355 ? 2.819 -18.322 1.722 1.00 96.12 355 ASP A O 1
ATOM 2825 N N . CYS A 1 356 ? 1.712 -17.144 0.174 1.00 96.00 356 CYS A N 1
ATOM 2826 C CA . CYS A 1 356 ? 2.079 -15.815 0.651 1.00 96.00 356 CYS A CA 1
ATOM 2827 C C . CYS A 1 356 ? 0.962 -15.157 1.477 1.00 96.00 356 CYS A C 1
ATOM 2829 O O . CYS A 1 356 ? 1.183 -14.087 2.046 1.00 96.00 356 CYS A O 1
ATOM 2831 N N . ALA A 1 357 ? -0.196 -15.819 1.594 1.00 97.31 357 ALA A N 1
ATOM 2832 C CA . ALA A 1 357 ? -1.368 -15.305 2.285 1.00 97.31 357 ALA A CA 1
ATOM 2833 C C . ALA A 1 357 ? -1.041 -14.850 3.726 1.00 97.31 357 ALA A C 1
ATOM 2835 O O . ALA A 1 357 ? -0.369 -15.588 4.468 1.00 97.31 357 ALA A O 1
ATOM 2836 N N . PRO A 1 358 ? -1.547 -13.683 4.178 1.00 96.75 358 PRO A N 1
ATOM 2837 C CA . PRO A 1 358 ? -1.288 -13.155 5.518 1.00 96.75 358 PRO A CA 1
ATOM 2838 C C . PRO A 1 358 ? -1.572 -14.152 6.649 1.00 96.75 358 PRO A C 1
ATOM 2840 O O . PRO A 1 358 ? -0.817 -14.228 7.625 1.00 96.75 358 PRO A O 1
ATOM 2843 N N . SER A 1 359 ? -2.625 -14.964 6.517 1.00 97.50 359 SER A N 1
ATOM 2844 C CA . SER A 1 359 ? -2.985 -15.979 7.509 1.00 97.50 359 SER A CA 1
ATOM 2845 C C . SER A 1 359 ? -1.900 -17.040 7.740 1.00 97.50 359 SER A C 1
ATOM 2847 O O . SER A 1 359 ? -1.781 -17.571 8.851 1.00 97.50 359 SER A O 1
ATOM 2849 N N . TYR A 1 360 ? -1.057 -17.317 6.747 1.00 97.38 360 TYR A N 1
ATOM 2850 C CA . TYR A 1 360 ? 0.123 -18.167 6.875 1.00 97.38 360 TYR A CA 1
ATOM 2851 C C . TYR A 1 360 ? 1.376 -17.356 7.221 1.00 97.38 360 TYR A C 1
ATOM 2853 O O . TYR A 1 360 ? 2.052 -17.667 8.205 1.00 97.38 360 TYR A O 1
ATOM 2861 N N . ALA A 1 361 ? 1.649 -16.281 6.481 1.00 94.88 361 ALA A N 1
ATOM 2862 C CA . ALA A 1 361 ? 2.903 -15.533 6.547 1.00 94.88 361 ALA A CA 1
ATOM 2863 C C . ALA A 1 361 ? 3.223 -14.944 7.936 1.00 94.88 361 ALA A C 1
ATOM 2865 O O . ALA A 1 361 ? 4.388 -14.810 8.340 1.00 94.88 361 ALA A O 1
ATOM 2866 N N . LEU A 1 362 ? 2.189 -14.606 8.713 1.00 94.31 362 LEU A N 1
ATOM 2867 C CA . LEU A 1 362 ? 2.338 -14.019 10.046 1.00 94.31 362 LEU A CA 1
ATOM 2868 C C . LEU A 1 362 ? 2.676 -15.047 11.135 1.00 94.31 362 LEU A C 1
ATOM 2870 O O . LEU A 1 362 ? 3.160 -14.673 12.209 1.00 94.31 362 LEU A O 1
ATOM 2874 N N . GLN A 1 363 ? 2.518 -16.339 10.861 1.00 95.25 363 GLN A N 1
ATOM 2875 C CA . GLN A 1 363 ? 2.828 -17.398 11.813 1.00 95.25 363 GLN A CA 1
ATOM 2876 C C . GLN A 1 363 ? 4.337 -17.561 12.036 1.00 95.25 363 GLN A C 1
ATOM 2878 O O . GLN A 1 363 ? 5.180 -17.198 11.210 1.00 95.25 363 GLN A O 1
ATOM 2883 N N . LYS A 1 364 ? 4.693 -18.079 13.210 1.00 92.62 364 LYS A N 1
ATOM 2884 C CA . LYS A 1 364 ? 6.070 -18.380 13.590 1.00 92.62 364 LYS A CA 1
ATOM 2885 C C . LYS A 1 364 ? 6.632 -19.506 12.729 1.00 92.62 364 LYS A C 1
ATOM 2887 O O . LYS A 1 364 ? 5.991 -20.541 12.582 1.00 92.62 364 LYS A O 1
ATOM 2892 N N . ASP A 1 365 ? 7.869 -19.332 12.267 1.00 90.62 365 ASP A N 1
ATOM 2893 C CA . ASP A 1 365 ? 8.588 -20.302 11.429 1.00 90.62 365 ASP A CA 1
ATOM 2894 C C . ASP A 1 365 ? 7.892 -20.605 10.081 1.00 90.62 365 ASP A C 1
ATOM 2896 O O . ASP A 1 365 ? 8.205 -21.626 9.468 1.00 90.62 365 ASP A O 1
ATOM 2900 N N . ALA A 1 366 ? 6.981 -19.735 9.616 1.00 91.00 366 ALA A N 1
ATOM 2901 C CA . ALA A 1 366 ? 6.443 -19.786 8.256 1.00 91.00 366 ALA A CA 1
ATOM 2902 C C . ALA A 1 366 ? 7.569 -19.596 7.225 1.00 91.00 366 ALA A C 1
ATOM 2904 O O . ALA A 1 366 ? 8.493 -18.805 7.437 1.00 91.00 366 ALA A O 1
ATOM 2905 N N . ASP A 1 367 ? 7.507 -20.340 6.123 1.00 88.56 367 ASP A N 1
ATOM 2906 C CA . ASP A 1 367 ? 8.429 -20.172 5.001 1.00 88.56 367 ASP A CA 1
ATOM 2907 C C . ASP A 1 367 ? 7.900 -19.095 4.053 1.00 88.56 367 ASP A C 1
ATOM 2909 O O . ASP A 1 367 ? 6.956 -19.329 3.309 1.00 88.56 367 ASP A O 1
ATOM 2913 N N . ASN A 1 368 ? 8.503 -17.911 4.127 1.00 80.88 368 ASN A N 1
ATOM 2914 C CA . ASN A 1 368 ? 8.119 -16.708 3.389 1.00 80.88 368 ASN A CA 1
ATOM 2915 C C . ASN A 1 368 ? 9.113 -16.419 2.245 1.00 80.88 368 ASN A C 1
ATOM 2917 O O . ASN A 1 368 ? 9.593 -15.294 2.102 1.00 80.88 368 ASN A O 1
ATOM 2921 N N . ASP A 1 369 ? 9.512 -17.452 1.498 1.00 81.44 369 ASP A N 1
ATOM 2922 C CA . ASP A 1 369 ? 10.567 -17.399 0.473 1.00 81.44 369 ASP A CA 1
ATOM 2923 C C . ASP A 1 369 ? 11.902 -16.819 0.984 1.00 81.44 369 ASP A C 1
ATOM 2925 O O . ASP A 1 369 ? 12.591 -16.011 0.346 1.00 81.44 369 ASP A O 1
ATOM 2929 N N . GLY A 1 370 ? 12.304 -17.271 2.172 1.00 75.31 370 GLY A N 1
ATOM 2930 C CA . GLY A 1 370 ? 13.567 -16.898 2.800 1.00 75.31 370 GLY A CA 1
ATOM 2931 C C . GLY A 1 370 ? 13.512 -15.639 3.672 1.00 75.31 370 GLY A C 1
ATOM 2932 O O . GLY A 1 370 ? 12.466 -15.087 3.994 1.00 75.31 370 GLY A O 1
ATOM 2933 N N . ILE A 1 371 ? 14.692 -15.202 4.126 1.00 70.56 371 ILE A N 1
ATOM 2934 C CA . ILE A 1 371 ? 14.809 -14.248 5.244 1.00 70.56 371 ILE A CA 1
ATOM 2935 C C . ILE A 1 371 ? 14.264 -12.848 4.934 1.00 70.56 371 ILE A C 1
ATOM 2937 O O . ILE A 1 371 ? 13.773 -12.175 5.836 1.00 70.56 371 ILE A O 1
ATOM 2941 N N . LEU A 1 372 ? 14.364 -12.393 3.683 1.00 66.62 372 LEU A N 1
ATOM 2942 C CA . LEU A 1 372 ? 13.922 -11.050 3.302 1.00 66.62 372 LEU A CA 1
ATOM 2943 C C . LEU A 1 372 ? 12.396 -10.973 3.175 1.00 66.62 372 LEU A C 1
ATOM 2945 O O . LEU A 1 372 ? 11.816 -10.003 3.652 1.00 66.62 372 LEU A O 1
ATOM 2949 N N . GLY A 1 373 ? 11.755 -11.998 2.598 1.00 69.06 373 GLY A N 1
ATOM 2950 C CA . GLY A 1 373 ? 10.294 -12.093 2.555 1.00 69.06 373 GLY A CA 1
ATOM 2951 C C . GLY A 1 373 ? 9.696 -12.260 3.950 1.00 69.06 373 GLY A C 1
ATOM 2952 O O . GLY A 1 373 ? 8.758 -11.548 4.299 1.00 69.06 373 GLY A O 1
ATOM 2953 N N . ASP A 1 374 ? 10.319 -13.084 4.803 1.00 72.62 374 ASP A N 1
ATOM 2954 C CA . ASP A 1 374 ? 9.932 -13.164 6.215 1.00 72.62 374 ASP A CA 1
ATOM 2955 C C . ASP A 1 374 ? 10.041 -11.793 6.890 1.00 72.62 374 ASP A C 1
ATOM 2957 O O . ASP A 1 374 ? 9.072 -11.302 7.456 1.00 72.62 374 ASP A O 1
ATOM 2961 N N . THR A 1 375 ? 11.181 -11.111 6.751 1.00 68.75 375 THR A N 1
ATOM 2962 C CA . THR A 1 375 ? 11.378 -9.783 7.352 1.00 68.75 375 THR A CA 1
ATOM 2963 C C . THR A 1 375 ? 10.317 -8.781 6.887 1.00 68.75 375 THR A C 1
ATOM 2965 O O . THR A 1 375 ? 9.768 -8.078 7.730 1.00 68.75 375 THR A O 1
ATOM 2968 N N . TYR A 1 376 ? 9.980 -8.740 5.594 1.00 79.00 376 TYR A N 1
ATOM 2969 C CA . TYR A 1 376 ? 8.919 -7.878 5.060 1.00 79.00 376 TYR A CA 1
ATOM 2970 C C . TYR A 1 376 ? 7.562 -8.130 5.743 1.00 79.00 376 TYR A C 1
ATOM 2972 O O . TYR A 1 376 ? 6.931 -7.202 6.261 1.00 79.00 376 TYR A O 1
ATOM 2980 N N . ASN A 1 377 ? 7.156 -9.396 5.851 1.00 78.25 377 ASN A N 1
ATOM 2981 C CA . ASN A 1 377 ? 5.908 -9.773 6.515 1.00 78.25 377 ASN A CA 1
ATOM 2982 C C . ASN A 1 377 ? 5.933 -9.458 8.022 1.00 78.25 377 ASN A C 1
ATOM 2984 O O . ASN A 1 377 ? 4.935 -9.030 8.601 1.00 78.25 377 ASN A O 1
ATOM 2988 N N . LYS A 1 378 ? 7.085 -9.621 8.682 1.00 78.56 378 LYS A N 1
ATOM 2989 C CA . LYS A 1 378 ? 7.250 -9.326 10.115 1.00 78.56 378 LYS A CA 1
ATOM 2990 C C . LYS A 1 378 ? 7.384 -7.830 10.424 1.00 78.56 378 LYS A C 1
ATOM 2992 O O . LYS A 1 378 ? 7.071 -7.431 11.542 1.00 78.56 378 LYS A O 1
ATOM 2997 N N . VAL A 1 379 ? 7.796 -6.993 9.471 1.00 71.69 379 VAL A N 1
ATOM 2998 C CA . VAL A 1 379 ? 7.729 -5.527 9.608 1.00 71.69 379 VAL A CA 1
ATOM 2999 C C . VAL A 1 379 ? 6.275 -5.065 9.652 1.00 71.69 379 VAL A C 1
ATOM 3001 O O . VAL A 1 379 ? 5.931 -4.262 10.514 1.00 71.69 379 VAL A O 1
ATOM 3004 N N . ASN A 1 380 ? 5.403 -5.644 8.822 1.00 79.94 380 ASN A N 1
ATOM 3005 C CA . ASN A 1 380 ? 3.963 -5.365 8.852 1.00 79.94 380 ASN A CA 1
ATOM 3006 C C . ASN A 1 380 ? 3.322 -5.662 10.223 1.00 79.94 380 ASN A C 1
ATOM 3008 O O . ASN A 1 380 ? 2.410 -4.956 10.658 1.00 79.94 380 ASN A O 1
ATOM 3012 N N . ILE A 1 381 ? 3.846 -6.650 10.962 1.00 83.00 381 ILE A N 1
ATOM 3013 C CA . ILE A 1 381 ? 3.422 -6.920 12.344 1.00 83.00 381 ILE A CA 1
ATOM 3014 C C . ILE A 1 381 ? 3.678 -5.731 13.273 1.00 83.00 381 ILE A C 1
ATOM 3016 O O . ILE A 1 381 ? 2.907 -5.555 14.208 1.00 83.00 381 ILE A O 1
ATOM 3020 N N . LEU A 1 382 ? 4.688 -4.884 13.044 1.00 79.94 382 LEU A N 1
ATOM 3021 C CA . LEU A 1 382 ? 4.922 -3.718 13.905 1.00 79.94 382 LEU A CA 1
ATOM 3022 C C . LEU A 1 382 ? 3.723 -2.764 13.920 1.00 79.94 382 LEU A C 1
ATOM 3024 O O . LEU A 1 382 ? 3.328 -2.309 14.991 1.00 79.94 382 LEU A O 1
ATOM 3028 N N . PHE A 1 383 ? 3.100 -2.522 12.765 1.00 85.81 383 PHE A N 1
ATOM 3029 C CA . PHE A 1 383 ? 1.881 -1.716 12.688 1.00 85.81 383 PHE A CA 1
ATOM 3030 C C . PHE A 1 383 ? 0.734 -2.385 13.448 1.00 85.81 383 PHE A C 1
ATOM 3032 O O . PHE A 1 383 ? 0.077 -1.756 14.274 1.00 85.81 383 PHE A O 1
ATOM 3039 N N . ILE A 1 384 ? 0.554 -3.694 13.252 1.00 91.19 384 ILE A N 1
ATOM 3040 C CA . ILE A 1 384 ? -0.450 -4.489 13.969 1.00 91.19 384 ILE A CA 1
ATOM 3041 C C . ILE A 1 384 ? -0.219 -4.431 15.488 1.00 91.19 384 ILE A C 1
ATOM 3043 O O . ILE A 1 384 ? -1.176 -4.270 16.239 1.00 91.19 384 ILE A O 1
ATOM 3047 N N . LEU A 1 385 ? 1.028 -4.492 15.964 1.00 88.25 385 LEU A N 1
ATOM 3048 C CA . LEU A 1 385 ? 1.360 -4.383 17.388 1.00 88.25 385 LEU A CA 1
ATOM 3049 C C . LEU A 1 385 ? 0.939 -3.033 17.973 1.00 88.25 385 LEU A C 1
ATOM 3051 O O . LEU A 1 385 ? 0.339 -3.016 19.046 1.00 88.25 385 LEU A O 1
ATOM 3055 N N . SER A 1 386 ? 1.185 -1.920 17.275 1.00 87.69 386 SER A N 1
ATOM 3056 C CA . SER A 1 386 ? 0.715 -0.596 17.715 1.00 87.69 386 SER A CA 1
ATOM 3057 C C . SER A 1 386 ? -0.815 -0.529 17.831 1.00 87.69 386 SER A C 1
ATOM 3059 O O . SER A 1 386 ? -1.346 0.126 18.731 1.00 87.69 386 SER A O 1
ATOM 3061 N N . LEU A 1 387 ? -1.539 -1.218 16.945 1.00 94.19 387 LEU A N 1
ATOM 3062 C CA . LEU A 1 387 ? -3.005 -1.291 16.967 1.00 94.19 387 LEU A CA 1
ATOM 3063 C C . LEU A 1 387 ? -3.502 -2.171 18.126 1.00 94.19 387 LEU A C 1
ATOM 3065 O O . LEU A 1 387 ? -4.394 -1.773 18.877 1.00 94.19 387 LEU A O 1
ATOM 3069 N N . LEU A 1 388 ? -2.866 -3.325 18.335 1.00 94.75 388 LEU A N 1
ATOM 3070 C CA . LEU A 1 388 ? -3.136 -4.234 19.450 1.00 94.75 388 LEU A CA 1
ATOM 3071 C C . LEU A 1 388 ? -2.864 -3.571 20.811 1.00 94.75 388 LEU A C 1
ATOM 3073 O O . LEU A 1 388 ? -3.654 -3.737 21.738 1.00 94.75 388 LEU A O 1
ATOM 3077 N N . GLU A 1 389 ? -1.806 -2.760 20.942 1.00 91.94 389 GLU A N 1
ATOM 3078 C CA . GLU A 1 389 ? -1.512 -1.997 22.167 1.00 91.94 389 GLU A CA 1
ATOM 3079 C C . GLU A 1 389 ? -2.633 -1.016 22.540 1.00 91.94 389 GLU A C 1
ATOM 3081 O O . GLU A 1 389 ? -2.866 -0.765 23.725 1.00 91.94 389 GLU A O 1
ATOM 3086 N N . LYS A 1 390 ? -3.378 -0.496 21.556 1.00 92.44 390 LYS A N 1
ATOM 3087 C CA . LYS A 1 390 ? -4.566 0.344 21.790 1.00 92.44 390 LYS A CA 1
ATOM 3088 C C . LYS A 1 390 ? -5.786 -0.453 22.263 1.00 92.44 390 LYS A C 1
ATOM 3090 O O . LYS A 1 390 ? -6.815 0.153 22.553 1.00 92.44 390 LYS A O 1
ATOM 3095 N N . GLY A 1 391 ? -5.671 -1.777 22.362 1.00 96.19 391 GLY A N 1
ATOM 3096 C CA . GLY A 1 391 ? -6.751 -2.689 22.721 1.00 96.19 391 GLY A CA 1
ATOM 3097 C C . GLY A 1 391 ? -7.648 -3.052 21.540 1.00 96.19 391 GLY A C 1
ATOM 3098 O O . GLY A 1 391 ? -8.715 -3.614 21.756 1.00 96.19 391 GLY A O 1
ATOM 3099 N N . TRP A 1 392 ? -7.268 -2.733 20.300 1.00 97.81 392 TRP A N 1
ATOM 3100 C CA . TRP A 1 392 ? -8.105 -3.037 19.140 1.00 97.81 392 TRP A CA 1
ATOM 3101 C C . TRP A 1 392 ? -8.023 -4.518 18.793 1.00 97.81 392 TRP A C 1
ATOM 3103 O O . TRP A 1 392 ? -6.940 -5.100 18.773 1.00 97.81 392 TRP A O 1
ATOM 3113 N N . ILE A 1 393 ? -9.169 -5.117 18.481 1.00 98.38 393 ILE A N 1
ATOM 3114 C CA . ILE A 1 393 ? -9.216 -6.432 17.846 1.00 98.38 393 ILE A CA 1
ATOM 3115 C C . ILE A 1 393 ? -8.916 -6.216 16.362 1.00 98.38 393 ILE A C 1
ATOM 3117 O O . ILE A 1 393 ? -9.515 -5.345 15.730 1.00 98.38 393 ILE A O 1
ATOM 3121 N N . VAL A 1 394 ? -7.969 -6.977 15.811 1.00 98.56 394 VAL A N 1
ATOM 3122 C CA . VAL A 1 394 ? -7.512 -6.807 14.423 1.00 98.56 394 VAL A CA 1
ATOM 3123 C C . VAL A 1 394 ? -7.868 -8.047 13.611 1.00 98.56 394 VAL A C 1
ATOM 3125 O O . VAL A 1 394 ? -7.473 -9.154 13.965 1.00 98.56 394 VAL A O 1
ATOM 3128 N N . SER A 1 395 ? -8.609 -7.864 12.521 1.00 98.44 395 SER A N 1
ATOM 3129 C CA . SER A 1 395 ? -8.931 -8.893 11.528 1.00 98.44 395 SER A CA 1
ATOM 3130 C C . SER A 1 395 ? -8.104 -8.656 10.268 1.00 98.44 395 SER A C 1
ATOM 3132 O O . SER A 1 395 ? -8.056 -7.539 9.768 1.00 98.44 395 SER A O 1
ATOM 3134 N N . ILE A 1 396 ? -7.443 -9.695 9.764 1.00 98.75 396 ILE A N 1
ATOM 3135 C CA . ILE A 1 396 ? -6.521 -9.628 8.624 1.00 98.75 396 ILE A CA 1
ATOM 3136 C C . ILE A 1 396 ? -7.022 -10.622 7.570 1.00 98.75 396 ILE A C 1
ATOM 3138 O O . ILE A 1 396 ? -6.787 -11.825 7.722 1.00 98.75 396 ILE A O 1
ATOM 3142 N N . PRO A 1 397 ? -7.825 -10.183 6.583 1.00 98.69 397 PRO A N 1
ATOM 3143 C CA . PRO A 1 397 ? -8.343 -11.060 5.540 1.00 98.69 397 PRO A CA 1
ATOM 3144 C C . PRO A 1 397 ? -7.283 -11.375 4.480 1.00 98.69 397 PRO A C 1
ATOM 3146 O O . PRO A 1 397 ? -6.581 -10.478 4.019 1.00 98.69 397 PRO A O 1
ATOM 3149 N N . ASP A 1 398 ? -7.256 -12.625 4.024 1.00 98.69 398 ASP A N 1
ATOM 3150 C CA . ASP A 1 398 ? -6.536 -13.051 2.822 1.00 98.69 398 ASP A CA 1
ATOM 3151 C C . ASP A 1 398 ? -7.367 -12.619 1.601 1.00 98.69 398 ASP A C 1
ATOM 3153 O O . ASP A 1 398 ? -8.131 -13.398 1.014 1.00 98.69 398 ASP A O 1
ATOM 3157 N N . PHE A 1 399 ? -7.332 -11.324 1.281 1.00 98.44 399 PHE A N 1
ATOM 3158 C CA . PHE A 1 399 ? -8.259 -10.718 0.318 1.00 98.44 399 PHE A CA 1
ATOM 3159 C C . PHE A 1 399 ? -7.990 -11.141 -1.133 1.00 98.44 399 PHE A C 1
ATOM 3161 O O . PHE A 1 399 ? -8.905 -11.148 -1.956 1.00 98.44 399 PHE A O 1
ATOM 3168 N N . GLU A 1 400 ? -6.779 -11.601 -1.443 1.00 98.25 400 GLU A N 1
ATOM 3169 C CA . GLU A 1 400 ? -6.453 -12.217 -2.734 1.00 98.25 400 GLU A CA 1
ATOM 3170 C C . GLU A 1 400 ? -7.031 -13.640 -2.887 1.00 98.25 400 GLU A C 1
ATOM 3172 O O . GLU A 1 400 ? -7.076 -14.211 -3.985 1.00 98.25 400 GLU A O 1
ATOM 3177 N N . GLY A 1 401 ? -7.504 -14.199 -1.768 1.00 96.81 401 GLY A N 1
ATOM 3178 C CA . GLY A 1 401 ? -8.093 -15.516 -1.540 1.00 96.81 401 GLY A CA 1
ATOM 3179 C C . GLY A 1 401 ? -7.371 -16.715 -2.150 1.00 96.81 401 GLY A C 1
ATOM 3180 O O . GLY A 1 401 ? -6.169 -16.665 -2.385 1.00 96.81 401 GLY A O 1
ATOM 3181 N N . PRO A 1 402 ? -8.064 -17.842 -2.414 1.00 96.19 402 PRO A N 1
ATOM 3182 C CA . PRO A 1 402 ? -7.422 -19.163 -2.411 1.00 96.19 402 PRO A CA 1
ATOM 3183 C C . PRO A 1 402 ? -6.540 -19.436 -3.635 1.00 96.19 402 PRO A C 1
ATOM 3185 O O . PRO A 1 402 ? -6.004 -20.531 -3.788 1.00 96.19 402 PRO A O 1
ATOM 3188 N N . ARG A 1 403 ? -6.419 -18.460 -4.540 1.00 95.19 403 ARG A N 1
ATOM 3189 C CA . ARG A 1 403 ? -5.589 -18.534 -5.742 1.00 95.19 403 ARG A CA 1
ATOM 3190 C C . ARG A 1 403 ? -4.442 -17.518 -5.753 1.00 95.19 403 ARG A C 1
ATOM 3192 O O . ARG A 1 403 ? -3.682 -17.574 -6.713 1.00 95.19 403 ARG A O 1
ATOM 3199 N N . GLY A 1 404 ? -4.335 -16.621 -4.762 1.00 95.94 404 GLY A N 1
ATOM 3200 C CA . GLY A 1 404 ? -3.414 -15.474 -4.803 1.00 95.94 404 GLY A CA 1
ATOM 3201 C C . GLY A 1 404 ? -3.706 -14.597 -6.021 1.00 95.94 404 GLY A C 1
ATOM 3202 O O . GLY A 1 404 ? -2.925 -14.539 -6.963 1.00 95.94 404 GLY A O 1
ATOM 3203 N N . ALA A 1 405 ? -4.919 -14.055 -6.120 1.00 97.81 405 ALA A N 1
ATOM 3204 C CA . ALA A 1 405 ? -5.334 -13.273 -7.283 1.00 97.81 405 ALA A CA 1
ATOM 3205 C C . ALA A 1 405 ? -5.005 -11.781 -7.114 1.00 97.81 405 ALA A C 1
ATOM 3207 O O . ALA A 1 405 ? -5.909 -10.944 -7.103 1.00 97.81 405 ALA A O 1
ATOM 3208 N N . PHE A 1 406 ? -3.718 -11.458 -6.977 1.00 98.25 406 PHE A N 1
ATOM 3209 C CA . PHE A 1 406 ? -3.238 -10.084 -6.845 1.00 98.25 406 PHE A CA 1
ATOM 3210 C C . PHE A 1 406 ? -3.810 -9.161 -7.938 1.00 98.25 406 PHE A C 1
ATOM 3212 O O . PHE A 1 406 ? -3.884 -9.536 -9.110 1.00 98.25 406 PHE A O 1
ATOM 3219 N N . LEU A 1 407 ? -4.219 -7.951 -7.538 1.00 97.81 407 LEU A N 1
ATOM 3220 C CA . LEU A 1 407 ? -4.914 -6.927 -8.337 1.00 97.81 407 LEU A CA 1
ATOM 3221 C C . LEU A 1 407 ? -6.332 -7.268 -8.821 1.00 97.81 407 LEU A C 1
ATOM 3223 O O . LEU A 1 407 ? -6.974 -6.408 -9.422 1.00 97.81 407 LEU A O 1
ATOM 3227 N N . ALA A 1 408 ? -6.875 -8.455 -8.538 1.00 98.25 408 ALA A N 1
ATOM 3228 C CA . ALA A 1 408 ? -8.305 -8.695 -8.708 1.00 98.25 408 ALA A CA 1
ATOM 3229 C C . ALA A 1 408 ? -9.072 -8.002 -7.562 1.00 98.25 408 ALA A C 1
ATOM 3231 O O . ALA A 1 408 ? -9.401 -8.598 -6.539 1.00 98.25 408 ALA A O 1
ATOM 3232 N N . ASN A 1 409 ? -9.311 -6.702 -7.697 1.00 98.00 409 ASN A N 1
ATOM 3233 C CA . ASN A 1 409 ? -9.728 -5.856 -6.585 1.00 98.00 409 ASN A CA 1
ATOM 3234 C C . ASN A 1 409 ? -11.231 -5.948 -6.269 1.00 98.00 409 ASN A C 1
ATOM 3236 O O . ASN A 1 409 ? -11.605 -5.800 -5.106 1.00 98.00 409 ASN A O 1
ATOM 3240 N N . ASN A 1 410 ? -12.086 -6.306 -7.240 1.00 96.94 410 ASN A N 1
ATOM 3241 C CA . ASN A 1 410 ? -13.510 -6.586 -6.976 1.00 96.94 410 ASN A CA 1
ATOM 3242 C C . ASN A 1 410 ? -13.676 -7.704 -5.939 1.00 96.94 410 ASN A C 1
ATOM 3244 O O . ASN A 1 410 ? -14.311 -7.519 -4.898 1.00 96.94 410 ASN A O 1
ATOM 3248 N N . ARG A 1 411 ? -13.020 -8.848 -6.172 1.00 97.69 411 ARG A N 1
ATOM 3249 C CA . ARG A 1 411 ? -13.022 -9.951 -5.206 1.00 97.69 411 ARG A CA 1
ATOM 3250 C C . ARG A 1 411 ? -12.347 -9.589 -3.881 1.00 97.69 411 ARG A C 1
ATOM 3252 O O . ARG A 1 411 ? -12.759 -10.106 -2.847 1.00 97.69 411 ARG A O 1
ATOM 3259 N N . ALA A 1 412 ? -11.333 -8.719 -3.894 1.00 98.69 412 ALA A N 1
ATOM 3260 C CA . ALA A 1 412 ? -10.654 -8.289 -2.678 1.00 98.69 412 ALA A CA 1
ATOM 3261 C C . ALA A 1 412 ? -11.611 -7.483 -1.791 1.00 98.69 412 ALA A C 1
ATOM 3263 O O . ALA A 1 412 ? -11.710 -7.750 -0.595 1.00 98.69 412 ALA A O 1
ATOM 3264 N N . GLY A 1 413 ? -12.393 -6.575 -2.384 1.00 98.75 413 GLY A N 1
ATOM 3265 C CA . GLY A 1 413 ? -13.438 -5.839 -1.678 1.00 98.75 413 GLY A CA 1
ATOM 3266 C C . GLY A 1 413 ? -14.516 -6.751 -1.080 1.00 98.75 413 GLY A C 1
ATOM 3267 O O . GLY A 1 413 ? -14.868 -6.588 0.091 1.00 98.75 413 GLY A O 1
ATOM 3268 N N . TYR A 1 414 ? -14.990 -7.759 -1.827 1.00 98.88 414 TYR A N 1
ATOM 3269 C CA . TYR A 1 414 ? -15.923 -8.762 -1.290 1.00 98.88 414 TYR A CA 1
ATOM 3270 C C . TYR A 1 414 ? -15.324 -9.551 -0.127 1.00 98.88 414 TYR A C 1
ATOM 3272 O O . TYR A 1 414 ? -15.972 -9.678 0.912 1.00 98.88 414 TYR A O 1
ATOM 3280 N N . ALA A 1 415 ? -14.081 -10.022 -0.262 1.00 98.88 415 ALA A N 1
ATOM 3281 C CA . ALA A 1 415 ? -13.387 -10.747 0.795 1.00 98.88 415 ALA A CA 1
ATOM 3282 C C . ALA A 1 415 ? -13.262 -9.900 2.070 1.00 98.88 415 ALA A C 1
ATOM 3284 O O . ALA A 1 415 ? -13.579 -10.374 3.155 1.00 98.88 415 ALA A O 1
ATOM 3285 N N . VAL A 1 416 ? -12.890 -8.622 1.967 1.00 98.94 416 VAL A N 1
ATOM 3286 C CA . VAL A 1 416 ? -12.799 -7.731 3.136 1.00 98.94 416 VAL A CA 1
ATOM 3287 C C . VAL A 1 416 ? -14.149 -7.586 3.852 1.00 98.94 416 VAL A C 1
ATOM 3289 O O . VAL A 1 416 ? -14.215 -7.763 5.071 1.00 98.94 416 VAL A O 1
ATOM 3292 N N . LEU A 1 417 ? -15.232 -7.301 3.120 1.00 98.94 417 LEU A N 1
ATOM 3293 C CA . LEU A 1 417 ? -16.569 -7.110 3.702 1.00 98.94 417 LEU A CA 1
ATOM 3294 C C . LEU A 1 417 ? -17.135 -8.413 4.291 1.00 98.94 417 LEU A C 1
ATOM 3296 O O . LEU A 1 417 ? -17.691 -8.417 5.391 1.00 98.94 417 LEU A O 1
ATOM 3300 N N . ASP A 1 418 ? -16.955 -9.534 3.595 1.00 98.94 418 ASP A N 1
ATOM 3301 C CA . ASP A 1 418 ? -17.381 -10.851 4.071 1.00 98.94 418 ASP A CA 1
ATOM 3302 C C . ASP A 1 418 ? -16.534 -11.346 5.247 1.00 98.94 418 ASP A C 1
ATOM 3304 O O . ASP A 1 418 ? -17.056 -12.008 6.143 1.00 98.94 418 ASP A O 1
ATOM 3308 N N . GLY A 1 419 ? -15.257 -10.966 5.309 1.00 98.81 419 GLY A N 1
ATOM 3309 C CA . GLY A 1 419 ? -14.396 -11.195 6.463 1.00 98.81 419 GLY A CA 1
ATOM 3310 C C . GLY A 1 419 ? -14.917 -10.469 7.701 1.00 98.81 419 GLY A C 1
ATOM 3311 O O . GLY A 1 419 ? -15.017 -11.074 8.767 1.00 98.81 419 GLY A O 1
ATOM 3312 N N . ILE A 1 420 ? -15.351 -9.211 7.557 1.00 98.81 420 ILE A N 1
ATOM 3313 C CA . ILE A 1 420 ? -16.011 -8.470 8.644 1.00 98.81 420 ILE A CA 1
ATOM 3314 C C . ILE A 1 420 ? -17.296 -9.192 9.076 1.00 98.81 420 ILE A C 1
ATOM 3316 O O . ILE A 1 420 ? -17.486 -9.424 10.270 1.00 98.81 420 ILE A O 1
ATOM 3320 N N . ARG A 1 421 ? -18.149 -9.625 8.136 1.00 98.75 421 ARG A N 1
ATOM 3321 C CA . ARG A 1 421 ? -19.349 -10.429 8.454 1.00 98.75 421 ARG A CA 1
ATOM 3322 C C . ARG A 1 421 ? -19.002 -11.698 9.234 1.00 98.75 421 ARG A C 1
ATOM 3324 O O . ARG A 1 421 ? -19.649 -11.981 10.240 1.00 98.75 421 ARG A O 1
ATOM 3331 N N . ALA A 1 422 ? -17.972 -12.428 8.810 1.00 98.69 422 ALA A N 1
ATOM 3332 C CA . ALA A 1 422 ? -17.526 -13.658 9.459 1.00 98.69 422 ALA A CA 1
ATOM 3333 C C . ALA A 1 422 ? -17.033 -13.412 10.893 1.00 98.69 422 ALA A C 1
ATOM 3335 O O . ALA A 1 422 ? -17.328 -14.201 11.797 1.00 98.69 422 ALA A O 1
ATOM 3336 N N . VAL A 1 423 ? -16.334 -12.293 11.119 1.00 98.44 423 VAL A N 1
ATOM 3337 C CA . VAL A 1 423 ? -15.905 -11.859 12.455 1.00 98.44 423 VAL A CA 1
ATOM 3338 C C . VAL A 1 423 ? -17.113 -11.538 13.334 1.00 98.44 423 VAL A C 1
ATOM 3340 O O . VAL A 1 423 ? -17.210 -12.046 14.449 1.00 98.44 423 VAL A O 1
ATOM 3343 N N . LEU A 1 424 ? -18.075 -10.760 12.835 1.00 97.75 424 LEU A N 1
ATOM 3344 C CA . LEU A 1 424 ? -19.286 -10.423 13.592 1.00 97.75 424 LEU A CA 1
ATOM 3345 C C . LEU A 1 424 ? -20.140 -11.660 13.902 1.00 97.75 424 LEU A C 1
ATOM 3347 O O . LEU A 1 424 ? -20.653 -11.793 15.009 1.00 97.75 424 LEU A O 1
ATOM 3351 N N . ALA A 1 425 ? -20.246 -12.602 12.962 1.00 96.94 425 ALA A N 1
ATOM 3352 C CA . ALA A 1 425 ? -20.945 -13.872 13.163 1.00 96.94 425 ALA A CA 1
ATOM 3353 C C . ALA A 1 425 ? -20.245 -14.797 14.179 1.00 96.94 425 ALA A C 1
ATOM 3355 O O . ALA A 1 425 ? -20.873 -15.705 14.720 1.00 96.94 425 ALA A O 1
ATOM 3356 N N . SER A 1 426 ? -18.958 -14.557 14.447 1.00 96.56 426 SER A N 1
ATOM 3357 C CA . SER A 1 426 ? -18.121 -15.324 15.377 1.00 96.56 426 SER A CA 1
ATOM 3358 C C . SER A 1 426 ? -17.797 -14.562 16.662 1.00 96.56 426 SER A C 1
ATOM 3360 O O . SER A 1 426 ? -16.864 -14.940 17.370 1.00 96.56 426 SER A O 1
ATOM 3362 N N . SER A 1 427 ? -18.541 -13.497 16.977 1.00 94.25 427 SER A N 1
ATOM 3363 C CA . SER A 1 427 ? -18.221 -12.561 18.060 1.00 94.25 427 SER A CA 1
ATOM 3364 C C . SER A 1 427 ? -17.963 -13.239 19.410 1.00 94.25 427 SER A C 1
ATOM 3366 O O . SER A 1 427 ? -17.057 -12.835 20.138 1.00 94.25 427 SER A O 1
ATOM 3368 N N . ASP A 1 428 ? -18.692 -14.316 19.715 1.00 92.62 428 ASP A N 1
ATOM 3369 C CA . ASP A 1 428 ? -18.558 -15.088 20.956 1.00 92.62 428 ASP A CA 1
ATOM 3370 C C . ASP A 1 428 ? -17.203 -15.811 21.095 1.00 92.62 428 ASP A C 1
ATOM 3372 O O . ASP A 1 428 ? -16.765 -16.062 22.218 1.00 92.62 428 ASP A O 1
ATOM 3376 N N . LEU A 1 429 ? -16.515 -16.138 19.989 1.00 92.56 429 LEU A N 1
ATOM 3377 C CA . LEU A 1 429 ? -15.225 -16.850 20.022 1.00 92.56 429 LEU A CA 1
ATOM 3378 C C . LEU A 1 429 ? -14.087 -15.991 20.585 1.00 92.56 429 LEU A C 1
ATOM 3380 O O . LEU A 1 429 ? -13.156 -16.520 21.194 1.00 92.56 429 LEU A O 1
ATOM 3384 N N . PHE A 1 430 ? -14.158 -14.678 20.381 1.00 88.44 430 PHE A N 1
ATOM 3385 C CA . PHE A 1 430 ? -13.101 -13.730 20.750 1.00 88.44 430 PHE A CA 1
ATOM 3386 C C . PHE A 1 430 ? -13.610 -12.505 21.525 1.00 88.44 430 PHE A C 1
ATOM 3388 O O . PHE A 1 430 ? -12.832 -11.609 21.841 1.00 88.44 430 PHE A O 1
ATOM 3395 N N . GLY A 1 431 ? -14.895 -12.480 21.889 1.00 88.12 431 GLY A N 1
ATOM 3396 C CA . GLY A 1 431 ? -15.486 -11.467 22.760 1.00 88.12 431 GLY A CA 1
ATOM 3397 C C . GLY A 1 431 ? -15.754 -10.119 22.093 1.00 88.12 431 GLY A C 1
ATOM 3398 O O . GLY A 1 431 ? -15.725 -9.110 22.788 1.00 88.12 431 GLY A O 1
ATOM 3399 N N . VAL A 1 432 ? -16.014 -10.073 20.782 1.00 92.81 432 VAL A N 1
ATOM 3400 C CA . VAL A 1 432 ? -16.444 -8.831 20.105 1.00 92.81 432 VAL A CA 1
ATOM 3401 C C . VAL A 1 432 ? -17.860 -8.451 20.558 1.00 92.81 432 VAL A C 1
ATOM 3403 O O . VAL A 1 432 ? -18.742 -9.298 20.681 1.00 92.81 432 VAL A O 1
ATOM 3406 N N . SER A 1 433 ? -18.080 -7.167 20.832 1.00 93.44 433 SER A N 1
ATOM 3407 C CA . SER A 1 433 ? -19.384 -6.609 21.203 1.00 93.44 433 SER A CA 1
ATOM 3408 C C . SER A 1 433 ? -20.346 -6.597 20.012 1.00 93.44 433 SER A C 1
ATOM 3410 O O . SER A 1 433 ? -19.932 -6.400 18.873 1.00 93.44 433 SER A O 1
ATOM 3412 N N . SER A 1 434 ? -21.652 -6.709 20.268 1.00 88.56 434 SER A N 1
ATOM 3413 C CA . SER A 1 434 ? -22.677 -6.472 19.239 1.00 88.56 434 SER A CA 1
ATOM 3414 C C . SER A 1 434 ? -22.719 -5.018 18.759 1.00 88.56 434 SER A C 1
ATOM 3416 O O . SER A 1 434 ? -23.170 -4.757 17.649 1.00 88.56 434 SER A O 1
ATOM 3418 N N . ASP A 1 435 ? -22.244 -4.090 19.594 1.00 90.31 435 ASP A N 1
ATOM 3419 C CA . ASP A 1 435 ? -22.197 -2.647 19.330 1.00 90.31 435 ASP A CA 1
ATOM 3420 C C . ASP A 1 435 ? -20.769 -2.206 18.948 1.00 90.31 435 ASP A C 1
ATOM 3422 O O . ASP A 1 435 ? -20.299 -1.154 19.373 1.00 90.31 435 ASP A O 1
ATOM 3426 N N . VAL A 1 436 ? -20.022 -3.068 18.250 1.00 96.12 436 VAL A N 1
ATOM 3427 C CA . VAL A 1 436 ? -18.624 -2.816 17.878 1.00 96.12 436 VAL A CA 1
ATOM 3428 C C . VAL A 1 436 ? -18.502 -1.706 16.832 1.00 96.12 436 VAL A C 1
ATOM 3430 O O . VAL A 1 436 ? -19.218 -1.693 15.832 1.00 96.12 436 VAL A O 1
ATOM 3433 N N . ASP A 1 437 ? -17.544 -0.805 17.036 1.00 97.25 437 ASP A N 1
ATOM 3434 C CA . ASP A 1 437 ? -17.126 0.168 16.037 1.00 97.25 437 ASP A CA 1
ATOM 3435 C C . ASP A 1 437 ? -16.121 -0.481 15.083 1.00 97.25 437 ASP A C 1
ATOM 3437 O O . ASP A 1 437 ? -15.053 -0.945 15.497 1.00 97.25 437 ASP A O 1
ATOM 3441 N N . ILE A 1 438 ? -16.475 -0.504 13.798 1.00 98.44 438 ILE A N 1
ATOM 3442 C CA . ILE A 1 438 ? -15.691 -1.143 12.741 1.00 98.44 438 ILE A CA 1
ATOM 3443 C C . ILE A 1 438 ? -14.983 -0.065 11.932 1.00 98.44 438 ILE A C 1
ATOM 3445 O O . ILE A 1 438 ? -15.622 0.870 11.446 1.00 98.44 438 ILE A O 1
ATOM 3449 N N . THR A 1 439 ? -13.682 -0.211 11.719 1.00 98.81 439 THR A N 1
ATOM 3450 C CA . THR A 1 439 ? -12.950 0.586 10.727 1.00 98.81 439 THR A CA 1
ATOM 3451 C C . THR A 1 439 ? -12.083 -0.298 9.840 1.00 98.81 439 THR A C 1
ATOM 3453 O O . THR A 1 439 ? -11.894 -1.484 10.119 1.00 98.81 439 THR A O 1
ATOM 3456 N N . MET A 1 440 ? -11.584 0.266 8.739 1.00 98.88 440 MET A N 1
ATOM 3457 C CA . MET A 1 440 ? -10.704 -0.438 7.803 1.00 98.88 440 MET A CA 1
ATOM 3458 C C . MET A 1 440 ? -9.422 0.355 7.550 1.00 98.88 440 MET A C 1
ATOM 3460 O O . MET A 1 440 ? -9.449 1.588 7.522 1.00 98.88 440 MET A O 1
ATOM 3464 N N . TRP A 1 441 ? -8.305 -0.334 7.336 1.00 98.62 441 TRP A N 1
ATOM 3465 C CA . TRP A 1 441 ? -7.041 0.299 6.966 1.00 98.62 441 TRP A CA 1
ATOM 3466 C C . TRP A 1 441 ? -6.245 -0.577 6.008 1.00 98.62 441 TRP A C 1
ATOM 3468 O O . TRP A 1 441 ? -6.065 -1.767 6.254 1.00 98.62 441 TRP A O 1
ATOM 3478 N N . GLY A 1 442 ? -5.739 0.031 4.937 1.00 97.94 442 GLY A N 1
ATOM 3479 C CA . GLY A 1 442 ? -4.808 -0.614 4.018 1.00 97.94 442 GLY A CA 1
ATOM 3480 C C . GLY A 1 442 ? -3.811 0.378 3.428 1.00 97.94 442 GLY A C 1
ATOM 3481 O O . GLY A 1 442 ? -4.138 1.547 3.188 1.00 97.94 442 GLY A O 1
ATOM 3482 N N . TYR A 1 443 ? -2.596 -0.108 3.186 1.00 96.56 443 TYR A N 1
ATOM 3483 C CA . TYR A 1 443 ? -1.505 0.634 2.560 1.00 96.56 443 TYR A CA 1
ATOM 3484 C C . TYR A 1 443 ? -1.062 -0.049 1.262 1.00 96.56 443 TYR A C 1
ATOM 3486 O O . TYR A 1 443 ? -1.089 -1.275 1.183 1.00 96.56 443 TYR A O 1
ATOM 3494 N N . SER A 1 444 ? -0.654 0.722 0.250 1.00 95.00 444 SER A N 1
ATOM 3495 C CA . SER A 1 444 ? -0.178 0.199 -1.042 1.00 95.00 444 SER A CA 1
ATOM 3496 C C . SER A 1 444 ? -1.198 -0.753 -1.694 1.00 95.00 444 SER A C 1
ATOM 3498 O O . SER A 1 444 ? -2.347 -0.342 -1.872 1.00 95.00 444 SER A O 1
ATOM 3500 N N . GLY A 1 445 ? -0.863 -2.010 -2.007 1.00 94.94 445 GLY A N 1
ATOM 3501 C CA . GLY A 1 445 ? -1.828 -3.006 -2.495 1.00 94.94 445 GLY A CA 1
ATOM 3502 C C . GLY A 1 445 ? -3.014 -3.228 -1.547 1.00 94.94 445 GLY A C 1
ATOM 3503 O O . GLY A 1 445 ? -4.159 -3.327 -1.987 1.00 94.94 445 GLY A O 1
ATOM 3504 N N . GLY A 1 446 ? -2.792 -3.147 -0.233 1.00 97.44 446 GLY A N 1
ATOM 3505 C CA . GLY A 1 446 ? -3.863 -3.175 0.763 1.00 97.44 446 GLY A CA 1
ATOM 3506 C C . GLY A 1 446 ? -4.837 -1.997 0.647 1.00 97.44 446 GLY A C 1
ATOM 3507 O O . GLY A 1 446 ? -6.022 -2.144 0.935 1.00 97.44 446 GLY A O 1
ATOM 3508 N N . SER A 1 447 ? -4.381 -0.831 0.170 1.00 98.06 447 SER A N 1
ATOM 3509 C CA . SER A 1 447 ? -5.262 0.326 -0.053 1.00 98.06 447 SER A CA 1
ATOM 3510 C C . SER A 1 447 ? -6.261 0.095 -1.190 1.00 98.06 447 SER A C 1
ATOM 3512 O O . SER A 1 447 ? -7.368 0.627 -1.134 1.00 98.06 447 SER A O 1
ATOM 3514 N N . LEU A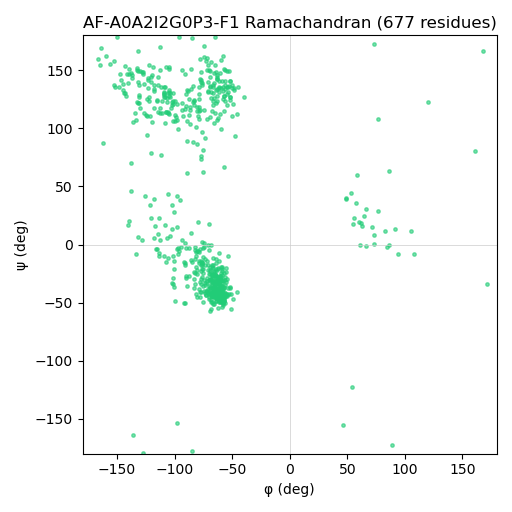 1 448 ? -5.916 -0.736 -2.182 1.00 98.31 448 LEU A N 1
ATOM 3515 C CA . LEU A 1 448 ? -6.844 -1.148 -3.235 1.00 98.31 448 LEU A CA 1
ATOM 3516 C C . LEU A 1 448 ? -7.954 -2.023 -2.647 1.00 98.31 448 LEU A C 1
ATOM 3518 O O . LEU A 1 448 ? -9.127 -1.713 -2.835 1.00 98.31 448 LEU A O 1
ATOM 3522 N N . ALA A 1 449 ? -7.603 -3.042 -1.857 1.00 98.69 449 ALA A N 1
ATOM 3523 C CA . ALA A 1 449 ? -8.583 -3.900 -1.188 1.00 98.69 449 ALA A CA 1
ATOM 3524 C C . ALA A 1 449 ? -9.520 -3.098 -0.264 1.00 98.69 449 ALA A C 1
ATOM 3526 O O . ALA A 1 449 ? -10.741 -3.261 -0.317 1.00 98.69 449 ALA A O 1
ATOM 3527 N N . THR A 1 450 ? -8.969 -2.182 0.538 1.00 98.88 450 THR A N 1
ATOM 3528 C CA . THR A 1 450 ? -9.750 -1.307 1.426 1.00 98.88 450 THR A CA 1
ATOM 3529 C C . THR A 1 450 ? -10.629 -0.327 0.650 1.00 98.88 450 THR A C 1
ATOM 3531 O O . THR A 1 450 ? -11.773 -0.084 1.037 1.00 98.88 450 THR A O 1
ATOM 3534 N N . GLY A 1 451 ? -10.119 0.233 -0.450 1.00 98.62 451 GLY A N 1
ATOM 3535 C CA . GLY A 1 451 ? -10.861 1.146 -1.316 1.00 98.62 451 GLY A CA 1
ATOM 3536 C C . GLY A 1 451 ? -12.049 0.453 -1.980 1.00 98.62 451 GLY A C 1
ATOM 3537 O O . GLY A 1 451 ? -13.170 0.937 -1.865 1.00 98.62 451 GLY A O 1
ATOM 3538 N N . PHE A 1 452 ? -11.832 -0.725 -2.571 1.00 98.81 452 PHE A N 1
ATOM 3539 C CA . PHE A 1 452 ? -12.897 -1.527 -3.177 1.00 98.81 452 PHE A CA 1
ATOM 3540 C C . PHE A 1 452 ? -13.934 -1.969 -2.142 1.00 98.81 452 PHE A C 1
ATOM 3542 O O . PHE A 1 452 ? -15.131 -1.923 -2.409 1.00 98.81 452 PHE A O 1
ATOM 3549 N N . ALA A 1 453 ? -13.512 -2.333 -0.927 1.00 98.94 453 ALA A N 1
ATOM 3550 C CA . ALA A 1 453 ? -14.447 -2.609 0.161 1.00 98.94 453 ALA A CA 1
ATOM 3551 C C . ALA A 1 453 ? -15.311 -1.379 0.500 1.00 98.94 453 ALA A C 1
ATOM 3553 O O . ALA A 1 453 ? -16.519 -1.511 0.689 1.00 98.94 453 ALA A O 1
ATOM 3554 N N . ALA A 1 454 ? -14.722 -0.179 0.543 1.00 98.81 454 ALA A N 1
ATOM 3555 C CA . ALA A 1 454 ? -15.454 1.060 0.807 1.00 98.81 454 ALA A CA 1
ATOM 3556 C C . ALA A 1 454 ? -16.438 1.423 -0.322 1.00 98.81 454 ALA A C 1
ATOM 3558 O O . ALA A 1 454 ? -17.555 1.856 -0.040 1.00 98.81 454 ALA A O 1
ATOM 3559 N N . GLU A 1 455 ? -16.043 1.213 -1.578 1.00 98.69 455 GLU A N 1
ATOM 3560 C CA . GLU A 1 455 ? -16.874 1.390 -2.773 1.00 98.69 455 GLU A CA 1
ATOM 3561 C C . GLU A 1 455 ? -18.051 0.408 -2.838 1.00 98.69 455 GLU A C 1
ATOM 3563 O O . GLU A 1 455 ? -19.175 0.786 -3.179 1.00 98.69 455 GLU A O 1
ATOM 3568 N N . LEU A 1 456 ? -17.810 -0.857 -2.486 1.00 98.62 456 LEU A N 1
ATOM 3569 C CA . LEU A 1 456 ? -18.806 -1.925 -2.554 1.00 98.62 456 LEU A CA 1
ATOM 3570 C C . LEU A 1 456 ? -19.736 -1.943 -1.337 1.00 98.62 456 LEU A C 1
ATOM 3572 O O . LEU A 1 456 ? -20.866 -2.419 -1.457 1.00 98.62 456 LEU A O 1
ATOM 3576 N N . GLN A 1 457 ? -19.321 -1.409 -0.182 1.00 98.56 457 GLN A N 1
ATOM 3577 C CA . GLN A 1 457 ? -20.110 -1.445 1.056 1.00 98.56 457 GLN A CA 1
ATOM 3578 C C . GLN A 1 457 ? -21.571 -0.991 0.863 1.00 98.56 457 GLN A C 1
ATOM 3580 O O . GLN A 1 457 ? -22.454 -1.744 1.280 1.00 98.56 457 GLN A O 1
ATOM 3585 N N . PRO A 1 458 ? -21.891 0.130 0.181 1.00 98.12 458 PRO A N 1
ATOM 3586 C CA . PRO A 1 458 ? -23.276 0.590 0.055 1.00 98.12 458 PRO A CA 1
ATOM 3587 C C . PRO A 1 458 ? -24.193 -0.359 -0.724 1.00 98.12 458 PRO A C 1
ATOM 3589 O O . PRO A 1 458 ? -25.399 -0.375 -0.480 1.00 98.12 458 PRO A O 1
ATOM 3592 N N . SER A 1 459 ? -23.650 -1.125 -1.674 1.00 97.62 459 SER A N 1
ATOM 3593 C CA . SER A 1 459 ? -24.433 -1.993 -2.566 1.00 97.62 459 SER A CA 1
ATOM 3594 C C . SER A 1 459 ? -24.380 -3.472 -2.173 1.00 97.62 459 SER A C 1
ATOM 3596 O O . SER A 1 459 ? -25.376 -4.178 -2.329 1.00 97.62 459 SER A O 1
ATOM 3598 N N . TYR A 1 460 ? -23.251 -3.930 -1.628 1.00 98.44 460 TYR A N 1
ATOM 3599 C CA . TYR A 1 460 ? -22.993 -5.329 -1.289 1.00 98.44 460 TYR A CA 1
ATOM 3600 C C . TYR A 1 460 ? -23.181 -5.642 0.199 1.00 98.44 460 TYR A C 1
ATOM 3602 O O . TYR A 1 460 ? -23.644 -6.731 0.540 1.00 98.44 460 TYR A O 1
ATOM 3610 N N . ALA A 1 461 ? -22.823 -4.710 1.088 1.00 98.25 461 ALA A N 1
ATOM 3611 C CA . ALA A 1 461 ? -22.802 -4.919 2.538 1.00 98.25 461 ALA A CA 1
ATOM 3612 C C . ALA A 1 461 ? -23.361 -3.728 3.326 1.00 98.25 461 ALA A C 1
ATOM 3614 O O . ALA A 1 461 ? -22.785 -3.277 4.318 1.00 98.25 461 ALA A O 1
ATOM 3615 N N . SER A 1 462 ? -24.509 -3.219 2.868 1.00 97.62 462 SER A N 1
ATOM 3616 C CA . SER A 1 462 ? -25.169 -2.032 3.427 1.00 97.62 462 SER A CA 1
ATOM 3617 C C . SER A 1 462 ? -25.545 -2.159 4.909 1.00 97.62 462 SER A C 1
ATOM 3619 O O . SER A 1 462 ? -25.767 -1.154 5.578 1.00 97.62 462 SER A O 1
ATOM 3621 N N . GLU A 1 463 ? -25.626 -3.385 5.428 1.00 97.44 463 GLU A N 1
ATOM 3622 C CA . GLU A 1 463 ? -25.895 -3.680 6.833 1.00 97.44 463 GLU A CA 1
ATOM 3623 C C . GLU A 1 463 ? -24.671 -3.512 7.747 1.00 97.44 463 GLU A C 1
ATOM 3625 O O . GLU A 1 463 ? -24.833 -3.445 8.967 1.00 97.44 463 GLU A O 1
ATOM 3630 N N . LEU A 1 464 ? -23.457 -3.448 7.186 1.00 97.88 464 LEU A N 1
ATOM 3631 C CA . LEU A 1 464 ? -22.234 -3.217 7.951 1.00 97.88 464 LEU A CA 1
ATOM 3632 C C . LEU A 1 464 ? -22.077 -1.727 8.260 1.00 97.88 464 LEU A C 1
ATOM 3634 O O . LEU A 1 464 ? -21.857 -0.913 7.364 1.00 97.88 464 LEU A O 1
ATOM 3638 N N . HIS A 1 465 ? -22.132 -1.373 9.541 1.00 95.50 465 HIS A N 1
ATOM 3639 C CA . HIS A 1 465 ? -21.897 -0.009 10.010 1.00 95.50 465 HIS A CA 1
ATOM 3640 C C . HIS A 1 465 ? -20.391 0.238 10.187 1.00 95.50 465 HIS A C 1
ATOM 3642 O O . HIS A 1 465 ? -19.838 0.027 11.264 1.00 95.50 465 HIS A O 1
ATOM 3648 N N . ILE A 1 466 ? -19.722 0.668 9.116 1.00 98.44 466 ILE A N 1
ATOM 3649 C CA . ILE A 1 466 ? -18.287 0.986 9.132 1.00 98.44 466 ILE A CA 1
ATOM 3650 C C . ILE A 1 466 ? -18.106 2.483 9.414 1.00 98.44 466 ILE A C 1
ATOM 3652 O O . ILE A 1 466 ? -18.618 3.330 8.685 1.00 98.44 466 ILE A O 1
ATOM 3656 N N . ALA A 1 467 ? -17.376 2.816 10.479 1.00 98.12 467 ALA A N 1
ATOM 3657 C CA . ALA A 1 467 ? -17.213 4.188 10.966 1.00 98.12 467 ALA A CA 1
ATOM 3658 C C . ALA A 1 467 ? -16.244 5.031 10.111 1.00 98.12 467 ALA A C 1
ATOM 3660 O O . ALA A 1 467 ? -16.295 6.263 10.136 1.00 98.12 467 ALA A O 1
ATOM 3661 N N . GLY A 1 468 ? -15.364 4.381 9.348 1.00 98.38 468 GLY A N 1
ATOM 3662 C CA . GLY A 1 468 ? -14.481 5.017 8.373 1.00 98.38 468 GLY A CA 1
ATOM 3663 C C . GLY A 1 468 ? -13.388 4.075 7.871 1.00 98.38 468 GLY A C 1
ATOM 3664 O O . GLY A 1 468 ? -13.143 3.021 8.466 1.00 98.38 468 GLY A O 1
ATOM 3665 N N . ALA A 1 469 ? -12.724 4.469 6.786 1.00 98.81 469 ALA A N 1
ATOM 3666 C CA . ALA A 1 469 ? -11.613 3.722 6.206 1.00 98.81 469 ALA A CA 1
ATOM 3667 C C . ALA A 1 469 ? -10.411 4.627 5.913 1.00 98.81 469 ALA A C 1
ATOM 3669 O O . ALA A 1 469 ? -10.576 5.752 5.444 1.00 98.81 469 ALA A O 1
ATOM 3670 N N . ALA A 1 470 ? -9.203 4.132 6.176 1.00 98.69 470 ALA A N 1
ATOM 3671 C CA . ALA A 1 470 ? -7.961 4.818 5.842 1.00 98.69 470 ALA A CA 1
ATOM 3672 C C . ALA A 1 470 ? -7.236 4.112 4.685 1.00 98.69 470 ALA A C 1
ATOM 3674 O O . ALA A 1 470 ? -7.034 2.898 4.713 1.00 98.69 470 ALA A O 1
ATOM 3675 N N . LEU A 1 471 ? -6.839 4.892 3.680 1.00 98.44 471 LEU A N 1
ATOM 3676 C CA . LEU A 1 471 ? -6.234 4.454 2.425 1.00 98.44 471 LEU A CA 1
ATOM 3677 C C . LEU A 1 471 ? -4.890 5.168 2.241 1.00 98.44 471 LEU A C 1
ATOM 3679 O O . LEU A 1 471 ? -4.849 6.384 2.040 1.00 98.44 471 LEU A O 1
ATOM 3683 N N . GLY A 1 472 ? -3.789 4.426 2.317 1.00 96.88 472 GLY A N 1
ATOM 3684 C CA . GLY A 1 472 ? -2.444 4.984 2.189 1.00 96.88 472 GLY A CA 1
ATOM 3685 C C . GLY A 1 472 ? -1.698 4.501 0.958 1.00 96.88 472 GLY A C 1
ATOM 3686 O O . GLY A 1 472 ? -1.835 3.348 0.567 1.00 96.88 472 GLY A O 1
ATOM 3687 N N . GLY A 1 473 ? -0.894 5.369 0.342 1.00 94.38 473 GLY A N 1
ATOM 3688 C CA . GLY A 1 473 ? -0.105 4.985 -0.835 1.00 94.38 473 GLY A CA 1
ATOM 3689 C C . GLY A 1 473 ? -0.975 4.622 -2.045 1.00 94.38 473 GLY A C 1
ATOM 3690 O O . GLY A 1 473 ? -0.523 3.889 -2.918 1.00 94.38 473 GLY A O 1
ATOM 3691 N N . VAL A 1 474 ? -2.208 5.143 -2.094 1.00 96.19 474 VAL A N 1
ATOM 3692 C CA . VAL A 1 474 ? -3.274 4.742 -3.030 1.00 96.19 474 VAL A CA 1
ATOM 3693 C C . VAL A 1 474 ? -2.798 4.669 -4.476 1.00 96.19 474 VAL A C 1
ATOM 3695 O O . VAL A 1 474 ? -2.136 5.590 -4.964 1.00 96.19 474 VAL A O 1
ATOM 3698 N N . ILE A 1 475 ? -3.176 3.589 -5.159 1.00 93.06 475 ILE A N 1
ATOM 3699 C CA . ILE A 1 475 ? -2.883 3.347 -6.571 1.00 93.06 475 ILE A CA 1
ATOM 3700 C C . ILE A 1 475 ? -4.106 3.756 -7.395 1.00 93.06 475 ILE A C 1
ATOM 3702 O O . ILE A 1 475 ? -5.139 3.097 -7.337 1.00 93.06 475 ILE A O 1
ATOM 3706 N N . GLY A 1 476 ? -4.013 4.881 -8.108 1.00 86.62 476 GLY A N 1
ATOM 3707 C CA . GLY A 1 476 ? -5.152 5.425 -8.861 1.00 86.62 476 GLY A CA 1
ATOM 3708 C C . GLY A 1 476 ? -5.297 4.867 -10.281 1.00 86.62 476 GLY A C 1
ATOM 3709 O O . GLY A 1 476 ? -6.412 4.803 -10.779 1.00 86.62 476 GLY A O 1
ATOM 3710 N N . SER A 1 477 ? -4.200 4.430 -10.915 1.00 94.25 477 SER A N 1
ATOM 3711 C CA . SER A 1 477 ? -4.247 3.746 -12.213 1.00 94.25 477 SER A CA 1
ATOM 3712 C C . SER A 1 477 ? -3.217 2.625 -12.303 1.00 94.25 477 SER A C 1
ATOM 3714 O O . SER A 1 477 ? -2.021 2.837 -12.082 1.00 94.25 477 SER A O 1
ATOM 3716 N N . LEU A 1 478 ? -3.678 1.433 -12.682 1.00 95.19 478 LEU A N 1
ATOM 3717 C CA . LEU A 1 478 ? -2.842 0.245 -12.841 1.00 95.19 478 LEU A CA 1
ATOM 3718 C C . LEU A 1 478 ? -1.976 0.328 -14.102 1.00 95.19 478 LEU A C 1
ATOM 3720 O O . LEU A 1 478 ? -0.827 -0.129 -14.097 1.00 95.19 478 LEU A O 1
ATOM 3724 N N . GLU A 1 479 ? -2.480 0.961 -15.164 1.00 92.94 479 GLU A N 1
ATOM 3725 C CA . GLU A 1 479 ? -1.706 1.217 -16.381 1.00 92.94 479 GLU A CA 1
ATOM 3726 C C . GLU A 1 479 ? -0.566 2.209 -16.113 1.00 92.94 479 GLU A C 1
ATOM 3728 O O . GLU A 1 479 ? 0.595 1.912 -16.418 1.00 92.94 479 GLU A O 1
ATOM 3733 N N . THR A 1 480 ? -0.867 3.364 -15.503 1.00 92.00 480 THR A N 1
ATOM 3734 C CA . THR A 1 480 ? 0.156 4.363 -15.151 1.00 92.00 480 THR A CA 1
ATOM 3735 C C . THR A 1 480 ? 1.196 3.769 -14.203 1.00 92.00 480 THR A C 1
ATOM 3737 O O . THR A 1 480 ? 2.396 3.964 -14.417 1.00 92.00 480 THR A O 1
ATOM 3740 N N . THR A 1 481 ? 0.777 3.008 -13.187 1.00 91.38 481 THR A N 1
ATOM 3741 C CA . THR A 1 481 ? 1.699 2.328 -12.266 1.00 91.38 481 THR A CA 1
ATOM 3742 C C . THR A 1 481 ? 2.593 1.339 -12.989 1.00 91.38 481 THR A C 1
ATOM 3744 O O . THR A 1 481 ? 3.808 1.400 -12.821 1.00 91.38 481 THR A O 1
ATOM 3747 N N . THR A 1 482 ? 2.042 0.491 -13.860 1.00 92.94 482 THR A N 1
ATOM 3748 C CA . THR A 1 482 ? 2.854 -0.467 -14.621 1.00 92.94 482 THR A CA 1
ATOM 3749 C C . THR A 1 482 ? 3.916 0.240 -15.465 1.00 92.94 482 THR A C 1
ATOM 3751 O O . THR A 1 482 ? 5.081 -0.155 -15.445 1.00 92.94 482 THR A O 1
ATOM 3754 N N . ASN A 1 483 ? 3.545 1.326 -16.149 1.00 90.38 483 ASN A N 1
ATOM 3755 C CA . ASN A 1 483 ? 4.486 2.134 -16.928 1.00 90.38 483 ASN A CA 1
ATOM 3756 C C . ASN A 1 483 ? 5.544 2.827 -16.057 1.00 90.38 483 ASN A C 1
ATOM 3758 O O . ASN A 1 483 ? 6.681 3.000 -16.490 1.00 90.38 483 ASN A O 1
ATOM 3762 N N . THR A 1 484 ? 5.174 3.229 -14.840 1.00 83.94 484 THR A N 1
ATOM 3763 C CA . THR A 1 484 ? 6.063 3.912 -13.890 1.00 83.94 484 THR A CA 1
ATOM 3764 C C . THR A 1 484 ? 7.125 2.964 -13.335 1.00 83.94 484 THR A C 1
ATOM 3766 O O . THR A 1 484 ? 8.288 3.350 -13.231 1.00 83.94 484 THR A O 1
ATOM 3769 N N . VAL A 1 485 ? 6.747 1.724 -13.000 1.00 83.94 485 VAL A N 1
ATOM 3770 C CA . VAL A 1 485 ? 7.662 0.761 -12.368 1.00 83.94 485 VAL A CA 1
ATOM 3771 C C . VAL A 1 485 ? 8.426 -0.120 -13.358 1.00 83.94 485 VAL A C 1
ATOM 3773 O O . VAL A 1 485 ? 9.438 -0.704 -12.963 1.00 83.94 485 VAL A O 1
ATOM 3776 N N . ASN A 1 486 ? 7.984 -0.235 -14.619 1.00 87.44 486 ASN A N 1
ATOM 3777 C CA . ASN A 1 486 ? 8.727 -0.963 -15.656 1.00 87.44 486 ASN A CA 1
ATOM 3778 C C . ASN A 1 486 ? 10.150 -0.397 -15.798 1.00 87.44 486 ASN A C 1
ATOM 3780 O O . ASN A 1 486 ? 10.352 0.810 -15.698 1.00 87.44 486 ASN A O 1
ATOM 3784 N N . GLU A 1 487 ? 11.149 -1.261 -16.003 1.00 84.75 487 GLU A N 1
ATOM 3785 C CA . GLU A 1 487 ? 12.582 -0.902 -16.006 1.00 84.75 487 GLU A CA 1
ATOM 3786 C C . GLU A 1 487 ? 13.113 -0.313 -14.677 1.00 84.75 487 GLU A C 1
ATOM 3788 O O . GLU A 1 487 ? 14.308 -0.027 -14.548 1.00 84.75 487 GLU A O 1
ATOM 3793 N N . GLY A 1 488 ? 12.259 -0.163 -13.662 1.00 72.19 488 GLY A N 1
ATOM 3794 C CA . GLY A 1 488 ? 12.582 0.342 -12.333 1.00 72.19 488 GLY A CA 1
ATOM 3795 C C . GLY A 1 488 ? 12.858 -0.762 -11.312 1.00 72.19 488 GLY A C 1
ATOM 3796 O O . GLY A 1 488 ? 12.779 -1.957 -11.596 1.00 72.19 488 GLY A O 1
ATOM 3797 N N . LEU A 1 489 ? 13.187 -0.367 -10.078 1.00 73.00 489 LEU A N 1
ATOM 3798 C CA . LEU A 1 489 ? 13.465 -1.305 -8.980 1.00 73.00 489 LEU A CA 1
ATOM 3799 C C . LEU A 1 489 ? 12.260 -2.207 -8.655 1.00 73.00 489 LEU A C 1
ATOM 3801 O O . LEU A 1 489 ? 12.447 -3.354 -8.267 1.00 73.00 489 LEU A O 1
ATOM 3805 N N . PHE A 1 490 ? 11.042 -1.701 -8.864 1.00 79.06 490 PHE A N 1
ATOM 3806 C CA . PHE A 1 490 ? 9.788 -2.375 -8.523 1.00 79.06 490 PHE A CA 1
ATOM 3807 C C . PHE A 1 490 ? 9.118 -3.093 -9.706 1.00 79.06 490 PHE A C 1
ATOM 3809 O O . PHE A 1 490 ? 7.956 -3.480 -9.609 1.00 79.06 490 PHE A O 1
ATOM 3816 N N . ALA A 1 491 ? 9.833 -3.319 -10.815 1.00 83.19 491 ALA A N 1
ATOM 3817 C CA . ALA A 1 491 ? 9.279 -3.961 -12.012 1.00 83.19 491 ALA A CA 1
ATOM 3818 C C . ALA A 1 491 ? 8.689 -5.366 -11.744 1.00 83.19 491 ALA A C 1
ATOM 3820 O O . ALA A 1 491 ? 7.776 -5.801 -12.445 1.00 83.19 491 ALA A O 1
ATOM 3821 N N . GLY A 1 492 ? 9.140 -6.056 -10.688 1.00 90.00 492 GLY A N 1
ATOM 3822 C CA . GLY A 1 492 ? 8.564 -7.329 -10.239 1.00 90.00 492 GLY A CA 1
ATOM 3823 C C . GLY A 1 492 ? 7.076 -7.272 -9.868 1.00 90.00 492 GLY A C 1
ATOM 3824 O O . GLY A 1 492 ? 6.387 -8.277 -10.042 1.00 90.00 492 GLY A O 1
ATOM 3825 N N . LEU A 1 493 ? 6.550 -6.108 -9.456 1.00 93.62 493 LEU A N 1
ATOM 3826 C CA . LEU A 1 493 ? 5.116 -5.918 -9.186 1.00 93.62 493 LEU A CA 1
ATOM 3827 C C . LEU A 1 493 ? 4.259 -6.156 -10.430 1.00 93.62 493 LEU A C 1
ATOM 3829 O O . LEU A 1 493 ? 3.171 -6.712 -10.337 1.00 93.62 493 LEU A O 1
ATOM 3833 N N . VAL A 1 494 ? 4.761 -5.784 -11.608 1.00 96.56 494 VAL A N 1
ATOM 3834 C CA . VAL A 1 494 ? 4.053 -5.985 -12.882 1.00 96.56 494 VAL A CA 1
ATOM 3835 C C . VAL A 1 494 ? 3.920 -7.471 -13.194 1.00 96.56 494 VAL A C 1
ATOM 3837 O O . VAL A 1 494 ? 2.886 -7.916 -13.684 1.00 96.56 494 VAL A O 1
ATOM 3840 N N . VAL A 1 495 ? 4.966 -8.249 -12.903 1.00 97.69 495 VAL A N 1
ATOM 3841 C CA . VAL A 1 495 ? 4.970 -9.699 -13.124 1.00 97.69 495 VAL A CA 1
ATOM 3842 C C . VAL A 1 495 ? 4.026 -10.385 -12.139 1.00 97.69 495 VAL A C 1
ATOM 3844 O O . VAL A 1 495 ? 3.219 -11.213 -12.559 1.00 97.69 495 VAL A O 1
ATOM 3847 N N . ALA A 1 496 ? 4.075 -10.004 -10.858 1.00 97.31 496 ALA A N 1
ATOM 3848 C CA . ALA A 1 496 ? 3.134 -10.490 -9.850 1.00 97.31 496 ALA A CA 1
ATOM 3849 C C . ALA A 1 496 ? 1.685 -10.145 -10.231 1.00 97.31 496 ALA A C 1
ATOM 3851 O O . ALA A 1 496 ? 0.826 -11.022 -10.223 1.00 97.31 496 ALA A O 1
ATOM 3852 N N . GLY A 1 497 ? 1.422 -8.902 -10.647 1.00 97.38 497 GLY A N 1
ATOM 3853 C CA . GLY A 1 497 ? 0.098 -8.441 -11.069 1.00 97.38 497 GLY A CA 1
ATOM 3854 C C . GLY A 1 497 ? -0.422 -9.164 -12.310 1.00 97.38 497 GLY A C 1
ATOM 3855 O O . GLY A 1 497 ? -1.583 -9.556 -12.355 1.00 97.38 497 GLY A O 1
ATOM 3856 N N . ALA A 1 498 ? 0.435 -9.421 -13.302 1.00 97.88 498 ALA A N 1
ATOM 3857 C CA . ALA A 1 498 ? 0.060 -10.192 -14.487 1.00 97.88 498 ALA A CA 1
ATOM 3858 C C . ALA A 1 498 ? -0.366 -11.625 -14.129 1.00 97.88 498 ALA A C 1
ATOM 3860 O O . ALA A 1 498 ? -1.381 -12.112 -14.632 1.00 97.88 498 ALA A O 1
ATOM 3861 N N . HIS A 1 499 ? 0.369 -12.291 -13.232 1.00 98.38 499 HIS A N 1
ATOM 3862 C CA . HIS A 1 499 ? -0.025 -13.611 -12.736 1.00 98.38 499 HIS A CA 1
ATOM 3863 C C . HIS A 1 499 ? -1.278 -13.551 -11.870 1.00 98.38 499 HIS A C 1
ATOM 3865 O O . HIS A 1 499 ? -2.146 -14.397 -12.046 1.00 98.38 499 HIS A O 1
ATOM 3871 N N . GLY A 1 500 ? -1.419 -12.553 -10.997 1.00 98.06 500 GLY A N 1
ATOM 3872 C CA . GLY A 1 500 ? -2.613 -12.351 -10.172 1.00 98.06 500 GLY A CA 1
ATOM 3873 C C . GLY A 1 500 ? -3.877 -12.170 -11.016 1.00 98.06 500 GLY A C 1
ATOM 3874 O O . GLY A 1 500 ? -4.864 -12.883 -10.820 1.00 98.06 500 GLY A O 1
ATOM 3875 N N . PHE A 1 501 ? -3.810 -11.350 -12.068 1.00 98.31 501 PHE A N 1
ATOM 3876 C CA . PHE A 1 501 ? -4.882 -11.267 -13.057 1.00 98.31 501 PHE A CA 1
ATOM 3877 C C . PHE A 1 501 ? -5.119 -12.591 -13.775 1.00 98.31 501 PHE A C 1
ATOM 3879 O O . PHE A 1 501 ? -6.268 -12.986 -13.926 1.00 98.31 501 PHE A O 1
ATOM 3886 N N . ALA A 1 502 ? -4.075 -13.322 -14.173 1.00 98.12 502 ALA A N 1
ATOM 3887 C CA . ALA A 1 502 ? -4.236 -14.641 -14.787 1.00 98.12 502 ALA A CA 1
ATOM 3888 C C . ALA A 1 502 ? -4.867 -15.680 -13.840 1.00 98.12 502 ALA A C 1
ATOM 3890 O O . ALA A 1 502 ? -5.496 -16.633 -14.307 1.00 98.12 502 ALA A O 1
ATOM 3891 N N . ARG A 1 503 ? -4.719 -15.522 -12.515 1.00 97.62 503 ARG A N 1
ATOM 3892 C CA . ARG A 1 503 ? -5.413 -16.365 -11.534 1.00 97.62 503 ARG A CA 1
ATOM 3893 C C . ARG A 1 503 ? -6.908 -16.105 -11.567 1.00 97.62 503 ARG A C 1
ATOM 3895 O O . ARG A 1 503 ? -7.648 -17.069 -11.426 1.00 97.62 503 ARG A O 1
ATOM 3902 N N . GLU A 1 504 ? -7.348 -14.865 -11.766 1.00 97.81 504 GLU A N 1
ATOM 3903 C CA . GLU A 1 504 ? -8.768 -14.510 -11.755 1.00 97.81 504 GLU A CA 1
ATOM 3904 C C . GLU A 1 504 ? -9.434 -14.589 -13.135 1.00 97.81 504 GLU A C 1
ATOM 3906 O O . GLU A 1 504 ? -10.460 -15.252 -13.267 1.00 97.81 504 GLU A O 1
ATOM 3911 N N . TYR A 1 505 ? -8.833 -13.974 -14.154 1.00 98.31 505 TYR A N 1
ATOM 3912 C CA . TYR A 1 505 ? -9.379 -13.743 -15.492 1.00 98.31 505 TYR A CA 1
ATOM 3913 C C . TYR A 1 505 ? -8.806 -14.753 -16.507 1.00 98.31 505 TYR A C 1
ATOM 3915 O O . TYR A 1 505 ? -7.651 -14.623 -16.930 1.00 98.31 505 TYR A O 1
ATOM 3923 N N . PRO A 1 506 ? -9.588 -15.760 -16.956 1.00 97.19 506 PRO A N 1
ATOM 3924 C CA . PRO A 1 506 ? -9.079 -16.802 -17.851 1.00 97.19 506 PRO A CA 1
ATOM 3925 C C . PRO A 1 506 ? -8.596 -16.284 -19.211 1.00 97.19 506 PRO A C 1
ATOM 3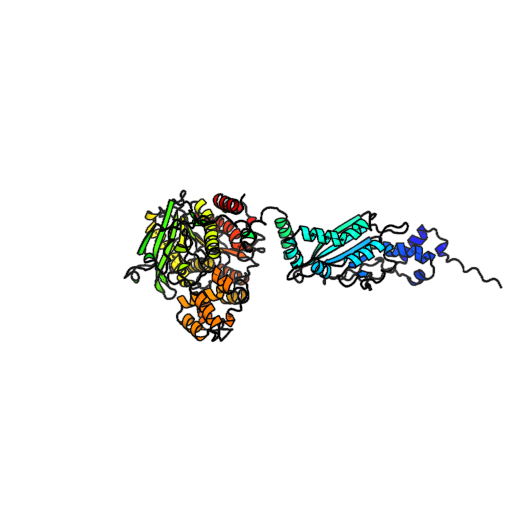927 O O . PRO A 1 506 ? -7.678 -16.857 -19.793 1.00 97.19 506 PRO A O 1
ATOM 3930 N N . ASP A 1 507 ? -9.189 -15.205 -19.722 1.00 97.69 507 ASP A N 1
ATOM 3931 C CA . ASP A 1 507 ? -8.792 -14.608 -20.998 1.00 97.69 507 ASP A CA 1
ATOM 3932 C C . ASP A 1 507 ? -7.488 -13.801 -20.898 1.00 97.69 507 ASP A C 1
ATOM 3934 O O . ASP A 1 507 ? -6.724 -13.766 -21.862 1.00 97.69 507 ASP A O 1
ATOM 3938 N N . VAL A 1 508 ? -7.165 -13.239 -19.726 1.00 98.00 508 VAL A N 1
ATOM 3939 C CA . VAL A 1 508 ? -5.823 -12.699 -19.438 1.00 98.00 508 VAL A CA 1
ATOM 3940 C C . VAL A 1 508 ? -4.793 -13.825 -19.379 1.00 98.00 508 VAL A C 1
ATOM 3942 O O . VAL A 1 508 ? -3.716 -13.689 -19.956 1.00 98.00 508 VAL A O 1
ATOM 3945 N N . ALA A 1 509 ? -5.118 -14.953 -18.740 1.00 97.94 509 ALA A N 1
ATOM 3946 C CA . ALA A 1 509 ? -4.220 -16.108 -18.688 1.00 97.94 509 ALA A CA 1
ATOM 3947 C C . ALA A 1 509 ? -3.896 -16.652 -20.091 1.00 97.94 509 ALA A C 1
ATOM 3949 O O . ALA A 1 509 ? -2.730 -16.903 -20.406 1.00 97.94 509 ALA A O 1
ATOM 3950 N N . GLU A 1 510 ? -4.911 -16.793 -20.951 1.00 98.12 510 GLU A N 1
ATOM 3951 C CA . GLU A 1 510 ? -4.735 -17.199 -22.351 1.00 98.12 510 GLU A CA 1
ATOM 3952 C C . GLU A 1 510 ? -3.902 -16.177 -23.136 1.00 98.12 510 GLU A C 1
ATOM 3954 O O . GLU A 1 510 ? -2.975 -16.556 -23.856 1.00 98.12 510 GLU A O 1
ATOM 3959 N N . LEU A 1 511 ? -4.182 -14.881 -22.956 1.00 98.00 511 LEU A N 1
ATOM 3960 C CA . LEU A 1 511 ? -3.439 -13.810 -23.610 1.00 98.00 511 LEU A CA 1
ATOM 3961 C C . LEU A 1 511 ? -1.960 -13.804 -23.206 1.00 98.00 511 LEU A C 1
ATOM 3963 O O . LEU A 1 511 ? -1.099 -13.682 -24.075 1.00 98.00 511 LEU A O 1
ATOM 3967 N N . ILE A 1 512 ? -1.655 -13.946 -21.913 1.00 97.44 512 ILE A N 1
ATOM 3968 C CA . ILE A 1 512 ? -0.277 -14.036 -21.418 1.00 97.44 512 ILE A CA 1
ATOM 3969 C C . ILE A 1 512 ? 0.414 -15.248 -22.043 1.00 97.44 512 ILE A C 1
ATOM 3971 O O . ILE A 1 512 ? 1.495 -15.098 -22.602 1.00 97.44 512 ILE A O 1
ATOM 3975 N N . GLU A 1 513 ? -0.199 -16.432 -22.024 1.00 96.94 513 GLU A N 1
ATOM 3976 C CA . GLU A 1 513 ? 0.420 -17.646 -22.573 1.00 96.94 513 GLU A CA 1
ATOM 3977 C C . GLU A 1 513 ? 0.751 -17.514 -24.073 1.00 96.94 513 GLU A C 1
ATOM 3979 O O . GLU A 1 513 ? 1.853 -17.900 -24.494 1.00 96.94 513 GLU A O 1
ATOM 3984 N N . ASP A 1 514 ? -0.165 -16.932 -24.860 1.00 97.19 514 ASP A N 1
ATOM 3985 C CA . ASP A 1 514 ? 0.005 -16.664 -26.296 1.00 97.19 514 ASP A CA 1
ATOM 3986 C C . ASP A 1 514 ? 1.080 -15.602 -26.565 1.00 97.19 514 ASP A C 1
ATOM 3988 O O . ASP A 1 514 ? 1.941 -15.772 -27.442 1.00 97.19 514 ASP A O 1
ATOM 3992 N N . GLN A 1 515 ? 1.062 -14.516 -25.791 1.00 97.81 515 GLN A N 1
ATOM 3993 C CA . GLN A 1 515 ? 1.946 -13.376 -25.989 1.00 97.81 515 GLN A CA 1
ATOM 3994 C C . GLN A 1 515 ? 3.297 -13.531 -25.310 1.00 97.81 515 GLN A C 1
ATOM 3996 O O . GLN A 1 515 ? 4.190 -12.772 -25.648 1.00 97.81 515 GLN A O 1
ATOM 4001 N N . LEU A 1 516 ? 3.517 -14.480 -24.404 1.00 97.69 516 LEU A N 1
ATOM 4002 C CA . LEU A 1 516 ? 4.830 -14.669 -23.790 1.00 97.69 516 LEU A CA 1
ATOM 4003 C C . LEU A 1 516 ? 5.901 -14.959 -24.848 1.00 97.69 516 LEU A C 1
ATOM 4005 O O . LEU A 1 516 ? 5.676 -15.695 -25.811 1.00 97.69 516 LEU A O 1
ATOM 4009 N N . THR A 1 517 ? 7.085 -14.390 -24.638 1.00 96.69 517 THR A N 1
ATOM 4010 C CA . THR A 1 517 ? 8.245 -14.522 -25.520 1.00 96.69 517 THR A CA 1
ATOM 4011 C C . THR A 1 517 ? 8.600 -15.983 -25.817 1.00 96.69 517 THR A C 1
ATOM 4013 O O . THR A 1 517 ? 8.408 -16.882 -24.990 1.00 96.69 517 THR A O 1
ATOM 4016 N N . ASP A 1 518 ? 9.151 -16.214 -27.011 1.00 96.75 518 ASP A N 1
ATOM 4017 C CA . ASP A 1 518 ? 9.670 -17.520 -27.431 1.00 96.75 518 ASP A CA 1
ATOM 4018 C C . ASP A 1 518 ? 11.085 -17.792 -26.868 1.00 96.75 518 ASP A C 1
ATOM 4020 O O . ASP A 1 518 ? 11.619 -18.890 -27.039 1.00 96.75 518 ASP A O 1
ATOM 4024 N N . ASP A 1 519 ? 11.708 -16.816 -26.185 1.00 97.44 519 ASP A N 1
ATOM 4025 C CA . ASP A 1 519 ? 12.958 -17.020 -25.443 1.00 97.44 519 ASP A CA 1
ATOM 4026 C C . ASP A 1 519 ? 12.703 -17.945 -24.234 1.00 97.44 519 ASP A C 1
ATOM 4028 O O . ASP A 1 519 ? 11.996 -17.558 -23.296 1.00 97.44 519 ASP A O 1
ATOM 4032 N N . PRO A 1 520 ? 13.292 -19.156 -24.199 1.00 96.69 520 PRO A N 1
ATOM 4033 C CA . PRO A 1 520 ? 12.988 -20.140 -23.166 1.00 96.69 520 PRO A CA 1
ATOM 4034 C C . PRO A 1 520 ? 13.467 -19.727 -21.769 1.00 96.69 520 PRO A C 1
ATOM 4036 O O . PRO A 1 520 ? 12.888 -20.173 -20.781 1.00 96.69 520 PRO A O 1
ATOM 4039 N N . VAL A 1 521 ? 14.506 -18.893 -21.660 1.00 96.81 521 VAL A N 1
ATOM 4040 C CA . VAL A 1 521 ? 15.038 -18.432 -20.370 1.00 96.81 521 VAL A CA 1
ATOM 4041 C C . VAL A 1 521 ? 14.107 -17.383 -19.779 1.00 96.81 521 VAL A C 1
ATOM 4043 O O . VAL A 1 521 ? 13.688 -17.521 -18.630 1.00 96.81 521 VAL A O 1
ATOM 4046 N N . ARG A 1 522 ? 13.734 -16.374 -20.575 1.00 96.25 522 ARG A N 1
ATOM 4047 C CA . ARG A 1 522 ? 12.789 -15.333 -20.146 1.00 96.25 522 ARG A CA 1
ATOM 4048 C C . ARG A 1 522 ? 11.415 -15.920 -19.850 1.00 96.25 522 ARG A C 1
ATOM 4050 O O . ARG A 1 522 ? 10.861 -15.655 -18.788 1.00 96.25 522 ARG A O 1
ATOM 4057 N N . ARG A 1 523 ? 10.903 -16.783 -20.734 1.00 97.62 523 ARG A N 1
ATOM 4058 C CA . ARG A 1 523 ? 9.620 -17.464 -20.528 1.00 97.62 523 ARG A CA 1
ATOM 4059 C C . ARG A 1 523 ? 9.614 -18.254 -19.224 1.00 97.62 523 ARG A C 1
ATOM 4061 O O . ARG A 1 523 ? 8.687 -18.111 -18.436 1.00 97.62 523 ARG A O 1
ATOM 4068 N N . LYS A 1 524 ? 10.654 -19.060 -18.970 1.00 96.88 524 LYS A N 1
ATOM 4069 C CA . LYS A 1 524 ? 10.755 -19.828 -17.723 1.00 96.88 524 LYS A CA 1
ATOM 4070 C C . LYS A 1 524 ? 10.786 -18.903 -16.506 1.00 96.88 524 LYS A C 1
ATOM 4072 O O . LYS A 1 524 ? 10.025 -19.126 -15.578 1.00 96.88 524 LYS A O 1
ATOM 4077 N N . LYS A 1 525 ? 11.630 -17.867 -16.526 1.00 96.81 525 LYS A N 1
ATOM 4078 C CA . LYS A 1 525 ? 11.750 -16.916 -15.416 1.00 96.81 525 LYS A CA 1
ATOM 4079 C C . LYS A 1 525 ? 10.415 -16.234 -15.098 1.00 96.81 525 LYS A C 1
ATOM 4081 O O . LYS A 1 525 ? 10.046 -16.166 -13.934 1.00 96.81 525 LYS A O 1
ATOM 4086 N N . PHE A 1 526 ? 9.678 -15.789 -16.119 1.00 97.62 526 PHE A N 1
ATOM 4087 C CA . PHE A 1 526 ? 8.340 -15.223 -15.940 1.00 97.62 526 PHE A CA 1
ATOM 4088 C C . PHE A 1 526 ? 7.379 -16.235 -15.317 1.00 97.62 526 PHE A C 1
ATOM 4090 O O . PHE A 1 526 ? 6.708 -15.913 -14.347 1.00 97.62 526 PHE A O 1
ATOM 4097 N N . LEU A 1 527 ? 7.326 -17.466 -15.832 1.00 96.88 527 LEU A N 1
ATOM 4098 C CA . LEU A 1 527 ? 6.417 -18.496 -15.320 1.00 96.88 527 LEU A CA 1
ATOM 4099 C C . LEU A 1 527 ? 6.767 -18.959 -13.899 1.00 96.88 527 LEU A C 1
ATOM 4101 O O . LEU A 1 527 ? 5.855 -19.270 -13.144 1.00 96.88 527 LEU A O 1
ATOM 4105 N N . ASP A 1 528 ? 8.047 -18.985 -13.520 1.00 94.75 528 ASP A N 1
ATOM 4106 C CA . ASP A 1 528 ? 8.479 -19.328 -12.158 1.00 94.75 528 ASP A CA 1
ATOM 4107 C C . ASP A 1 528 ? 8.002 -18.290 -11.119 1.00 94.75 528 ASP A C 1
ATOM 4109 O O . ASP A 1 528 ? 7.835 -18.628 -9.951 1.00 94.75 528 ASP A O 1
ATOM 4113 N N . ALA A 1 529 ? 7.772 -17.035 -11.526 1.00 94.50 529 ALA A N 1
ATOM 4114 C CA . ALA A 1 529 ? 7.349 -15.946 -10.638 1.00 94.50 52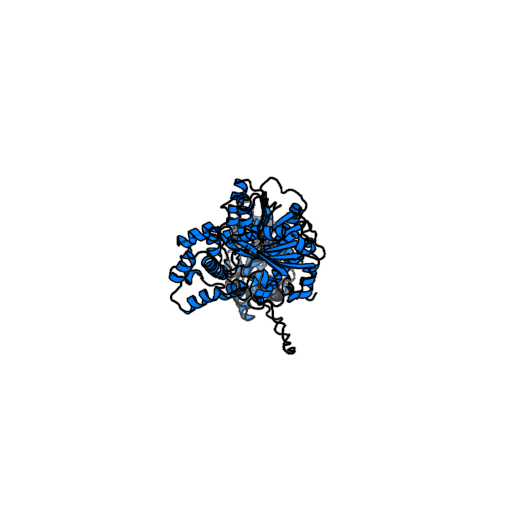9 ALA A CA 1
ATOM 4115 C C . ALA A 1 529 ? 5.940 -16.129 -10.051 1.00 94.50 529 ALA A C 1
ATOM 4117 O O . ALA A 1 529 ? 5.608 -15.523 -9.034 1.00 94.50 529 ALA A O 1
ATOM 4118 N N . ARG A 1 530 ? 5.110 -16.970 -10.684 1.00 94.12 530 ARG A N 1
ATOM 4119 C CA . ARG A 1 530 ? 3.710 -17.188 -10.289 1.00 94.12 530 ARG A CA 1
ATOM 4120 C C . ARG A 1 530 ? 3.548 -17.917 -8.951 1.00 94.12 530 ARG A C 1
ATOM 4122 O O . ARG A 1 530 ? 2.453 -17.905 -8.396 1.00 94.12 530 ARG A O 1
ATOM 4129 N N . ASP A 1 531 ? 4.604 -18.601 -8.511 1.00 91.25 531 ASP A N 1
ATOM 4130 C CA . ASP A 1 531 ? 4.660 -19.453 -7.321 1.00 91.25 531 ASP A CA 1
ATOM 4131 C C . ASP A 1 531 ? 5.702 -18.872 -6.331 1.00 91.25 531 ASP A C 1
ATOM 4133 O O . ASP A 1 531 ? 6.519 -19.602 -5.771 1.00 91.25 531 ASP A O 1
ATOM 4137 N N . ARG A 1 532 ? 5.741 -17.533 -6.207 1.00 90.12 532 ARG A N 1
ATOM 4138 C CA . ARG A 1 532 ? 6.670 -16.767 -5.356 1.00 90.12 532 ARG A CA 1
ATOM 4139 C C . ARG A 1 532 ? 5.994 -15.578 -4.687 1.00 90.12 532 ARG A C 1
ATOM 4141 O O . ARG A 1 532 ? 5.161 -14.903 -5.297 1.00 90.12 532 ARG A O 1
ATOM 4148 N N . CYS A 1 533 ? 6.447 -15.260 -3.483 1.00 91.75 533 CYS A N 1
ATOM 4149 C CA . CYS A 1 533 ? 6.056 -14.071 -2.739 1.00 91.75 533 CYS A CA 1
ATOM 4150 C C . CYS A 1 533 ? 6.699 -12.792 -3.293 1.00 91.75 533 CYS A C 1
ATOM 4152 O O . CYS A 1 533 ? 7.583 -12.824 -4.158 1.00 91.75 533 CYS A O 1
ATOM 4154 N N . LEU A 1 534 ? 6.238 -11.642 -2.789 1.00 87.38 534 LEU A N 1
ATOM 4155 C CA . LEU A 1 534 ? 6.602 -10.313 -3.284 1.00 87.38 534 LEU A CA 1
ATOM 4156 C C . LEU A 1 534 ? 8.119 -10.106 -3.408 1.00 87.38 534 LEU A C 1
ATOM 4158 O O . LEU A 1 534 ? 8.618 -9.762 -4.478 1.00 87.38 534 LEU A O 1
ATOM 4162 N N . ILE A 1 535 ? 8.872 -10.310 -2.323 1.00 83.75 535 ILE A N 1
ATOM 4163 C CA . ILE A 1 535 ? 10.288 -9.915 -2.265 1.00 83.75 535 ILE A CA 1
ATOM 4164 C C . ILE A 1 535 ? 11.164 -10.644 -3.300 1.00 83.75 535 ILE A C 1
ATOM 4166 O O . ILE A 1 535 ? 11.909 -9.963 -4.009 1.00 83.75 535 ILE A O 1
ATOM 4170 N N . PRO A 1 536 ? 11.095 -11.980 -3.459 1.00 78.12 536 PRO A N 1
ATOM 4171 C CA . PRO A 1 536 ? 11.768 -12.658 -4.565 1.00 78.12 536 PRO A CA 1
ATOM 4172 C C . PRO A 1 536 ? 11.400 -12.099 -5.942 1.00 78.12 536 PRO A C 1
ATOM 4174 O O . PRO A 1 536 ? 12.293 -11.895 -6.761 1.00 78.12 536 PRO A O 1
ATOM 4177 N N . ASN A 1 537 ? 10.120 -11.799 -6.192 1.00 82.62 537 ASN A N 1
ATOM 4178 C CA . ASN A 1 537 ? 9.684 -11.223 -7.467 1.00 82.62 537 ASN A CA 1
ATOM 4179 C C . ASN A 1 537 ? 10.285 -9.830 -7.699 1.00 82.62 537 ASN A C 1
ATOM 4181 O O . ASN A 1 537 ? 10.779 -9.550 -8.791 1.00 82.62 537 ASN A O 1
ATOM 4185 N N . ILE A 1 538 ? 10.334 -8.972 -6.678 1.00 81.12 538 ILE A N 1
ATOM 4186 C CA . ILE A 1 538 ? 11.031 -7.681 -6.768 1.00 81.12 538 ILE A CA 1
ATOM 4187 C C . ILE A 1 538 ? 12.507 -7.885 -7.119 1.00 81.12 538 ILE A C 1
ATOM 4189 O O . ILE A 1 538 ? 13.003 -7.274 -8.062 1.00 81.12 538 ILE A O 1
ATOM 4193 N N . LEU A 1 539 ? 13.210 -8.762 -6.399 1.00 78.19 539 LEU A N 1
ATOM 4194 C CA . LEU A 1 539 ? 14.646 -8.977 -6.593 1.00 78.19 539 LEU A CA 1
ATOM 4195 C C . LEU A 1 539 ? 14.977 -9.582 -7.958 1.00 78.19 539 LEU A C 1
ATOM 4197 O O . LEU A 1 539 ? 15.966 -9.188 -8.576 1.00 78.19 539 LEU A O 1
ATOM 4201 N N . ASP A 1 540 ? 14.163 -10.522 -8.432 1.00 82.25 540 ASP A N 1
ATOM 4202 C CA . ASP A 1 540 ? 14.426 -11.214 -9.686 1.00 82.25 540 ASP A CA 1
ATOM 4203 C C . ASP A 1 540 ? 14.194 -10.325 -10.902 1.00 82.25 540 ASP A C 1
ATOM 4205 O O . ASP A 1 540 ? 14.912 -10.475 -11.888 1.00 82.25 540 ASP A O 1
ATOM 4209 N N . PHE A 1 541 ? 13.235 -9.400 -10.858 1.00 85.12 541 PHE A N 1
ATOM 4210 C CA . PHE A 1 541 ? 12.900 -8.527 -11.991 1.00 85.12 541 PHE A CA 1
ATOM 4211 C C . PHE A 1 541 ? 13.374 -7.078 -11.817 1.00 85.12 541 PHE A C 1
ATOM 4213 O O . PHE A 1 541 ? 13.078 -6.237 -12.663 1.00 85.12 541 PHE A O 1
ATOM 4220 N N . ALA A 1 542 ? 14.128 -6.775 -10.757 1.00 78.56 542 ALA A N 1
ATOM 4221 C CA . ALA A 1 542 ? 14.648 -5.440 -10.487 1.00 78.56 542 ALA A CA 1
ATOM 4222 C C . ALA A 1 542 ? 15.385 -4.848 -11.702 1.00 78.56 542 ALA A C 1
ATOM 4224 O O . ALA A 1 542 ? 16.357 -5.412 -12.209 1.00 78.56 542 ALA A O 1
ATOM 4225 N N . SER A 1 543 ? 14.937 -3.666 -12.127 1.00 78.75 543 SER A N 1
ATOM 4226 C CA . SER A 1 543 ? 15.480 -2.902 -13.256 1.00 78.75 543 SER A CA 1
ATOM 4227 C C . SER A 1 543 ? 15.397 -3.595 -14.620 1.00 78.75 543 SER A C 1
ATOM 4229 O O . SER A 1 543 ? 16.113 -3.219 -15.550 1.00 78.75 543 SER A O 1
ATOM 4231 N N . GLU A 1 544 ? 14.541 -4.607 -14.762 1.00 87.94 544 GLU A N 1
ATOM 4232 C CA . GLU A 1 544 ? 14.279 -5.242 -16.049 1.00 87.94 544 GLU A CA 1
ATOM 4233 C C . GLU A 1 544 ? 13.111 -4.581 -16.786 1.00 87.94 544 GLU A C 1
ATOM 4235 O O . GLU A 1 544 ? 12.133 -4.147 -16.180 1.00 87.94 544 GLU A O 1
ATOM 4240 N N . ASP A 1 545 ? 13.194 -4.560 -18.118 1.00 94.06 545 ASP A N 1
ATOM 4241 C CA . ASP A 1 545 ? 12.042 -4.292 -18.982 1.00 94.06 545 ASP A CA 1
ATOM 4242 C C . ASP A 1 545 ? 11.136 -5.531 -18.983 1.00 94.06 545 ASP A C 1
ATOM 4244 O O . ASP A 1 545 ? 11.332 -6.473 -19.765 1.00 94.06 545 ASP A O 1
ATOM 4248 N N . VAL A 1 546 ? 10.170 -5.560 -18.067 1.00 94.12 546 VAL A N 1
ATOM 4249 C CA . VAL A 1 546 ? 9.228 -6.674 -17.903 1.00 94.12 546 VAL A CA 1
ATOM 4250 C C . VAL A 1 546 ? 8.249 -6.768 -19.071 1.00 94.12 546 VAL A C 1
ATOM 4252 O O . VAL A 1 546 ? 7.773 -7.859 -19.379 1.00 94.12 546 VAL A O 1
ATOM 4255 N N . LEU A 1 547 ? 8.023 -5.677 -19.809 1.00 96.00 547 LEU A N 1
ATOM 4256 C CA . LEU A 1 547 ? 7.221 -5.706 -21.033 1.00 96.00 547 LEU A CA 1
ATOM 4257 C C . LEU A 1 547 ? 7.930 -6.470 -22.166 1.00 96.00 547 LEU A C 1
ATOM 4259 O O . LEU A 1 547 ? 7.271 -7.088 -23.003 1.00 96.00 547 LEU A O 1
ATOM 4263 N N . SER A 1 548 ? 9.266 -6.553 -22.139 1.00 95.88 548 SER A N 1
ATOM 4264 C CA . SER A 1 548 ? 10.045 -7.387 -23.074 1.00 95.88 548 SER A CA 1
ATOM 4265 C C . SER A 1 548 ? 9.928 -8.903 -22.857 1.00 95.88 548 SER A C 1
ATOM 4267 O O . SER A 1 548 ? 10.553 -9.691 -23.582 1.00 95.88 548 SER A O 1
ATOM 4269 N N . TYR A 1 549 ? 9.155 -9.337 -21.857 1.00 97.31 549 TYR A N 1
ATOM 4270 C CA . TYR A 1 549 ? 8.780 -10.741 -21.679 1.00 97.31 549 TYR A CA 1
ATOM 4271 C C . TYR A 1 549 ? 7.610 -11.152 -22.575 1.00 97.31 549 TYR A C 1
ATOM 4273 O O . TYR A 1 549 ? 7.359 -12.349 -22.724 1.00 97.31 549 TYR A O 1
ATOM 4281 N N . TYR A 1 550 ? 6.957 -10.197 -23.237 1.00 97.75 550 TYR A N 1
ATOM 4282 C CA . TYR A 1 550 ? 5.911 -10.438 -24.221 1.00 97.75 550 TYR A CA 1
ATOM 4283 C C . TYR A 1 550 ? 6.429 -10.219 -25.655 1.00 97.75 550 TYR A C 1
ATOM 4285 O O . TYR A 1 550 ? 7.326 -9.420 -25.904 1.00 97.75 550 TYR A O 1
ATOM 4293 N N . LYS A 1 551 ? 5.854 -10.929 -26.629 1.00 97.50 551 LYS A N 1
ATOM 4294 C CA . LYS A 1 551 ? 6.086 -10.798 -28.076 1.00 97.50 551 LYS A CA 1
ATOM 4295 C C . LYS A 1 551 ? 5.694 -9.406 -28.558 1.00 97.50 551 LYS A C 1
ATOM 4297 O O . LYS A 1 551 ? 6.410 -8.806 -29.355 1.00 97.50 551 LYS A O 1
ATOM 4302 N N . ASN A 1 552 ? 4.558 -8.907 -28.072 1.00 94.50 552 ASN A N 1
ATOM 4303 C CA . ASN A 1 552 ? 4.170 -7.513 -28.201 1.00 94.50 552 ASN A CA 1
ATOM 4304 C C . ASN A 1 552 ? 4.511 -6.779 -26.900 1.00 94.50 552 ASN A C 1
ATOM 4306 O O . ASN A 1 552 ? 3.851 -6.997 -25.892 1.00 94.50 552 ASN A O 1
ATOM 4310 N N . HIS A 1 553 ? 5.510 -5.898 -26.932 1.00 92.81 553 HIS A N 1
ATOM 4311 C CA . HIS A 1 553 ? 5.909 -5.115 -25.756 1.00 92.81 553 HIS A CA 1
ATOM 4312 C C . HIS A 1 553 ? 4.826 -4.098 -25.344 1.00 92.81 553 HIS A C 1
ATOM 4314 O O . HIS A 1 553 ? 4.818 -3.633 -24.215 1.00 92.81 553 HIS A O 1
ATOM 4320 N N . ASP A 1 554 ? 3.881 -3.788 -26.235 1.00 92.56 554 ASP A N 1
ATOM 4321 C CA . ASP A 1 554 ? 2.701 -2.964 -25.952 1.00 92.56 554 ASP A CA 1
ATOM 4322 C C . ASP A 1 554 ? 1.479 -3.841 -25.606 1.00 92.56 554 ASP A C 1
ATOM 4324 O O . ASP A 1 554 ? 0.356 -3.617 -26.061 1.00 92.56 554 ASP A O 1
ATOM 4328 N N . ILE A 1 555 ? 1.696 -4.932 -24.861 1.00 94.31 555 ILE A N 1
ATOM 4329 C CA . ILE A 1 555 ? 0.616 -5.850 -24.464 1.00 94.31 555 ILE A CA 1
ATOM 4330 C C . ILE A 1 555 ? -0.448 -5.147 -23.613 1.00 94.31 555 ILE A C 1
ATOM 4332 O O . ILE A 1 555 ? -1.614 -5.529 -23.645 1.00 94.31 555 ILE A O 1
ATOM 4336 N N . GLN A 1 556 ? -0.062 -4.100 -22.892 1.00 92.00 556 GLN A N 1
ATOM 4337 C CA . GLN A 1 556 ? -0.945 -3.344 -22.012 1.00 92.00 556 GLN A CA 1
ATOM 4338 C C . GLN A 1 556 ? -2.032 -2.588 -22.776 1.00 92.00 556 GLN A C 1
ATOM 4340 O O . GLN A 1 556 ? -3.132 -2.431 -22.262 1.00 92.00 556 GLN A O 1
ATOM 4345 N N . SER A 1 557 ? -1.767 -2.195 -24.026 1.00 94.06 557 SER A N 1
ATOM 4346 C CA . SER A 1 557 ? -2.768 -1.607 -24.925 1.00 94.06 557 SER A CA 1
ATOM 4347 C C . SER A 1 557 ? -3.742 -2.645 -25.501 1.00 94.06 557 SER A C 1
ATOM 4349 O O . SER A 1 557 ? -4.658 -2.297 -26.253 1.00 94.06 557 SER A O 1
ATOM 4351 N N . ASN A 1 558 ? -3.566 -3.940 -25.199 1.00 97.00 558 ASN A N 1
ATOM 4352 C CA . ASN A 1 558 ? -4.507 -4.970 -25.622 1.00 97.00 558 ASN A CA 1
ATOM 4353 C C . ASN A 1 558 ? -5.883 -4.725 -24.968 1.00 97.00 558 ASN A C 1
ATOM 4355 O O . ASN A 1 558 ? -5.946 -4.537 -23.753 1.00 97.00 558 ASN A O 1
ATOM 4359 N N . PRO A 1 559 ? -6.996 -4.801 -25.724 1.00 97.62 559 PRO A N 1
ATOM 4360 C CA . PRO A 1 559 ? -8.334 -4.574 -25.180 1.00 97.62 559 PRO A CA 1
ATOM 4361 C C . PRO A 1 559 ? -8.705 -5.438 -23.967 1.00 97.62 559 PRO A C 1
ATOM 4363 O O . PRO A 1 559 ? -9.490 -4.991 -23.139 1.00 97.62 559 PRO A O 1
ATOM 4366 N N . ILE A 1 560 ? -8.165 -6.658 -23.852 1.00 97.62 560 ILE A N 1
ATOM 4367 C CA . ILE A 1 560 ? -8.396 -7.533 -22.692 1.00 97.62 560 ILE A CA 1
ATOM 4368 C C . ILE A 1 560 ? -7.714 -6.953 -21.446 1.00 97.62 560 ILE A C 1
ATOM 4370 O O . ILE A 1 560 ? -8.366 -6.830 -20.414 1.00 97.62 560 ILE A O 1
ATOM 4374 N N . PHE A 1 561 ? -6.445 -6.534 -21.544 1.00 95.56 561 PHE A N 1
ATOM 4375 C CA . PHE A 1 561 ? -5.735 -5.899 -20.426 1.00 95.56 561 PHE A CA 1
ATOM 4376 C C . PHE A 1 561 ? -6.366 -4.567 -20.035 1.00 95.56 561 PHE A C 1
ATOM 4378 O O . PHE A 1 561 ? -6.613 -4.351 -18.859 1.00 95.56 561 PHE A O 1
ATOM 4385 N N . GLN A 1 562 ? -6.698 -3.716 -21.007 1.00 97.12 562 GLN A N 1
ATOM 4386 C CA . GLN A 1 562 ? -7.359 -2.430 -20.756 1.00 97.12 562 GLN A CA 1
ATOM 4387 C C . GLN A 1 562 ? -8.698 -2.601 -20.036 1.00 97.12 562 GLN A C 1
ATOM 4389 O O . GLN A 1 562 ? -8.995 -1.877 -19.090 1.00 97.12 562 GLN A O 1
ATOM 4394 N N . ARG A 1 563 ? -9.497 -3.595 -20.450 1.00 97.56 563 ARG A N 1
ATOM 4395 C CA . ARG A 1 563 ? -10.750 -3.929 -19.770 1.00 97.56 563 ARG A CA 1
ATOM 4396 C C . ARG A 1 563 ? -10.493 -4.353 -18.322 1.00 97.56 563 ARG A C 1
ATOM 4398 O O . ARG A 1 563 ? -11.141 -3.823 -17.431 1.00 97.56 563 ARG A O 1
ATOM 4405 N N . VAL A 1 564 ? -9.548 -5.267 -18.093 1.00 97.75 564 VAL A N 1
ATOM 4406 C CA . VAL A 1 564 ? -9.253 -5.791 -16.749 1.00 97.75 564 VAL A CA 1
ATOM 4407 C C . VAL A 1 564 ? -8.603 -4.741 -15.845 1.00 97.75 564 VAL A C 1
ATOM 4409 O O . VAL A 1 564 ? -8.951 -4.679 -14.672 1.00 97.75 564 VAL A O 1
ATOM 4412 N N . TYR A 1 565 ? -7.725 -3.875 -16.357 1.00 97.31 565 TYR A N 1
ATOM 4413 C CA . TYR A 1 565 ? -7.217 -2.731 -15.597 1.00 97.31 565 TYR A CA 1
ATOM 4414 C C . TYR A 1 565 ? -8.363 -1.831 -15.154 1.00 97.31 565 TYR A C 1
ATOM 4416 O O . TYR A 1 565 ? -8.530 -1.634 -13.957 1.00 97.31 565 TYR A O 1
ATOM 4424 N N . HIS A 1 566 ? -9.203 -1.389 -16.093 1.00 97.00 566 HIS A N 1
ATOM 4425 C CA . HIS A 1 566 ? -10.346 -0.542 -15.779 1.00 97.00 566 HIS A CA 1
ATOM 4426 C C . HIS A 1 566 ? -11.273 -1.204 -14.752 1.00 97.00 566 HIS A C 1
ATOM 4428 O O . HIS A 1 566 ? -11.616 -0.574 -13.766 1.00 97.00 566 HIS A O 1
ATOM 4434 N N . GLU A 1 567 ? -11.643 -2.479 -14.922 1.00 96.56 567 GLU A N 1
ATOM 4435 C CA . GLU A 1 567 ? -12.491 -3.225 -13.971 1.00 96.56 567 GLU A CA 1
ATOM 4436 C C . GLU A 1 567 ? -11.908 -3.314 -12.547 1.00 96.56 567 GLU A C 1
ATOM 4438 O O . GLU A 1 567 ? -12.666 -3.557 -11.610 1.00 96.56 567 GLU A O 1
ATOM 4443 N N . ASN A 1 568 ? -10.594 -3.134 -12.370 1.00 97.69 568 ASN A N 1
ATOM 4444 C CA . ASN A 1 568 ? -9.900 -3.252 -11.084 1.00 97.69 568 ASN A CA 1
ATOM 4445 C C . ASN A 1 568 ? -9.240 -1.937 -10.620 1.00 97.69 568 ASN A C 1
ATOM 4447 O O . ASN A 1 568 ? -8.426 -1.952 -9.697 1.00 97.69 568 ASN A O 1
ATOM 4451 N N . GLU A 1 569 ? -9.605 -0.802 -11.210 1.00 97.25 569 GLU A N 1
ATOM 4452 C CA . GLU A 1 569 ? -9.265 0.538 -10.717 1.00 97.25 569 GLU A CA 1
ATOM 4453 C C . GLU A 1 569 ? -10.384 1.089 -9.821 1.00 97.25 569 GLU A C 1
ATOM 4455 O O . GLU A 1 569 ? -11.549 0.744 -9.991 1.00 97.25 569 GLU A O 1
ATOM 4460 N N . LEU A 1 570 ? -10.034 1.935 -8.850 1.00 97.81 570 LEU A N 1
ATOM 4461 C CA . LEU A 1 570 ? -11.014 2.641 -8.017 1.00 97.81 570 LEU A CA 1
ATOM 4462 C C . LEU A 1 570 ? -11.723 3.740 -8.831 1.00 97.81 570 LEU A C 1
ATOM 4464 O O . LEU A 1 570 ? -11.204 4.221 -9.836 1.00 97.81 570 LEU A O 1
ATOM 4468 N N . GLY A 1 571 ? -12.879 4.190 -8.358 1.00 96.75 571 GLY A N 1
ATOM 4469 C CA . GLY A 1 571 ? -13.702 5.240 -8.953 1.00 96.75 571 GLY A CA 1
ATOM 4470 C C . GLY A 1 571 ? -14.960 4.731 -9.666 1.00 96.75 571 GLY A C 1
ATOM 4471 O O . GLY A 1 571 ? -15.595 5.511 -10.378 1.00 96.75 571 GLY A O 1
ATOM 4472 N N . HIS A 1 572 ? -15.349 3.457 -9.510 1.00 95.81 572 HIS A N 1
ATOM 4473 C CA . HIS A 1 572 ? -16.558 2.911 -10.164 1.00 95.81 572 HIS A CA 1
ATOM 4474 C C . HIS A 1 572 ? -17.819 3.044 -9.324 1.00 95.81 572 HIS A C 1
ATOM 4476 O O . HIS A 1 572 ? -18.927 3.119 -9.868 1.00 95.81 572 HIS A O 1
ATOM 4482 N N . HIS A 1 573 ? -17.670 3.074 -8.002 1.00 96.44 573 HIS A N 1
ATOM 4483 C CA . HIS A 1 573 ? -18.776 3.244 -7.072 1.00 96.44 573 HIS A CA 1
ATOM 4484 C C . HIS A 1 573 ? -18.436 4.292 -6.022 1.00 96.44 573 HIS A C 1
ATOM 4486 O O . HIS A 1 573 ? -17.289 4.463 -5.642 1.00 96.44 573 HIS A O 1
ATOM 4492 N N . THR A 1 574 ? -19.453 4.985 -5.519 1.00 97.50 574 THR A N 1
ATOM 4493 C CA . THR A 1 574 ? -19.271 6.040 -4.521 1.00 97.50 574 THR A CA 1
ATOM 4494 C C . THR A 1 574 ? -19.263 5.446 -3.106 1.00 97.50 574 THR A C 1
ATOM 4496 O O . THR A 1 574 ? -20.294 4.909 -2.683 1.00 97.50 574 THR A O 1
ATOM 4499 N N . PRO A 1 575 ? -18.170 5.572 -2.328 1.00 98.00 575 PRO A N 1
ATOM 4500 C CA . PRO A 1 575 ? -18.142 5.146 -0.932 1.00 98.00 575 PRO A CA 1
ATOM 4501 C C . PRO A 1 575 ? -19.202 5.841 -0.066 1.00 98.00 575 PRO A C 1
ATOM 4503 O O . PRO A 1 575 ? -19.373 7.059 -0.112 1.00 98.00 575 PRO A O 1
ATOM 4506 N N . GLY A 1 576 ? -19.891 5.063 0.775 1.00 96.12 576 GLY A N 1
ATOM 4507 C CA . GLY A 1 576 ? -20.902 5.561 1.722 1.00 96.12 576 GLY A CA 1
ATOM 4508 C C . GLY A 1 576 ? -20.357 5.934 3.105 1.00 96.12 576 GLY A C 1
ATOM 4509 O O . GLY A 1 576 ? -21.126 6.322 3.984 1.00 96.12 576 GLY A O 1
ATOM 4510 N N . ILE A 1 577 ? -19.045 5.796 3.307 1.00 97.44 577 ILE A N 1
ATOM 4511 C CA . ILE A 1 577 ? -18.351 5.981 4.587 1.00 97.44 577 ILE A CA 1
ATOM 4512 C C . ILE A 1 577 ? -17.264 7.059 4.469 1.00 97.44 577 ILE A C 1
ATOM 4514 O O . ILE A 1 577 ? -16.745 7.275 3.372 1.00 97.44 577 ILE A O 1
ATOM 4518 N N . PRO A 1 578 ? -16.879 7.733 5.570 1.00 98.12 578 PRO A N 1
ATOM 4519 C CA . PRO A 1 578 ? -15.770 8.680 5.544 1.00 98.12 578 PRO A CA 1
ATOM 4520 C C . PRO A 1 578 ? -14.442 8.000 5.198 1.00 98.12 578 PRO A C 1
ATOM 4522 O O . PRO A 1 578 ? -14.157 6.903 5.690 1.00 98.12 578 PRO A O 1
ATOM 4525 N N . LEU A 1 579 ? -13.606 8.690 4.423 1.00 98.69 579 LEU A N 1
ATOM 4526 C CA . LEU A 1 579 ? -12.280 8.231 4.021 1.00 98.69 579 LEU A CA 1
ATOM 4527 C C . LEU A 1 579 ? -11.177 9.152 4.546 1.00 98.69 579 LEU A C 1
ATOM 4529 O O . LEU A 1 579 ? -11.274 10.374 4.444 1.00 98.69 579 LEU A O 1
ATOM 4533 N N . PHE A 1 580 ? -10.096 8.554 5.037 1.00 98.25 580 PHE A N 1
ATOM 4534 C CA . PHE A 1 580 ? -8.811 9.220 5.224 1.00 98.25 580 PHE A CA 1
ATOM 4535 C C . PHE A 1 580 ? -7.848 8.737 4.152 1.00 98.25 580 PHE A C 1
ATOM 4537 O O . PHE A 1 580 ? -7.469 7.569 4.142 1.00 98.25 580 PHE A O 1
ATOM 4544 N N . VAL A 1 581 ? -7.455 9.617 3.243 1.00 98.19 581 VAL A N 1
ATOM 4545 C CA . VAL A 1 581 ? -6.545 9.280 2.149 1.00 98.19 581 VAL A CA 1
ATOM 4546 C C . VAL A 1 581 ? -5.204 9.945 2.414 1.00 98.19 581 VAL A C 1
ATOM 4548 O O . VAL A 1 581 ? -5.153 11.120 2.779 1.00 98.19 581 VAL A O 1
ATOM 4551 N N . TYR A 1 582 ? -4.101 9.229 2.218 1.00 95.44 582 TYR A N 1
ATOM 4552 C CA . TYR A 1 582 ? -2.771 9.824 2.314 1.00 95.44 582 TYR A CA 1
ATOM 4553 C C . TYR A 1 582 ? -1.813 9.299 1.247 1.00 95.44 582 TYR A C 1
ATOM 4555 O O . TYR A 1 582 ? -1.804 8.113 0.911 1.00 95.44 582 TYR A O 1
ATOM 4563 N N . LYS A 1 583 ? -1.009 10.207 0.685 1.00 93.38 583 LYS A N 1
ATOM 4564 C CA . LYS A 1 583 ? -0.149 9.931 -0.475 1.00 93.38 583 LYS A CA 1
ATOM 4565 C C . LYS A 1 583 ? 1.158 10.719 -0.417 1.00 93.38 583 LYS A C 1
ATOM 4567 O O . LYS A 1 583 ? 1.170 11.881 -0.024 1.00 93.38 583 LYS A O 1
ATOM 4572 N N . GLY A 1 584 ? 2.261 10.102 -0.821 1.00 82.19 584 GLY A N 1
ATOM 4573 C CA . GLY A 1 584 ? 3.566 10.744 -0.942 1.00 82.19 584 GLY A CA 1
ATOM 4574 C C . GLY A 1 584 ? 3.682 11.410 -2.307 1.00 82.19 584 GLY A C 1
ATOM 4575 O O . GLY A 1 584 ? 3.329 10.809 -3.318 1.00 82.19 584 GLY A O 1
ATOM 4576 N N . THR A 1 585 ? 4.164 12.651 -2.375 1.00 80.12 585 THR A N 1
ATOM 4577 C CA . THR A 1 585 ? 4.308 13.322 -3.684 1.00 80.12 585 THR A CA 1
ATOM 4578 C C . THR A 1 585 ? 5.513 12.827 -4.483 1.00 80.12 585 THR A C 1
ATOM 4580 O O . THR A 1 585 ? 5.593 13.097 -5.680 1.00 80.12 585 THR A O 1
ATOM 4583 N N . LEU A 1 586 ? 6.441 12.117 -3.827 1.00 74.50 586 LEU A N 1
ATOM 4584 C CA . LEU A 1 586 ? 7.621 11.504 -4.441 1.00 74.50 586 LEU A CA 1
ATOM 4585 C C . LEU A 1 586 ? 7.450 9.993 -4.649 1.00 74.50 586 LEU A C 1
ATOM 4587 O O . LEU A 1 586 ? 8.441 9.315 -4.893 1.00 74.50 586 LEU A O 1
ATOM 4591 N N . ASP A 1 587 ? 6.222 9.479 -4.526 1.00 77.06 587 ASP A N 1
ATOM 4592 C CA . ASP A 1 587 ? 5.896 8.066 -4.715 1.00 77.06 587 ASP A CA 1
ATOM 4593 C C . ASP A 1 587 ? 6.326 7.589 -6.112 1.00 77.06 587 ASP A C 1
ATOM 4595 O O . ASP A 1 587 ? 5.845 8.065 -7.145 1.00 77.06 587 ASP A O 1
ATOM 4599 N N . GLU A 1 588 ? 7.281 6.670 -6.115 1.00 75.44 588 GLU A N 1
ATOM 4600 C CA . GLU A 1 588 ? 7.942 6.105 -7.282 1.00 75.44 588 GLU A CA 1
ATOM 4601 C C . GLU A 1 588 ? 7.247 4.851 -7.830 1.00 75.44 588 GLU A C 1
ATOM 4603 O O . GLU A 1 588 ? 7.684 4.310 -8.845 1.00 75.44 588 GLU A O 1
ATOM 4608 N N . VAL A 1 589 ? 6.178 4.391 -7.171 1.00 77.88 589 VAL A N 1
ATOM 4609 C CA . VAL A 1 589 ? 5.368 3.235 -7.582 1.00 77.88 589 VAL A CA 1
ATOM 4610 C C . VAL A 1 589 ? 4.095 3.701 -8.286 1.00 77.88 589 VAL A C 1
ATOM 4612 O O . VAL A 1 589 ? 3.761 3.238 -9.376 1.00 77.88 589 VAL A O 1
ATOM 4615 N N . SER A 1 590 ? 3.378 4.649 -7.686 1.00 86.38 590 SER A N 1
ATOM 4616 C CA . SER A 1 590 ? 2.152 5.218 -8.243 1.00 86.38 590 SER A CA 1
ATOM 4617 C C . SER A 1 590 ? 2.172 6.735 -8.120 1.00 86.38 590 SER A C 1
ATOM 4619 O O . SER A 1 590 ? 2.019 7.247 -7.007 1.00 86.38 590 SER A O 1
ATOM 4621 N N . PRO A 1 591 ? 2.238 7.469 -9.243 1.00 83.38 591 PRO A N 1
ATOM 4622 C CA . PRO A 1 591 ? 2.233 8.925 -9.238 1.00 83.38 591 PRO A CA 1
ATOM 4623 C C . PRO A 1 591 ? 1.043 9.523 -8.472 1.00 83.38 591 PRO A C 1
ATOM 4625 O O . PRO A 1 591 ? -0.105 9.121 -8.658 1.00 83.38 591 PRO A O 1
ATOM 4628 N N . VAL A 1 592 ? 1.312 10.546 -7.652 1.00 86.88 592 VAL A N 1
ATOM 4629 C CA . VAL A 1 592 ? 0.310 11.234 -6.808 1.00 86.88 592 VAL A CA 1
ATOM 4630 C C . VAL A 1 592 ? -0.881 11.798 -7.591 1.00 86.88 592 VAL A C 1
ATOM 4632 O O . VAL A 1 592 ? -1.987 11.880 -7.065 1.00 86.88 592 VAL A O 1
ATOM 4635 N N . ASN A 1 593 ? -0.686 12.154 -8.863 1.00 87.56 593 ASN A N 1
ATOM 4636 C CA . ASN A 1 593 ? -1.741 12.740 -9.690 1.00 87.56 593 ASN A CA 1
ATOM 4637 C C . ASN A 1 593 ? -2.942 11.803 -9.883 1.00 87.56 593 ASN A C 1
ATOM 4639 O O . ASN A 1 593 ? -4.064 12.297 -9.952 1.00 87.56 593 ASN A O 1
ATOM 4643 N N . GLU A 1 594 ? -2.722 10.486 -9.932 1.00 92.06 594 GLU A N 1
ATOM 4644 C CA . GLU A 1 594 ? -3.815 9.515 -10.081 1.00 92.06 594 GLU A CA 1
ATOM 4645 C C . GLU A 1 594 ? -4.663 9.454 -8.802 1.00 92.06 594 GLU A C 1
ATOM 4647 O O . GLU A 1 594 ? -5.890 9.463 -8.853 1.00 92.06 594 GLU A O 1
ATOM 4652 N N . THR A 1 595 ? -4.020 9.504 -7.628 1.00 96.25 595 THR A N 1
ATOM 4653 C CA . THR A 1 595 ? -4.724 9.629 -6.342 1.00 96.25 595 THR A CA 1
ATOM 4654 C C . THR A 1 595 ? -5.497 10.944 -6.252 1.00 96.25 595 THR A C 1
ATOM 4656 O O . THR A 1 595 ? -6.628 10.958 -5.773 1.00 96.25 595 THR A O 1
ATOM 4659 N N . ASN A 1 596 ? -4.920 12.047 -6.740 1.00 95.38 596 ASN A N 1
ATOM 4660 C CA . ASN A 1 596 ? -5.589 13.349 -6.754 1.00 95.38 596 ASN A CA 1
ATOM 4661 C C . ASN A 1 596 ? -6.862 13.315 -7.602 1.00 95.38 596 ASN A C 1
ATOM 4663 O O . ASN A 1 596 ? -7.889 13.815 -7.157 1.00 95.38 596 ASN A O 1
ATOM 4667 N N . ALA A 1 597 ? -6.807 12.701 -8.787 1.00 96.75 597 ALA A N 1
ATOM 4668 C CA . ALA A 1 597 ? -7.967 12.563 -9.662 1.00 96.75 597 ALA A CA 1
ATOM 4669 C C . ALA A 1 597 ? -9.085 11.734 -9.008 1.00 96.75 597 ALA A C 1
ATOM 4671 O O . ALA A 1 597 ? -10.246 12.143 -9.041 1.00 96.75 597 ALA A O 1
ATOM 4672 N N . LEU A 1 598 ? -8.729 10.622 -8.357 1.00 97.75 598 LEU A N 1
ATOM 4673 C CA . LEU A 1 598 ? -9.675 9.790 -7.614 1.00 97.75 598 LEU A CA 1
ATOM 4674 C C . LEU A 1 598 ? -10.331 10.554 -6.452 1.00 97.75 598 LEU A C 1
ATOM 4676 O O . LEU A 1 598 ? -11.550 10.531 -6.294 1.00 97.75 598 LEU A O 1
ATOM 4680 N N . VAL A 1 599 ? -9.535 11.263 -5.645 1.00 97.88 599 VAL A N 1
ATOM 4681 C CA . VAL A 1 599 ? -10.057 12.071 -4.533 1.00 97.88 599 VAL A CA 1
ATOM 4682 C C . VAL A 1 599 ? -10.966 13.182 -5.054 1.00 97.88 599 VAL A C 1
ATOM 4684 O O . VAL A 1 599 ? -12.056 13.368 -4.519 1.00 97.88 599 VAL A O 1
ATOM 4687 N N . ASP A 1 600 ? -10.570 13.887 -6.116 1.00 97.69 600 ASP A N 1
ATOM 4688 C CA . ASP A 1 600 ? -11.395 14.927 -6.735 1.00 97.69 600 ASP A CA 1
ATOM 4689 C C . ASP A 1 600 ? -12.748 14.365 -7.206 1.00 97.69 600 ASP A C 1
ATOM 4691 O O . ASP A 1 600 ? -13.784 15.010 -7.005 1.00 97.69 600 ASP A O 1
ATOM 4695 N N . GLN A 1 601 ? -12.763 13.152 -7.774 1.00 97.81 601 GLN A N 1
ATOM 4696 C CA . GLN A 1 601 ? -13.991 12.451 -8.148 1.00 97.81 601 GLN A CA 1
ATOM 4697 C C . GLN A 1 601 ? -14.871 12.157 -6.926 1.00 97.81 601 GLN A C 1
ATOM 4699 O O . GLN A 1 601 ? -16.024 12.588 -6.890 1.00 97.81 601 GLN A O 1
ATOM 4704 N N . TYR A 1 602 ? -14.336 11.494 -5.898 1.00 98.00 602 TYR A N 1
ATOM 4705 C CA . TYR A 1 602 ? -15.083 11.192 -4.672 1.00 98.00 602 TYR A CA 1
ATOM 4706 C C . TYR A 1 602 ? -15.653 12.453 -4.012 1.00 98.00 602 TYR A C 1
ATOM 4708 O O . TYR A 1 602 ? -16.812 12.488 -3.591 1.00 98.00 602 TYR A O 1
ATOM 4716 N N . CYS A 1 603 ? -14.874 13.531 -3.973 1.00 97.19 603 CYS A N 1
ATOM 4717 C CA . CYS A 1 603 ? -15.320 14.804 -3.426 1.00 97.19 603 CYS A CA 1
ATOM 4718 C C . CYS A 1 603 ? -16.447 15.435 -4.259 1.00 97.19 603 CYS A C 1
ATOM 4720 O O . CYS A 1 603 ? -17.364 16.033 -3.691 1.00 97.19 603 CYS A O 1
ATOM 4722 N N . ALA A 1 604 ? -16.423 15.283 -5.588 1.00 97.44 604 ALA A N 1
ATOM 4723 C CA . ALA A 1 604 ? -17.506 15.725 -6.468 1.00 97.44 604 ALA A CA 1
ATOM 4724 C C . ALA A 1 604 ? -18.790 14.890 -6.305 1.00 97.44 604 ALA A C 1
ATOM 4726 O O . ALA A 1 604 ? -19.890 15.420 -6.478 1.00 97.44 604 ALA A O 1
ATOM 4727 N N . GLU A 1 605 ? -18.660 13.617 -5.932 1.00 96.94 605 GLU A N 1
ATOM 4728 C CA . GLU A 1 605 ? -19.770 12.701 -5.637 1.00 96.94 605 GLU A CA 1
ATOM 4729 C C . GLU A 1 605 ? -20.333 12.863 -4.212 1.00 96.94 605 GLU A C 1
ATOM 4731 O O . GLU A 1 605 ? -21.380 12.303 -3.886 1.00 96.94 605 GLU A O 1
ATOM 4736 N N . GLY A 1 606 ? -19.697 13.693 -3.378 1.00 96.06 606 GLY A N 1
ATOM 4737 C CA . GLY A 1 606 ? -20.160 14.025 -2.028 1.00 96.06 606 GLY A CA 1
ATOM 4738 C C . GLY A 1 606 ? -19.613 13.121 -0.924 1.00 96.06 606 GLY A C 1
ATOM 4739 O O . GLY A 1 606 ? -20.115 13.174 0.199 1.00 96.06 606 GLY A O 1
ATOM 4740 N N . VAL A 1 607 ? -18.585 12.321 -1.214 1.00 97.38 607 VAL A N 1
ATOM 4741 C CA . VAL A 1 607 ? -17.879 11.517 -0.212 1.00 97.38 607 VAL A CA 1
ATOM 4742 C C . VAL A 1 607 ? -17.157 12.443 0.768 1.00 97.38 607 VAL A C 1
ATOM 4744 O O . VAL A 1 607 ? -16.541 13.443 0.386 1.00 97.38 607 VAL A O 1
ATOM 4747 N N . ILE A 1 608 ? -17.206 12.099 2.054 1.00 97.62 608 ILE A N 1
ATOM 4748 C CA . ILE A 1 608 ? -16.400 12.768 3.075 1.00 97.62 608 ILE A CA 1
ATOM 4749 C C . ILE A 1 608 ? -14.977 12.217 2.988 1.00 97.62 608 ILE A C 1
ATOM 4751 O O . ILE A 1 608 ? -14.736 11.077 3.377 1.00 97.62 608 ILE A O 1
ATOM 4755 N N . VAL A 1 609 ? -14.044 13.029 2.491 1.00 98.19 609 VAL A N 1
ATOM 4756 C CA . VAL A 1 609 ? -12.632 12.653 2.348 1.00 98.19 609 VAL A CA 1
ATOM 4757 C C . VAL A 1 609 ? -11.746 13.647 3.087 1.00 98.19 609 VAL A C 1
ATOM 4759 O O . VAL A 1 609 ? -11.796 14.842 2.815 1.00 98.19 609 VAL A O 1
ATOM 4762 N N . GLU A 1 610 ? -10.897 13.165 3.987 1.00 97.44 610 GLU A N 1
ATOM 4763 C CA . GLU A 1 610 ? -9.741 13.917 4.474 1.00 97.44 610 GLU A CA 1
ATOM 4764 C C . GLU A 1 610 ? -8.499 13.422 3.734 1.00 97.44 610 GLU A C 1
ATOM 4766 O O . GLU A 1 610 ? -8.031 12.311 3.975 1.00 97.44 610 GLU A O 1
ATOM 4771 N N . TYR A 1 611 ? -7.986 14.233 2.808 1.00 96.69 611 TYR A N 1
ATOM 4772 C CA . TYR A 1 611 ? -6.839 13.889 1.977 1.00 96.69 611 TYR A CA 1
ATOM 4773 C C . TYR A 1 611 ? -5.572 14.645 2.393 1.00 96.69 611 TYR A C 1
ATOM 4775 O O . TYR A 1 611 ? -5.548 15.883 2.458 1.00 96.69 611 TYR A O 1
ATOM 4783 N N . LYS A 1 612 ? -4.494 13.898 2.651 1.00 92.25 612 LYS A N 1
ATOM 4784 C CA . LYS A 1 612 ? -3.177 14.427 3.016 1.00 92.25 612 LYS A CA 1
ATOM 4785 C C . LYS A 1 612 ? -2.093 13.984 2.038 1.00 92.25 612 LYS A C 1
ATOM 4787 O O . LYS A 1 612 ? -1.664 12.831 2.029 1.00 92.25 612 LYS A O 1
ATOM 4792 N N . GLU A 1 613 ? -1.576 14.933 1.267 1.00 86.12 613 GLU A N 1
ATOM 4793 C CA . GLU A 1 613 ? -0.333 14.738 0.524 1.00 86.12 613 GLU A CA 1
ATOM 4794 C C . GLU A 1 613 ? 0.877 15.021 1.424 1.00 86.12 613 GLU A C 1
ATOM 4796 O O . GLU A 1 613 ? 0.922 16.042 2.112 1.00 86.12 613 GLU A O 1
ATOM 4801 N N . THR A 1 614 ? 1.896 14.169 1.369 1.00 74.06 614 THR A N 1
ATOM 4802 C CA . THR A 1 614 ? 3.170 14.361 2.069 1.00 74.06 614 THR A CA 1
ATOM 4803 C C . THR A 1 614 ? 4.279 14.644 1.066 1.00 74.06 614 THR A C 1
ATOM 4805 O O . THR A 1 614 ? 4.641 13.787 0.257 1.00 74.06 614 THR A O 1
ATOM 4808 N N . VAL A 1 615 ? 4.826 15.860 1.091 1.00 67.62 615 VAL A N 1
ATOM 4809 C CA . VAL A 1 615 ? 5.686 16.336 0.001 1.00 67.62 615 VAL A CA 1
ATOM 4810 C C . VAL A 1 615 ? 7.096 15.741 0.007 1.00 67.62 615 VAL A C 1
ATOM 4812 O O . VAL A 1 615 ? 7.755 15.737 -1.028 1.00 67.62 615 VAL A O 1
ATOM 4815 N N . THR A 1 616 ? 7.571 15.225 1.145 1.00 55.22 616 THR A N 1
ATOM 4816 C CA . THR A 1 616 ? 8.930 14.667 1.266 1.00 55.22 616 THR A CA 1
ATOM 4817 C C . THR A 1 616 ? 9.008 13.155 1.105 1.00 55.22 616 THR A C 1
ATOM 4819 O O . THR A 1 616 ? 10.114 12.618 1.120 1.00 55.22 616 THR A O 1
ATOM 4822 N N . HIS A 1 617 ? 7.874 12.463 0.985 1.00 60.75 617 HIS A N 1
ATOM 4823 C CA . HIS A 1 617 ? 7.839 11.009 1.119 1.00 60.75 617 HIS A CA 1
ATOM 4824 C C . HIS A 1 617 ? 7.698 10.297 -0.222 1.00 60.75 617 HIS A C 1
ATOM 4826 O O . HIS A 1 617 ? 6.860 10.664 -1.052 1.00 60.75 617 HIS A O 1
ATOM 4832 N N . GLU A 1 618 ? 8.542 9.280 -0.377 1.00 68.62 618 GLU A N 1
ATOM 4833 C CA . GLU A 1 618 ? 8.439 8.190 -1.351 1.00 68.62 618 GLU A CA 1
ATOM 4834 C C . GLU A 1 618 ? 7.527 7.067 -0.810 1.00 68.62 618 GLU A C 1
ATOM 4836 O O . GLU A 1 618 ? 6.980 7.197 0.295 1.00 68.62 618 GLU A O 1
ATOM 4841 N N . HIS A 1 619 ? 7.292 6.015 -1.596 1.00 75.94 619 HIS A N 1
ATOM 4842 C CA . HIS A 1 619 ? 6.269 5.007 -1.317 1.00 75.94 619 HIS A CA 1
ATOM 4843 C C . HIS A 1 619 ? 6.474 4.240 0.002 1.00 75.94 619 HIS A C 1
ATOM 4845 O O . HIS A 1 619 ? 5.511 4.028 0.730 1.00 75.94 619 HIS A O 1
ATOM 4851 N N . ALA A 1 620 ? 7.688 3.830 0.359 1.00 71.69 620 ALA A N 1
ATOM 4852 C CA . ALA A 1 620 ? 7.940 3.052 1.574 1.00 71.69 620 ALA A CA 1
ATOM 4853 C C . ALA A 1 620 ? 7.933 3.927 2.839 1.00 71.69 620 ALA A C 1
ATOM 4855 O O . ALA A 1 620 ? 7.296 3.591 3.837 1.00 71.69 620 ALA A O 1
ATOM 4856 N N . LEU A 1 621 ? 8.598 5.086 2.813 1.00 62.94 621 LEU A N 1
ATOM 4857 C CA . LEU A 1 621 ? 8.669 5.976 3.975 1.00 62.94 621 LEU A CA 1
ATOM 4858 C C . LEU A 1 621 ? 7.288 6.491 4.404 1.00 62.94 621 LEU A C 1
ATOM 4860 O O . LEU A 1 621 ? 7.047 6.700 5.596 1.00 62.94 621 LEU A O 1
ATOM 4864 N N . LEU A 1 622 ? 6.377 6.715 3.450 1.00 75.81 622 LEU A N 1
ATOM 4865 C CA . LEU A 1 622 ? 5.018 7.165 3.753 1.00 75.81 622 LEU A CA 1
ATOM 4866 C C . LEU A 1 622 ? 4.226 6.133 4.564 1.00 75.81 622 LEU A C 1
ATOM 4868 O O . LEU A 1 622 ? 3.397 6.539 5.377 1.00 75.81 622 LEU A O 1
ATOM 4872 N N . GLU A 1 623 ? 4.483 4.836 4.393 1.00 78.19 623 GLU A N 1
ATOM 4873 C CA . GLU A 1 623 ? 3.816 3.787 5.167 1.00 78.19 623 GLU A CA 1
ATOM 4874 C C . GLU A 1 623 ? 4.017 4.010 6.667 1.00 78.19 623 GLU A C 1
ATOM 4876 O O . GLU A 1 623 ? 3.053 4.090 7.428 1.00 78.19 623 GLU A O 1
ATOM 4881 N N . VAL A 1 624 ? 5.276 4.212 7.069 1.00 68.25 624 VAL A N 1
ATOM 4882 C CA . VAL A 1 624 ? 5.673 4.371 8.471 1.00 68.25 624 VAL A CA 1
ATOM 4883 C C . VAL A 1 624 ? 5.092 5.647 9.073 1.00 68.25 624 VAL A C 1
ATOM 4885 O O . VAL A 1 624 ? 4.469 5.610 10.135 1.00 68.25 624 VAL A O 1
ATOM 4888 N N . ASP A 1 625 ? 5.280 6.782 8.402 1.00 66.12 625 ASP A N 1
ATOM 4889 C CA . ASP A 1 625 ? 4.892 8.071 8.974 1.00 66.12 625 ASP A CA 1
ATOM 4890 C C . ASP A 1 625 ? 3.380 8.324 8.857 1.00 66.12 625 ASP A C 1
ATOM 4892 O O . ASP A 1 625 ? 2.761 8.864 9.777 1.00 66.12 625 ASP A O 1
ATOM 4896 N N . GLY A 1 626 ? 2.767 7.918 7.743 1.00 76.62 626 GLY A N 1
ATOM 4897 C CA . GLY A 1 626 ? 1.334 8.071 7.496 1.00 76.62 626 GLY A CA 1
ATOM 4898 C C . GLY A 1 626 ? 0.470 7.138 8.348 1.00 76.62 626 GLY A C 1
ATOM 4899 O O . GLY A 1 626 ? -0.644 7.515 8.716 1.00 76.62 626 GLY A O 1
ATOM 4900 N N . PHE A 1 627 ? 0.993 5.967 8.742 1.00 84.69 627 PHE A N 1
ATOM 4901 C CA . PHE A 1 627 ? 0.313 5.030 9.646 1.00 84.69 627 PHE A CA 1
ATOM 4902 C C . PHE A 1 627 ? -0.162 5.697 10.940 1.00 84.69 627 PHE A C 1
ATOM 4904 O O . PHE A 1 627 ? -1.275 5.448 11.411 1.00 84.69 627 PHE A O 1
ATOM 4911 N N . ALA A 1 628 ? 0.669 6.557 11.527 1.00 82.00 628 ALA A N 1
ATOM 4912 C CA . ALA A 1 628 ? 0.350 7.161 12.807 1.00 82.00 628 ALA A CA 1
ATOM 4913 C C . ALA A 1 628 ? -0.823 8.153 12.708 1.00 82.00 628 ALA A C 1
ATOM 4915 O O . ALA A 1 628 ? -1.723 8.120 13.551 1.00 82.00 628 ALA A O 1
ATOM 4916 N N . GLU A 1 629 ? -0.865 8.984 11.660 1.00 84.12 629 GLU A N 1
ATOM 4917 C CA . GLU A 1 629 ? -2.010 9.867 11.398 1.00 84.12 629 GLU A CA 1
ATOM 4918 C C . GLU A 1 629 ? -3.276 9.065 11.065 1.00 84.12 629 GLU A C 1
ATOM 4920 O O . GLU A 1 629 ? -4.337 9.355 11.620 1.00 84.12 629 GLU A O 1
ATOM 4925 N N . ALA A 1 630 ? -3.161 8.034 10.219 1.00 93.50 630 ALA A N 1
ATOM 4926 C CA . ALA A 1 630 ? -4.276 7.152 9.879 1.00 93.50 630 ALA A CA 1
ATOM 4927 C C . ALA A 1 630 ? -4.868 6.502 11.136 1.00 93.50 630 ALA A C 1
ATOM 4929 O O . ALA A 1 630 ? -6.077 6.532 11.348 1.00 93.50 630 ALA A O 1
ATOM 4930 N N . THR A 1 631 ? -4.019 5.993 12.026 1.00 93.06 631 THR A N 1
ATOM 4931 C CA . THR A 1 631 ? -4.455 5.367 13.277 1.00 93.06 631 THR A CA 1
ATOM 4932 C C . THR A 1 631 ? -5.189 6.349 14.188 1.00 93.06 631 THR A C 1
ATOM 4934 O O . THR A 1 631 ? -6.218 5.991 14.757 1.00 93.06 631 THR A O 1
ATOM 4937 N N . LEU A 1 632 ? -4.696 7.583 14.343 1.00 91.38 632 LEU A N 1
ATOM 4938 C CA . LEU A 1 632 ? -5.384 8.604 15.145 1.00 91.38 632 LEU A CA 1
ATOM 4939 C C . LEU A 1 632 ? -6.747 8.960 14.545 1.00 91.38 632 LEU A C 1
ATOM 4941 O O . LEU A 1 632 ? -7.739 9.035 15.267 1.00 91.38 632 LEU A O 1
ATOM 4945 N N . TRP A 1 633 ? -6.812 9.106 13.225 1.00 95.19 633 TRP A N 1
ATOM 4946 C CA . TRP A 1 633 ? -8.059 9.395 12.528 1.00 95.19 633 TRP A CA 1
ATOM 4947 C C . TRP A 1 633 ? -9.085 8.261 12.677 1.00 95.19 633 TRP A C 1
ATOM 4949 O O . TRP A 1 633 ? -10.256 8.506 12.969 1.00 95.19 633 TRP A O 1
ATOM 4959 N N . LEU A 1 634 ? -8.650 7.003 12.549 1.00 97.94 634 LEU A N 1
ATOM 4960 C CA . LEU A 1 634 ? -9.501 5.828 12.769 1.00 97.94 634 LEU A CA 1
ATOM 4961 C C . LEU A 1 634 ? -9.948 5.732 14.232 1.00 97.94 634 LEU A C 1
ATOM 4963 O O . LEU A 1 634 ? -11.100 5.396 14.499 1.00 97.94 634 LEU A O 1
ATOM 4967 N N . GLN A 1 635 ? -9.063 6.068 15.177 1.00 96.62 635 GLN A N 1
ATOM 4968 C CA . GLN A 1 635 ? -9.378 6.107 16.603 1.00 96.62 635 GLN A CA 1
ATOM 4969 C C . GLN A 1 635 ? -10.502 7.101 16.905 1.00 96.62 635 GLN A C 1
ATOM 4971 O O . GLN A 1 635 ? -11.397 6.788 17.688 1.00 96.62 635 GLN A O 1
ATOM 4976 N N . ASP A 1 636 ? -10.491 8.270 16.267 1.00 96.69 636 ASP A N 1
ATOM 4977 C CA . ASP A 1 636 ? -11.563 9.257 16.385 1.00 96.69 636 ASP A CA 1
ATOM 4978 C C . ASP A 1 636 ? -12.901 8.700 15.885 1.00 96.69 636 ASP A C 1
ATOM 4980 O O . ASP A 1 636 ? -13.905 8.802 16.595 1.00 96.69 636 ASP A O 1
ATOM 4984 N N . ARG A 1 637 ? -12.918 8.042 14.716 1.00 97.06 637 ARG A N 1
ATOM 4985 C CA . ARG A 1 637 ? -14.125 7.380 14.184 1.00 97.06 637 ARG A CA 1
ATOM 4986 C C . ARG A 1 637 ? -14.654 6.318 15.140 1.00 97.06 637 ARG A C 1
ATOM 4988 O O . ARG A 1 637 ? -15.833 6.345 15.482 1.00 97.06 637 ARG A O 1
ATOM 4995 N N . MET A 1 638 ? -13.772 5.450 15.633 1.00 96.69 638 MET A N 1
ATOM 4996 C CA . MET A 1 638 ? -14.142 4.447 16.626 1.00 96.69 638 MET A CA 1
ATOM 4997 C C . MET A 1 638 ? -14.639 5.075 17.932 1.00 96.69 638 MET A C 1
ATOM 4999 O O . MET A 1 638 ? -15.450 4.485 18.622 1.00 96.69 638 MET A O 1
ATOM 5003 N N . ASN A 1 639 ? -14.184 6.264 18.320 1.00 96.06 639 ASN A N 1
ATOM 5004 C CA . ASN A 1 639 ? -14.647 6.936 19.538 1.00 96.06 639 ASN A CA 1
ATOM 5005 C C . ASN A 1 639 ? -15.922 7.774 19.329 1.00 96.06 639 ASN A C 1
ATOM 5007 O O . ASN A 1 639 ? -16.300 8.547 20.212 1.00 96.06 639 ASN A O 1
ATOM 5011 N N . GLY A 1 640 ? -16.581 7.649 18.173 1.00 94.81 640 GLY A N 1
ATOM 5012 C CA . GLY A 1 640 ? -17.786 8.407 17.839 1.00 94.81 640 GLY A CA 1
ATOM 5013 C C . GLY A 1 640 ? -17.527 9.889 17.553 1.00 94.81 640 GLY A C 1
ATOM 5014 O O . GLY A 1 640 ? -18.469 10.684 17.549 1.00 94.81 640 GLY A O 1
ATOM 5015 N N . VAL A 1 641 ? -16.272 10.287 17.319 1.00 96.56 641 VAL A N 1
ATOM 5016 C CA . VAL A 1 641 ? -15.936 11.636 16.853 1.00 96.56 641 VAL A CA 1
ATOM 5017 C C . VAL A 1 641 ? -16.238 11.692 15.353 1.00 96.56 641 VAL A C 1
ATOM 5019 O O . VAL A 1 641 ? -15.585 10.982 14.582 1.00 96.56 641 VAL A O 1
ATOM 5022 N N . PRO A 1 642 ? -17.202 12.514 14.902 1.00 90.19 642 PRO A N 1
ATOM 5023 C CA . PRO A 1 642 ? -17.593 12.554 13.497 1.00 90.19 642 PRO A CA 1
ATOM 5024 C C . PRO A 1 642 ? -16.460 13.089 12.616 1.00 90.19 642 PRO A C 1
ATOM 5026 O O . PRO A 1 642 ? -15.687 13.949 13.040 1.00 90.19 642 PRO A O 1
ATOM 5029 N N . ALA A 1 643 ? -16.378 12.588 11.382 1.00 92.19 643 ALA A N 1
ATOM 5030 C CA . ALA A 1 643 ? -15.540 13.192 10.349 1.00 92.19 643 ALA A CA 1
ATOM 5031 C C . ALA A 1 643 ? -16.061 14.591 9.992 1.00 92.19 643 ALA A C 1
ATOM 5033 O O . ALA A 1 643 ? -17.251 14.874 10.153 1.00 92.19 643 ALA A O 1
ATOM 5034 N N . GLU A 1 644 ? -15.187 15.472 9.501 1.00 87.44 644 GLU A N 1
ATOM 5035 C CA . GLU A 1 644 ? -15.632 16.770 8.994 1.00 87.44 644 GLU A CA 1
ATOM 5036 C C . GLU A 1 644 ? -16.613 16.568 7.831 1.00 87.44 644 GLU A C 1
ATOM 5038 O O . GLU A 1 644 ? -16.350 15.785 6.929 1.00 87.44 644 GLU A O 1
ATOM 5043 N N . GLU A 1 645 ? -17.738 17.289 7.802 1.00 84.38 645 GLU A N 1
ATOM 5044 C CA . GLU A 1 645 ? -18.785 17.127 6.769 1.00 84.38 645 GLU A CA 1
ATOM 5045 C C . GLU A 1 645 ? -18.367 17.620 5.363 1.00 84.38 645 GLU A C 1
ATOM 5047 O O . GLU A 1 645 ? -19.209 17.923 4.516 1.00 84.38 645 GLU A O 1
ATOM 5052 N N . LYS A 1 646 ? -17.068 17.790 5.110 1.00 86.19 646 LYS A N 1
ATOM 5053 C CA . LYS A 1 646 ? -16.523 18.316 3.861 1.00 86.19 646 LYS A CA 1
ATOM 5054 C C . LYS A 1 646 ? -15.323 17.497 3.435 1.00 86.19 646 LYS A C 1
ATOM 5056 O O . LYS A 1 646 ? -14.511 17.101 4.262 1.00 86.19 646 LYS A O 1
ATOM 5061 N N . CYS A 1 647 ? -15.172 17.364 2.124 1.00 94.00 647 CYS A N 1
ATOM 5062 C CA . CYS A 1 647 ? -13.898 16.973 1.558 1.00 94.00 647 CYS A CA 1
ATOM 5063 C C . CYS A 1 647 ? -12.837 18.046 1.855 1.00 94.00 647 CYS A C 1
ATOM 5065 O O . CYS A 1 647 ? -13.044 19.236 1.584 1.00 94.00 647 CYS A O 1
ATOM 5067 N N . THR A 1 648 ? -11.712 17.624 2.422 1.00 94.12 648 THR A N 1
ATOM 5068 C CA . THR A 1 648 ? -10.544 18.458 2.691 1.00 94.12 648 THR A CA 1
ATOM 5069 C C . THR A 1 648 ? -9.324 17.867 2.004 1.00 94.12 648 THR A C 1
ATOM 5071 O O . THR A 1 648 ? -9.141 16.656 1.944 1.00 94.12 648 THR A O 1
ATOM 5074 N N . HIS A 1 649 ? -8.477 18.740 1.468 1.00 92.38 649 HIS A N 1
ATOM 5075 C CA . HIS A 1 649 ? -7.208 18.363 0.864 1.00 92.38 649 HIS A CA 1
ATOM 5076 C C . HIS A 1 649 ? -6.131 19.290 1.423 1.00 92.38 649 HIS A C 1
ATOM 5078 O O . HIS A 1 649 ? -6.230 20.517 1.322 1.00 92.38 649 HIS A O 1
ATOM 5084 N N . SER A 1 650 ? -5.112 18.704 2.043 1.00 84.56 650 SER A N 1
ATOM 5085 C CA . SER A 1 650 ? -3.952 19.418 2.563 1.00 84.56 650 SER A CA 1
ATOM 5086 C C . SER A 1 650 ? -2.650 18.801 2.062 1.00 84.56 650 SER A C 1
ATOM 5088 O O . SER A 1 650 ? -2.561 17.595 1.848 1.00 84.56 650 SER A O 1
ATOM 5090 N N . LYS A 1 651 ? -1.630 19.645 1.890 1.00 75.06 651 LYS A N 1
ATOM 5091 C CA . LYS A 1 651 ? -0.256 19.212 1.624 1.00 75.06 651 LYS A CA 1
ATOM 5092 C C . LYS A 1 651 ? 0.582 19.499 2.858 1.00 75.06 651 LYS A C 1
ATOM 5094 O O . LYS A 1 651 ? 0.584 20.632 3.344 1.00 75.06 651 LYS A O 1
ATOM 5099 N N . LYS A 1 652 ? 1.284 18.492 3.358 1.00 63.91 652 LYS A N 1
ATOM 5100 C CA . LYS A 1 652 ? 2.163 18.578 4.523 1.00 63.91 652 LYS A CA 1
ATOM 5101 C C . LYS A 1 652 ? 3.593 18.251 4.128 1.00 63.91 652 LYS A C 1
ATOM 5103 O O . LYS A 1 652 ? 3.833 17.512 3.178 1.00 63.91 652 LYS A O 1
ATOM 5108 N N . LEU A 1 653 ? 4.545 18.807 4.875 1.00 50.62 653 LEU A N 1
ATOM 5109 C CA . LEU A 1 653 ? 5.947 18.440 4.716 1.00 50.62 653 LEU A CA 1
ATOM 5110 C C . LEU A 1 653 ? 6.166 17.009 5.206 1.00 50.62 653 LEU A C 1
ATOM 5112 O O . LEU A 1 653 ? 6.574 16.170 4.419 1.00 50.62 653 LEU A O 1
ATOM 5116 N N . THR A 1 654 ? 5.818 16.735 6.469 1.00 54.19 654 THR A N 1
ATOM 5117 C CA . THR A 1 654 ? 5.895 15.403 7.080 1.00 54.19 654 THR A CA 1
ATOM 5118 C C . THR A 1 654 ? 4.670 15.123 7.970 1.00 54.19 654 THR A C 1
ATOM 5120 O O . THR A 1 654 ? 4.128 16.065 8.569 1.00 54.19 654 THR A O 1
ATOM 5123 N N . PRO A 1 655 ? 4.248 13.851 8.124 1.00 50.91 655 PRO A N 1
ATOM 5124 C CA . PRO A 1 655 ? 3.115 13.478 8.982 1.00 50.91 655 PRO A CA 1
ATOM 5125 C C . PRO A 1 655 ? 3.408 13.670 10.482 1.00 50.91 655 PRO A C 1
ATOM 5127 O O . PRO A 1 655 ? 2.524 14.021 11.259 1.00 50.91 655 PRO A O 1
ATOM 5130 N N . LEU A 1 656 ? 4.676 13.536 10.897 1.00 48.88 656 LEU A N 1
ATOM 5131 C CA . LEU A 1 656 ? 5.126 13.601 12.302 1.00 48.88 656 LEU A CA 1
ATOM 5132 C C . LEU A 1 656 ? 5.014 14.986 12.969 1.00 48.88 656 LEU A C 1
ATOM 5134 O O . LEU A 1 656 ? 5.376 15.141 14.136 1.00 48.88 656 LEU A O 1
ATOM 5138 N N . THR A 1 657 ? 4.542 16.004 12.251 1.00 43.84 657 THR A N 1
ATOM 5139 C CA . THR A 1 657 ? 4.349 17.353 12.806 1.00 43.84 657 THR A CA 1
ATOM 5140 C C . THR A 1 657 ? 3.094 17.478 13.673 1.00 43.84 657 THR A C 1
ATOM 5142 O O . THR A 1 657 ? 2.988 18.438 14.440 1.00 43.84 657 THR A O 1
ATOM 5145 N N . GLU A 1 658 ? 2.178 16.504 13.618 1.00 50.62 658 GLU A N 1
ATOM 5146 C CA . GLU A 1 658 ? 0.969 16.503 14.442 1.00 50.62 658 GLU A CA 1
ATOM 5147 C C . GLU A 1 658 ? 1.249 16.049 15.891 1.00 50.62 658 GLU A C 1
ATOM 5149 O O . GLU A 1 658 ? 1.946 15.047 16.118 1.00 50.62 658 GLU A O 1
ATOM 5154 N N . PRO A 1 659 ? 0.705 16.744 16.908 1.00 45.00 659 PRO A N 1
ATOM 5155 C CA . PRO A 1 659 ? 0.847 16.342 18.303 1.00 45.00 659 PRO A CA 1
ATOM 5156 C C . PRO A 1 659 ? 0.326 14.919 18.560 1.00 45.00 659 PRO A C 1
ATOM 5158 O O . PRO A 1 659 ? -0.820 14.603 18.267 1.00 45.00 659 PRO A O 1
ATOM 5161 N N . GLY A 1 660 ? 1.149 14.068 19.181 1.00 50.59 660 GLY A N 1
ATOM 5162 C CA . GLY A 1 660 ? 0.758 12.707 19.581 1.00 50.59 660 GLY A CA 1
ATOM 5163 C C . GLY A 1 660 ? 1.091 11.603 18.572 1.00 50.59 660 GLY A C 1
ATOM 5164 O O . GLY A 1 660 ? 1.025 10.434 18.940 1.00 50.59 660 GLY A O 1
ATOM 5165 N N . THR A 1 661 ? 1.549 11.948 17.367 1.00 55.50 661 THR A N 1
ATOM 5166 C CA . THR A 1 661 ? 1.920 10.992 16.304 1.00 55.50 661 THR A CA 1
ATOM 5167 C C . THR A 1 661 ? 3.017 10.015 16.748 1.00 55.50 661 THR A C 1
ATOM 5169 O O . THR A 1 661 ? 2.892 8.809 16.570 1.00 55.50 661 THR A O 1
ATOM 5172 N N . LEU A 1 662 ? 4.042 10.500 17.461 1.00 56.72 662 LEU A N 1
ATOM 5173 C CA . LEU A 1 662 ? 5.095 9.644 18.035 1.00 56.72 662 LEU A CA 1
ATOM 5174 C C . LEU A 1 662 ? 4.585 8.684 19.121 1.00 56.72 662 LEU A C 1
ATOM 5176 O O . LEU A 1 662 ? 5.173 7.628 19.330 1.00 56.72 662 LEU A O 1
ATOM 5180 N N . ASN A 1 663 ? 3.490 9.027 19.806 1.00 60.66 663 ASN A N 1
ATOM 5181 C CA . ASN A 1 663 ? 2.911 8.156 20.830 1.00 60.66 663 ASN A CA 1
ATOM 5182 C C . ASN A 1 663 ? 2.145 6.976 20.212 1.00 60.66 663 ASN A C 1
ATOM 5184 O O . ASN A 1 663 ? 1.842 6.026 20.930 1.00 60.66 663 ASN A O 1
ATOM 5188 N N . VAL A 1 664 ? 1.813 7.030 18.915 1.00 61.91 664 VAL A N 1
ATOM 5189 C CA . VAL A 1 664 ? 1.068 5.968 18.218 1.00 61.91 664 VAL A CA 1
ATOM 5190 C C . VAL A 1 664 ? 1.932 4.744 17.961 1.00 61.91 664 VAL A C 1
ATOM 5192 O O . VAL A 1 664 ? 1.422 3.636 18.077 1.00 61.91 664 VAL A O 1
ATOM 5195 N N . LEU A 1 665 ? 3.227 4.933 17.687 1.00 60.50 665 LEU A N 1
ATOM 5196 C CA . LEU A 1 665 ? 4.170 3.820 17.551 1.00 60.50 665 LEU A CA 1
ATOM 5197 C C . LEU A 1 665 ? 4.163 2.951 18.820 1.00 60.50 665 LEU A C 1
ATOM 5199 O O . LEU A 1 665 ? 4.275 1.735 18.729 1.00 60.50 665 LEU A O 1
ATOM 5203 N N . GLY A 1 666 ? 3.893 3.548 19.985 1.00 59.78 666 GLY A N 1
ATOM 5204 C CA . GLY A 1 666 ? 3.670 2.802 21.217 1.00 59.78 666 GLY A CA 1
ATOM 5205 C C . GLY A 1 666 ? 4.958 2.210 21.794 1.00 59.78 666 GLY A C 1
ATOM 5206 O O . GLY A 1 666 ? 6.047 2.327 21.228 1.00 59.78 666 GLY A O 1
ATOM 5207 N N . THR A 1 667 ? 4.875 1.637 22.993 1.00 64.19 667 THR A N 1
ATOM 5208 C CA . THR A 1 667 ? 6.077 1.204 23.726 1.00 64.19 667 THR A CA 1
ATOM 5209 C C . THR A 1 667 ? 6.651 -0.104 23.201 1.00 64.19 667 THR A C 1
ATOM 5211 O O . THR A 1 667 ? 7.868 -0.277 23.229 1.00 64.19 667 THR A O 1
ATOM 5214 N N . THR A 1 668 ? 5.807 -1.010 22.705 1.00 60.62 668 THR A N 1
ATOM 5215 C CA . THR A 1 668 ? 6.237 -2.321 22.206 1.00 60.62 668 THR A CA 1
ATOM 5216 C C . THR A 1 668 ? 7.012 -2.185 20.906 1.00 60.62 668 THR A C 1
ATOM 5218 O O . THR A 1 668 ? 8.072 -2.790 20.779 1.00 60.62 668 THR A O 1
ATOM 5221 N N . VAL A 1 669 ? 6.567 -1.337 19.973 1.00 62.78 669 VAL A N 1
ATOM 5222 C CA . VAL A 1 669 ? 7.317 -1.103 18.727 1.00 62.78 669 VAL A CA 1
ATOM 5223 C C . VAL A 1 669 ? 8.657 -0.441 19.022 1.00 62.78 669 VAL A C 1
ATOM 5225 O O . VAL A 1 669 ? 9.675 -0.873 18.491 1.00 62.78 669 VAL A O 1
ATOM 5228 N N . ILE A 1 670 ? 8.696 0.547 19.926 1.00 59.94 670 ILE A N 1
ATOM 5229 C CA . ILE A 1 670 ? 9.960 1.160 20.361 1.00 59.94 670 ILE A CA 1
ATOM 5230 C C . ILE A 1 670 ? 10.903 0.107 20.959 1.00 59.94 670 ILE A C 1
ATOM 5232 O O . ILE A 1 670 ? 12.088 0.127 20.637 1.00 59.94 670 ILE A O 1
ATOM 5236 N N . ALA A 1 671 ? 10.403 -0.816 21.784 1.00 58.97 671 ALA A N 1
ATOM 5237 C CA . ALA A 1 671 ? 11.215 -1.873 22.386 1.00 58.97 671 ALA A CA 1
ATOM 5238 C C . ALA A 1 671 ? 11.765 -2.862 21.343 1.00 58.97 671 ALA A C 1
ATOM 5240 O O . ALA A 1 671 ? 12.958 -3.158 21.365 1.00 58.97 671 ALA A O 1
ATOM 5241 N N . GLU A 1 672 ? 10.933 -3.321 20.402 1.00 60.00 672 GLU A N 1
ATOM 5242 C CA . GLU A 1 672 ? 11.363 -4.191 19.294 1.00 60.00 672 GLU A CA 1
ATOM 5243 C C . GLU A 1 672 ? 12.451 -3.509 18.448 1.00 60.00 672 GLU A C 1
ATOM 5245 O O . GLU A 1 672 ? 13.489 -4.102 18.150 1.00 60.00 672 GLU A O 1
ATOM 5250 N N . LEU A 1 673 ? 12.272 -2.225 18.126 1.00 55.53 673 LEU A N 1
ATOM 5251 C CA . LEU A 1 673 ? 13.251 -1.444 17.369 1.00 55.53 673 LEU A CA 1
ATOM 5252 C C . LEU A 1 673 ? 14.548 -1.212 18.149 1.00 55.53 673 LEU A C 1
ATOM 5254 O O . LEU A 1 673 ? 15.630 -1.356 17.585 1.00 55.53 673 LEU A O 1
ATOM 5258 N N . GLN A 1 674 ? 14.466 -0.860 19.434 1.00 50.09 674 GLN A N 1
ATOM 5259 C CA . GLN A 1 674 ? 15.639 -0.689 20.297 1.00 50.09 674 GLN A CA 1
ATOM 5260 C C . GLN A 1 674 ? 16.463 -1.971 20.355 1.00 50.09 674 GLN A C 1
ATOM 5262 O O . GLN A 1 674 ? 17.680 -1.928 20.201 1.00 50.09 674 GLN A O 1
ATOM 5267 N N . GLU A 1 675 ? 15.804 -3.116 20.496 1.00 53.06 675 GLU A N 1
ATOM 5268 C CA . GLU A 1 675 ? 16.487 -4.395 20.603 1.00 53.06 675 GLU A CA 1
ATOM 5269 C C . GLU A 1 675 ? 17.134 -4.836 19.282 1.00 53.06 675 GLU A C 1
ATOM 5271 O O . GLU A 1 675 ? 18.265 -5.325 19.290 1.00 53.06 675 GLU A O 1
ATOM 5276 N N . ILE A 1 676 ? 16.486 -4.587 18.137 1.00 48.22 676 ILE A N 1
ATOM 5277 C CA . ILE A 1 676 ? 17.089 -4.782 16.804 1.00 48.22 676 ILE A CA 1
ATOM 5278 C C . ILE A 1 676 ? 18.330 -3.906 16.625 1.00 48.22 676 ILE A C 1
ATOM 5280 O O . ILE A 1 676 ? 19.328 -4.336 16.044 1.00 48.22 676 ILE A O 1
ATOM 5284 N N . LEU A 1 677 ? 18.278 -2.679 17.140 1.00 41.00 677 LEU A N 1
ATOM 5285 C CA . LEU A 1 677 ? 19.381 -1.725 17.095 1.00 41.00 677 LEU A CA 1
ATOM 5286 C C . LEU A 1 677 ? 20.450 -1.984 18.174 1.00 41.00 677 LEU A C 1
ATOM 5288 O O . LEU A 1 677 ? 21.494 -1.329 18.154 1.00 41.00 677 LEU A O 1
ATOM 5292 N N . GLY A 1 678 ? 20.227 -2.941 19.083 1.00 34.47 678 GLY A N 1
ATOM 5293 C CA . GLY A 1 678 ? 21.130 -3.268 20.189 1.00 34.47 678 GLY A CA 1
ATOM 5294 C C . GLY A 1 678 ? 21.272 -2.154 21.236 1.00 34.47 678 GLY A C 1
ATOM 5295 O O . GLY A 1 678 ? 22.358 -2.007 21.803 1.00 34.47 678 GLY A O 1
ATOM 5296 N N . LEU A 1 679 ? 20.217 -1.354 21.437 1.00 32.00 679 LEU A N 1
ATOM 5297 C CA . LEU A 1 679 ? 20.160 -0.178 22.318 1.00 32.00 679 LEU A CA 1
ATOM 5298 C C . LEU A 1 679 ? 19.609 -0.473 23.716 1.00 32.00 679 LEU A C 1
ATOM 5300 O O . LEU A 1 679 ? 18.724 -1.347 23.847 1.00 32.00 679 LEU A O 1
#